Protein AF-0000000086151048 (afdb_homodimer)

Radius of gyration: 27.42 Å; Cα contacts (8 Å, |Δi|>4): 911; chains: 2; bounding box: 51×96×94 Å

Structure (mmCIF, N/CA/C/O backbone):
data_AF-0000000086151048-model_v1
#
loop_
_entity.id
_entity.type
_entity.pdbx_description
1 polymer 'Heme haloperoxidase family profile domain-containing protein'
#
loop_
_atom_site.group_PDB
_atom_site.id
_atom_site.type_symbol
_atom_site.label_atom_id
_atom_site.label_alt_id
_atom_site.label_comp_id
_atom_site.label_asym_id
_atom_site.label_entity_id
_atom_site.label_seq_id
_atom_site.pdbx_PDB_ins_code
_atom_site.Cartn_x
_atom_site.Cartn_y
_atom_site.Cartn_z
_atom_site.occupancy
_atom_site.B_iso_or_equiv
_atom_site.auth_seq_id
_atom_site.auth_comp_id
_atom_site.auth_asym_id
_atom_site.auth_atom_id
_atom_site.pdbx_PDB_model_num
ATOM 1 N N . MET A 1 1 ? -9.539 -10.602 -68.25 1 29.78 1 MET A N 1
ATOM 2 C CA . MET A 1 1 ? -8.609 -11.078 -67.25 1 29.78 1 MET A CA 1
ATOM 3 C C . MET A 1 1 ? -9.32 -11.266 -65.875 1 29.78 1 MET A C 1
ATOM 5 O O . MET A 1 1 ? -9.867 -10.305 -65.312 1 29.78 1 MET A O 1
ATOM 9 N N . VAL A 1 2 ? -9.93 -12.484 -65.562 1 35.31 2 VAL A N 1
ATOM 10 C CA . VAL A 1 2 ? -10.82 -13 -64.562 1 35.31 2 VAL A CA 1
ATOM 11 C C . VAL A 1 2 ? -10.07 -13.125 -63.219 1 35.31 2 VAL A C 1
ATOM 13 O O . VAL A 1 2 ? -9.031 -13.797 -63.156 1 35.31 2 VAL A O 1
ATOM 16 N N . SER A 1 3 ? -10.055 -12.07 -62.438 1 33.41 3 SER A N 1
ATOM 17 C CA . SER A 1 3 ? -9.312 -12.016 -61.188 1 33.41 3 SER A CA 1
ATOM 18 C C . SER A 1 3 ? -9.75 -13.125 -60.219 1 33.41 3 SER A C 1
ATOM 20 O O . SER A 1 3 ? -10.945 -13.273 -59.969 1 33.41 3 SER A O 1
ATOM 22 N N . VAL A 1 4 ? -9.102 -14.297 -60.094 1 33.88 4 VAL A N 1
ATOM 23 C CA . VAL A 1 4 ? -9.258 -15.461 -59.219 1 33.88 4 VAL A CA 1
ATOM 24 C C . VAL A 1 4 ? -9.188 -15.031 -57.75 1 33.88 4 VAL A C 1
ATOM 26 O O . VAL A 1 4 ? -8.188 -14.445 -57.312 1 33.88 4 VAL A O 1
ATOM 29 N N . TYR A 1 5 ? -10.258 -14.711 -57.062 1 31.02 5 TYR A N 1
ATOM 30 C CA . TYR A 1 5 ? -10.406 -14.484 -55.625 1 31.02 5 TYR A CA 1
ATOM 31 C C . TYR A 1 5 ? -9.977 -15.711 -54.844 1 31.02 5 TYR A C 1
ATOM 33 O O . TYR A 1 5 ? -10.562 -16.797 -55 1 31.02 5 TYR A O 1
ATOM 41 N N . ALA A 1 6 ? -8.695 -15.953 -54.625 1 31.34 6 ALA A N 1
ATOM 42 C CA . ALA A 1 6 ? -8.25 -17.047 -53.75 1 31.34 6 ALA A CA 1
ATOM 43 C C . ALA A 1 6 ? -8.891 -16.953 -52.375 1 31.34 6 ALA A C 1
ATOM 45 O O . ALA A 1 6 ? -8.695 -15.969 -51.656 1 31.34 6 ALA A O 1
ATOM 46 N N . PHE A 1 7 ? -9.992 -17.562 -52.062 1 30.03 7 PHE A N 1
ATOM 47 C CA . PHE A 1 7 ? -10.57 -17.797 -50.75 1 30.03 7 PHE A CA 1
ATOM 48 C C . PHE A 1 7 ? -9.586 -18.547 -49.844 1 30.03 7 PHE A C 1
ATOM 50 O O . PHE A 1 7 ? -9.188 -19.672 -50.156 1 30.03 7 PHE A O 1
ATOM 57 N N . ALA A 1 8 ? -8.656 -17.859 -49.219 1 33.38 8 ALA A N 1
ATOM 58 C CA . ALA A 1 8 ? -7.855 -18.516 -48.219 1 33.38 8 ALA A CA 1
ATOM 59 C C . ALA A 1 8 ? -8.742 -19.219 -47.188 1 33.38 8 ALA A C 1
ATOM 61 O O . ALA A 1 8 ? -9.586 -18.594 -46.531 1 33.38 8 ALA A O 1
ATOM 62 N N . ALA A 1 9 ? -9.031 -20.531 -47.281 1 31.16 9 ALA A N 1
ATOM 63 C CA . ALA A 1 9 ? -9.641 -21.422 -46.312 1 31.16 9 ALA A CA 1
ATOM 64 C C . ALA A 1 9 ? -8.969 -21.25 -44.938 1 31.16 9 ALA A C 1
ATOM 66 O O . ALA A 1 9 ? -7.742 -21.344 -44.844 1 31.16 9 ALA A O 1
ATOM 67 N N . ALA A 1 10 ? -9.539 -20.547 -44.062 1 32.94 10 ALA A N 1
ATOM 68 C CA . ALA A 1 10 ? -9.188 -20.531 -42.656 1 32.94 10 ALA A CA 1
ATOM 69 C C . ALA A 1 10 ? -9.109 -21.938 -42.094 1 32.94 10 ALA A C 1
ATOM 71 O O . ALA A 1 10 ? -10.102 -22.672 -42.062 1 32.94 10 ALA A O 1
ATOM 72 N N . ALA A 1 11 ? -8.039 -22.672 -42.156 1 30.47 11 ALA A N 1
ATOM 73 C CA . ALA A 1 11 ? -7.801 -23.938 -41.469 1 30.47 11 ALA A CA 1
ATOM 74 C C . ALA A 1 11 ? -8.164 -23.812 -40 1 30.47 11 ALA A C 1
ATOM 76 O O . ALA A 1 11 ? -7.531 -23.047 -39.25 1 30.47 11 ALA A O 1
ATOM 77 N N . VAL A 1 12 ? -9.367 -23.969 -39.562 1 37.28 12 VAL A N 1
ATOM 78 C CA . VAL A 1 12 ? -9.719 -24.297 -38.188 1 37.28 12 VAL A CA 1
ATOM 79 C C . VAL A 1 12 ? -8.945 -25.531 -37.719 1 37.28 12 VAL A C 1
ATOM 81 O O . VAL A 1 12 ? -9.109 -26.625 -38.281 1 37.28 12 VAL A O 1
ATOM 84 N N . ALA A 1 13 ? -7.738 -25.375 -37.281 1 37.97 13 ALA A N 1
ATOM 85 C CA . ALA A 1 13 ? -7.035 -26.484 -36.656 1 37.97 13 ALA A CA 1
ATOM 86 C C . ALA A 1 13 ? -7.938 -27.219 -35.656 1 37.97 13 ALA A C 1
ATOM 88 O O . ALA A 1 13 ? -8.367 -26.641 -34.656 1 37.97 13 ALA A O 1
ATOM 89 N N . LEU A 1 14 ? -8.758 -28.156 -35.969 1 35 14 LEU A N 1
ATOM 90 C CA . LEU A 1 14 ? -9.352 -29.203 -35.125 1 35 14 LEU A CA 1
ATOM 91 C C . LEU A 1 14 ? -8.312 -29.844 -34.219 1 35 14 LEU A C 1
ATOM 93 O O . LEU A 1 14 ? -7.504 -30.656 -34.656 1 35 14 LEU A O 1
ATOM 97 N N . ILE A 1 15 ? -7.738 -29.125 -33.281 1 44.38 15 ILE A N 1
ATOM 98 C CA . ILE A 1 15 ? -7.047 -29.844 -32.219 1 44.38 15 ILE A CA 1
ATOM 99 C C . ILE A 1 15 ? -7.852 -31.078 -31.828 1 44.38 15 ILE A C 1
ATOM 101 O O . ILE A 1 15 ? -9.031 -30.984 -31.484 1 44.38 15 ILE A O 1
ATOM 105 N N . SER A 1 16 ? -7.531 -32.188 -32.125 1 43.19 16 SER A N 1
ATOM 106 C CA . SER A 1 16 ? -8.281 -33.438 -32 1 43.19 16 SER A CA 1
ATOM 107 C C . SER A 1 16 ? -8.734 -33.688 -30.578 1 43.19 16 SER A C 1
ATOM 109 O O . SER A 1 16 ? -7.996 -33.406 -29.625 1 43.19 16 SER A O 1
ATOM 111 N N . THR A 1 17 ? -10.055 -33.688 -30.141 1 52.22 17 THR A N 1
ATOM 112 C CA . THR A 1 17 ? -10.711 -34.219 -28.938 1 52.22 17 THR A CA 1
ATOM 113 C C . THR A 1 17 ? -9.875 -35.312 -28.312 1 52.22 17 THR A C 1
ATOM 115 O O . THR A 1 17 ? -9.859 -35.469 -27.094 1 52.22 17 THR A O 1
ATOM 118 N N . THR A 1 18 ? -9.117 -35.906 -29.172 1 51.09 18 THR A N 1
ATOM 119 C CA . THR A 1 18 ? -8.367 -37.062 -28.703 1 51.09 18 THR A CA 1
ATOM 120 C C . THR A 1 18 ? -7.141 -36.625 -27.906 1 51.09 18 THR A C 1
ATOM 122 O O . THR A 1 18 ? -6.809 -37.219 -26.875 1 51.09 18 THR A O 1
ATOM 125 N N . ASP A 1 19 ? -6.449 -35.594 -28.406 1 51.69 19 ASP A N 1
ATOM 126 C CA . ASP A 1 19 ? -5.246 -35.156 -27.703 1 51.69 19 ASP A CA 1
ATOM 127 C C . ASP A 1 19 ? -5.59 -34.531 -26.359 1 51.69 19 ASP A C 1
ATOM 129 O O . ASP A 1 19 ? -4.895 -34.781 -25.359 1 51.69 19 ASP A O 1
ATOM 133 N N . ALA A 1 20 ? -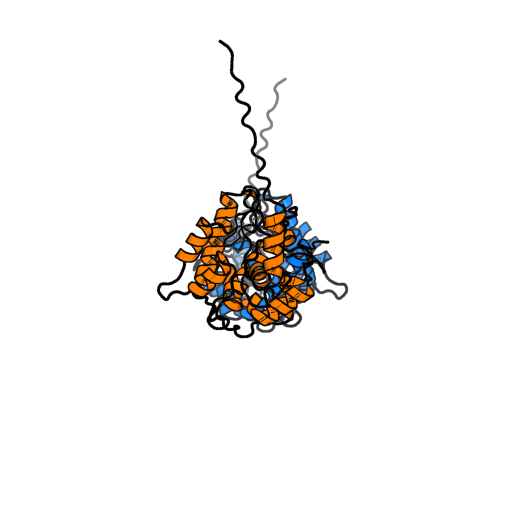6.633 -33.781 -26.391 1 60.44 20 ALA A N 1
ATOM 134 C CA . ALA A 1 20 ? -7.133 -33.219 -25.156 1 60.44 20 ALA A CA 1
ATOM 135 C C . ALA A 1 20 ? -7.512 -34.281 -24.156 1 60.44 20 ALA A C 1
ATOM 137 O O . ALA A 1 20 ? -7.184 -34.188 -22.969 1 60.44 20 ALA A O 1
ATOM 138 N N . LEU A 1 21 ? -8.078 -35.25 -24.656 1 56.75 21 LEU A N 1
ATOM 139 C CA . LEU A 1 21 ? -8.5 -36.344 -23.797 1 56.75 21 LEU A CA 1
ATOM 140 C C . LEU A 1 21 ? -7.297 -37.125 -23.281 1 56.75 21 LEU A C 1
ATOM 142 O O . LEU A 1 21 ? -7.266 -37.5 -22.109 1 56.75 21 LEU A O 1
ATOM 146 N N . GLN A 1 22 ? -6.352 -37.281 -24.109 1 54.34 22 GLN A N 1
ATOM 147 C CA . GLN A 1 22 ? -5.152 -38 -23.672 1 54.34 22 GLN A CA 1
ATOM 148 C C . GLN A 1 22 ? -4.375 -37.188 -22.656 1 54.34 22 GLN A C 1
ATOM 150 O O . GLN A 1 22 ? -3.896 -37.719 -21.656 1 54.34 22 GLN A O 1
ATOM 155 N N . GLY A 1 23 ? -4.191 -35.906 -22.844 1 62.38 23 GLY A N 1
ATOM 156 C CA . GLY A 1 23 ? -3.533 -35.031 -21.875 1 62.38 23 GLY A CA 1
ATOM 157 C C . GLY A 1 23 ? -4.215 -35.031 -20.516 1 62.38 23 GLY A C 1
ATOM 158 O O . GLY A 1 23 ? -3.555 -35.125 -19.484 1 62.38 23 GLY A O 1
ATOM 159 N N . GLU A 1 24 ? -5.504 -35 -20.594 1 68.94 24 GLU A N 1
ATOM 160 C CA . GLU A 1 24 ? -6.293 -35.031 -19.359 1 68.94 24 GLU A CA 1
ATOM 161 C C . GLU 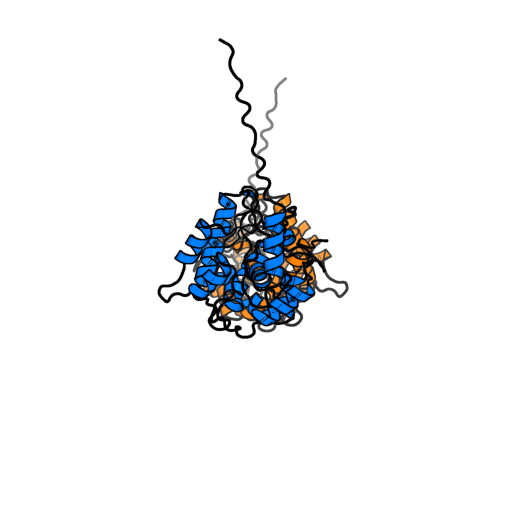A 1 24 ? -6.141 -36.344 -18.625 1 68.94 24 GLU A C 1
ATOM 163 O O . GLU A 1 24 ? -6.02 -36.375 -17.391 1 68.94 24 GLU A O 1
ATOM 168 N N . VAL A 1 25 ? -6.266 -37.344 -19.438 1 60.5 25 VAL A N 1
ATOM 169 C CA . VAL A 1 25 ? -6.152 -38.688 -18.844 1 60.5 25 VAL A CA 1
ATOM 170 C C . VAL A 1 25 ? -4.777 -38.844 -18.203 1 60.5 25 VAL A C 1
ATOM 172 O O . VAL A 1 25 ? -4.668 -39.344 -17.078 1 60.5 25 VAL A O 1
ATOM 175 N N . ILE A 1 26 ? -3.812 -38.438 -18.875 1 66.06 26 ILE A N 1
ATOM 176 C CA . ILE A 1 26 ? -2.469 -38.531 -18.312 1 66.06 26 ILE A CA 1
ATOM 177 C C . ILE A 1 26 ? -2.369 -37.688 -17.031 1 66.06 26 ILE A C 1
ATOM 179 O O . ILE A 1 26 ? -1.919 -38.188 -16 1 66.06 26 ILE A O 1
ATOM 183 N N . ALA A 1 27 ? -2.857 -36.562 -17.094 1 76.12 27 ALA A N 1
ATOM 184 C CA . ALA A 1 27 ? -2.723 -35.656 -15.953 1 76.12 27 ALA A CA 1
ATOM 185 C C . ALA A 1 27 ? -3.49 -36.188 -14.742 1 76.12 27 ALA A C 1
ATOM 187 O O . ALA A 1 27 ? -3.006 -36.094 -13.609 1 76.12 27 ALA A O 1
ATOM 188 N N . SER A 1 28 ? -4.633 -36.719 -14.961 1 74.31 28 SER A N 1
ATOM 189 C CA . SER A 1 28 ? -5.484 -37.156 -13.867 1 74.31 28 SER A CA 1
ATOM 190 C C . SER A 1 28 ? -4.934 -38.438 -13.211 1 74.31 28 SER A C 1
ATOM 192 O O . SER A 1 28 ? -5.234 -38.719 -12.047 1 74.31 28 SER A O 1
ATOM 194 N N . SER A 1 29 ? -4.098 -39.094 -13.93 1 81.88 29 SER A N 1
ATOM 195 C CA . SER A 1 29 ? -3.604 -40.375 -13.406 1 81.88 29 SER A CA 1
ATOM 196 C C . SER A 1 29 ? -2.295 -40.188 -12.648 1 81.88 29 SER A C 1
ATOM 198 O O . SER A 1 29 ? -1.846 -41.094 -11.938 1 81.88 29 SER A O 1
ATOM 200 N N . LEU A 1 30 ? -1.772 -39.062 -12.68 1 90.69 30 LEU A N 1
ATOM 201 C CA . LEU A 1 30 ? -0.491 -38.812 -12.031 1 90.69 30 LEU A CA 1
ATOM 202 C C . LEU A 1 30 ? -0.663 -38.688 -10.516 1 90.69 30 LEU A C 1
ATOM 204 O O . LEU A 1 30 ? -1.625 -38.094 -10.047 1 90.69 30 LEU A O 1
ATOM 208 N N . PRO A 1 31 ? 0.226 -39.406 -9.789 1 92.62 31 PRO A N 1
ATOM 209 C CA . PRO A 1 31 ? 0.186 -39.188 -8.344 1 92.62 31 PRO A CA 1
ATOM 210 C C . PRO A 1 31 ? 0.403 -37.719 -7.945 1 92.62 31 PRO A C 1
ATOM 212 O O . PRO A 1 31 ? 1.075 -37 -8.664 1 92.62 31 PRO A O 1
ATOM 215 N N . LYS A 1 32 ? -0.175 -37.375 -6.844 1 92.69 32 LYS A N 1
ATOM 216 C CA . LYS A 1 32 ? 0.076 -36.031 -6.285 1 92.69 32 LYS A CA 1
ATOM 217 C C . LYS A 1 32 ? 1.571 -35.781 -6.113 1 92.69 32 LYS A C 1
ATOM 219 O O . LYS A 1 32 ? 2.307 -36.656 -5.664 1 92.69 32 LYS A O 1
ATOM 224 N N . GLY A 1 33 ? 1.998 -34.594 -6.496 1 93.62 33 GLY A N 1
ATOM 225 C CA . GLY A 1 33 ? 3.406 -34.25 -6.379 1 93.62 33 GLY A CA 1
ATOM 226 C C . GLY A 1 33 ? 4.156 -34.344 -7.695 1 93.62 33 GLY A C 1
ATOM 227 O O . GLY A 1 33 ? 5.203 -33.719 -7.867 1 93.62 33 GLY A O 1
ATOM 228 N N . GLN A 1 34 ? 3.609 -35.188 -8.625 1 94.94 34 GLN A N 1
ATOM 229 C CA . GLN A 1 34 ? 4.262 -35.281 -9.922 1 94.94 34 GLN A CA 1
ATOM 230 C C . GLN A 1 34 ? 3.92 -34.094 -10.812 1 94.94 34 GLN A C 1
ATOM 232 O O . GLN A 1 34 ? 2.756 -33.719 -10.922 1 94.94 34 GLN A O 1
ATOM 237 N N . TYR A 1 35 ? 4.887 -33.625 -11.469 1 95.56 35 TYR A N 1
ATOM 238 C CA . TYR A 1 35 ? 4.797 -32.406 -12.25 1 95.56 35 TYR A CA 1
ATOM 239 C C . TYR A 1 35 ? 4.23 -32.656 -13.633 1 95.56 35 TYR A C 1
ATOM 241 O O . TYR A 1 35 ? 4.66 -33.594 -14.312 1 95.56 35 TYR A O 1
ATOM 249 N N . TYR A 1 36 ? 3.266 -31.953 -14.031 1 95.94 36 TYR A N 1
ATOM 250 C CA . TYR A 1 36 ? 2.711 -31.875 -15.383 1 95.94 36 TYR A CA 1
ATOM 251 C C . TYR A 1 36 ? 2.221 -30.469 -15.703 1 95.94 36 TYR A C 1
ATOM 253 O O . TYR A 1 36 ? 1.34 -29.953 -15.016 1 95.94 36 TYR A O 1
ATOM 261 N N . ARG A 1 37 ? 2.676 -29.891 -16.703 1 95.69 37 ARG A N 1
ATOM 262 C CA . ARG A 1 37 ? 2.242 -28.578 -17.156 1 95.69 37 ARG A CA 1
ATOM 263 C C . ARG A 1 37 ? 1.616 -28.656 -18.547 1 95.69 37 ARG A C 1
ATOM 265 O O . ARG A 1 37 ? 2.307 -28.938 -19.531 1 95.69 37 ARG A O 1
ATOM 272 N N . PRO A 1 38 ? 0.394 -28.359 -18.609 1 95 38 PRO A N 1
ATOM 273 C CA . PRO A 1 38 ? -0.234 -28.359 -19.938 1 95 38 PRO A CA 1
ATOM 274 C C . PRO A 1 38 ? 0.293 -27.234 -20.828 1 95 38 PRO A C 1
ATOM 276 O O . PRO A 1 38 ? 0.736 -26.203 -20.344 1 95 38 PRO A O 1
ATOM 279 N N . THR A 1 39 ? 0.287 -27.438 -22.094 1 91.38 39 THR A N 1
ATOM 280 C CA . THR A 1 39 ? 0.802 -26.469 -23.047 1 91.38 39 THR A CA 1
ATOM 281 C C . THR A 1 39 ? -0.116 -26.359 -24.266 1 91.38 39 THR A C 1
ATOM 283 O O . THR A 1 39 ? -1.046 -27.156 -24.406 1 91.38 39 THR A O 1
ATOM 286 N N . GLY A 1 40 ? 0.155 -25.328 -25.016 1 90.38 40 GLY A N 1
ATOM 287 C CA . GLY A 1 40 ? -0.526 -25.156 -26.281 1 90.38 40 GLY A CA 1
ATOM 288 C C . GLY A 1 40 ? -2.021 -24.953 -26.141 1 90.38 40 GLY A C 1
ATOM 289 O O . GLY A 1 40 ? -2.467 -24.188 -25.281 1 90.38 40 GLY A O 1
ATOM 290 N N . ASP A 1 41 ? -2.811 -25.641 -26.906 1 91.94 41 ASP A N 1
ATOM 291 C CA . ASP A 1 41 ? -4.25 -25.422 -27 1 91.94 41 ASP A CA 1
ATOM 292 C C . ASP A 1 41 ? -4.984 -26.094 -25.844 1 91.94 41 ASP A C 1
ATOM 294 O O . ASP A 1 41 ? -6.188 -25.891 -25.672 1 91.94 41 ASP A O 1
ATOM 298 N N . LEU A 1 42 ? -4.25 -26.781 -25.047 1 94.31 42 LEU A N 1
ATOM 299 C CA . LEU A 1 42 ? -4.879 -27.5 -23.938 1 94.31 42 LEU A CA 1
ATOM 300 C C . LEU A 1 42 ? -5.129 -26.562 -22.766 1 94.31 42 LEU A C 1
ATOM 302 O O . LEU A 1 42 ? -5.887 -26.906 -21.844 1 94.31 42 LEU A O 1
ATOM 306 N N . VAL A 1 43 ? -4.48 -25.438 -22.75 1 96.75 43 VAL A N 1
ATOM 307 C CA . VAL A 1 43 ? -4.512 -24.609 -21.547 1 96.75 43 VAL A CA 1
ATOM 308 C C . VAL A 1 43 ? -4.707 -23.141 -21.938 1 96.75 43 VAL A C 1
ATOM 310 O O . VAL A 1 43 ? -4.227 -22.703 -22.984 1 96.75 43 VAL A O 1
ATOM 313 N N . SER A 1 44 ? -5.438 -22.391 -21.156 1 97 44 SER A N 1
ATOM 314 C CA . SER A 1 44 ? -5.617 -20.953 -21.281 1 97 44 SER A CA 1
ATOM 315 C C . SER A 1 44 ? -5.926 -20.297 -19.938 1 97 44 SER A C 1
ATOM 317 O O . SER A 1 44 ? -6.477 -20.953 -19.047 1 97 44 SER A O 1
ATOM 319 N N . GLY A 1 45 ? -5.527 -19.109 -19.859 1 96.75 45 GLY A N 1
ATOM 320 C CA . GLY A 1 45 ? -5.855 -18.312 -18.688 1 96.75 45 GLY A CA 1
ATOM 321 C C . GLY A 1 45 ? -6.934 -17.281 -18.938 1 96.75 45 GLY A C 1
ATOM 322 O O . GLY A 1 45 ? -7.238 -16.453 -18.078 1 96.75 45 GLY A O 1
ATOM 323 N N . ARG A 1 46 ? -7.441 -17.219 -20.141 1 95.81 46 ARG A N 1
ATOM 324 C CA . ARG A 1 46 ? -8.508 -16.281 -20.438 1 95.81 46 ARG A CA 1
ATOM 325 C C . ARG A 1 46 ? -9.773 -16.609 -19.656 1 95.81 46 ARG A C 1
ATOM 327 O O . ARG A 1 46 ? -10.188 -17.766 -19.609 1 95.81 46 ARG A O 1
ATOM 334 N N . PRO A 1 47 ? -10.406 -15.625 -19.062 1 93 47 PRO A N 1
ATOM 335 C CA . PRO A 1 47 ? -11.516 -15.883 -18.141 1 93 47 PRO A CA 1
ATOM 336 C C . PRO A 1 47 ? -12.664 -16.656 -18.781 1 93 47 PRO A C 1
ATOM 338 O O . PRO A 1 47 ? -13.391 -17.375 -18.109 1 93 47 PRO A O 1
ATOM 341 N N . THR A 1 48 ? -12.828 -16.625 -20.078 1 92.94 48 THR A N 1
ATOM 342 C CA . THR A 1 48 ? -13.961 -17.25 -20.75 1 92.94 48 THR A CA 1
ATOM 343 C C . THR A 1 48 ? -13.531 -18.531 -21.438 1 92.94 48 THR A C 1
ATOM 345 O O . THR A 1 48 ? -14.344 -19.188 -22.094 1 92.94 48 THR A O 1
ATOM 348 N N . ALA A 1 49 ? -12.266 -18.891 -21.344 1 94.56 49 ALA A N 1
ATOM 349 C CA . ALA A 1 49 ? -11.766 -20.062 -22.047 1 94.56 49 ALA A CA 1
ATOM 350 C C . ALA A 1 49 ? -12.375 -21.344 -21.469 1 94.56 49 ALA A C 1
ATOM 352 O O . ALA A 1 49 ? -12.609 -21.438 -20.266 1 94.56 49 ALA A O 1
ATOM 353 N N . THR A 1 50 ? -12.602 -22.281 -22.328 1 95.5 50 THR A N 1
ATOM 354 C CA . THR A 1 50 ? -13.141 -23.578 -21.922 1 95.5 50 THR A CA 1
ATOM 355 C C . THR A 1 50 ? -12.156 -24.703 -22.25 1 95.5 50 THR A C 1
ATOM 357 O O . THR A 1 50 ? -12.555 -25.812 -22.594 1 95.5 50 THR A O 1
ATOM 360 N N . THR A 1 51 ? -10.875 -24.344 -22.281 1 95.75 51 THR A N 1
ATOM 361 C CA . THR A 1 51 ? -9.82 -25.312 -22.531 1 95.75 51 THR A CA 1
ATOM 362 C C . THR A 1 51 ? -9.82 -26.391 -21.453 1 95.75 51 THR A C 1
ATOM 364 O O . THR A 1 51 ? -10.297 -26.172 -20.328 1 95.75 51 THR A O 1
ATOM 367 N N . PRO A 1 52 ? -9.305 -27.625 -21.781 1 95.38 52 PRO A N 1
ATOM 368 C CA . PRO A 1 52 ? -9.281 -28.703 -20.797 1 95.38 52 PRO A CA 1
ATOM 369 C C . PRO A 1 52 ? -8.578 -28.312 -19.5 1 95.38 52 PRO A C 1
ATOM 371 O O . PRO A 1 52 ? -9.016 -28.688 -18.406 1 95.38 52 PRO A O 1
ATOM 374 N N . PHE A 1 53 ? -7.543 -27.562 -19.641 1 97.12 53 PHE A N 1
ATOM 375 C CA . PHE A 1 53 ? -6.824 -27.062 -18.469 1 97.12 53 PHE A CA 1
ATOM 376 C C . PHE A 1 53 ? -6.992 -25.547 -18.344 1 97.12 53 PHE A C 1
ATOM 378 O O . PHE A 1 53 ? -6.945 -24.828 -19.344 1 97.12 53 PHE A O 1
ATOM 385 N N . ARG A 1 54 ? -7.27 -25.109 -17.109 1 97.38 54 ARG A N 1
ATOM 386 C CA . ARG A 1 54 ? -7.441 -23.703 -16.797 1 97.38 54 ARG A CA 1
ATOM 387 C C . ARG A 1 54 ? -6.324 -23.203 -15.891 1 97.38 54 ARG A C 1
ATOM 389 O O . ARG A 1 54 ? -6.008 -23.828 -14.883 1 97.38 54 ARG A O 1
ATOM 396 N N . ARG A 1 55 ? -5.676 -22.156 -16.297 1 97.44 55 ARG A N 1
ATOM 397 C CA . ARG A 1 55 ? -4.637 -21.516 -15.5 1 97.44 55 ARG A CA 1
ATOM 398 C C . ARG A 1 55 ? -4.891 -20.016 -15.375 1 97.44 55 ARG A C 1
ATOM 400 O O . ARG A 1 55 ? -5.867 -19.5 -15.922 1 97.44 55 ARG A O 1
ATOM 407 N N . GLY A 1 56 ? -4.129 -19.359 -14.523 1 95.12 56 GLY A N 1
ATOM 408 C CA . GLY A 1 56 ? -4.293 -17.922 -14.312 1 95.12 56 GLY A CA 1
ATOM 409 C C . GLY A 1 56 ? -2.977 -17.188 -14.195 1 95.12 56 GLY A C 1
ATOM 410 O O . GLY A 1 56 ? -1.921 -17.719 -14.523 1 95.12 56 GLY A O 1
ATOM 411 N N . PRO A 1 57 ? -3.059 -15.945 -13.836 1 93.62 57 PRO A N 1
ATOM 412 C CA . PRO A 1 57 ? -1.854 -15.117 -13.75 1 93.62 57 PRO A CA 1
ATOM 413 C C . PRO A 1 57 ? -1.144 -15.234 -12.406 1 93.62 57 PRO A C 1
ATOM 415 O O . PRO A 1 57 ? -0.636 -14.242 -11.875 1 93.62 57 PRO A O 1
ATOM 418 N N . CYS A 1 58 ? -1.247 -16.359 -11.742 1 93.75 58 CYS A N 1
ATOM 419 C CA . CYS A 1 58 ? -0.596 -16.594 -10.461 1 93.75 58 CYS A CA 1
ATOM 420 C C . CYS A 1 58 ? 0.284 -17.828 -10.516 1 93.75 58 CYS A C 1
ATOM 422 O O . CYS A 1 58 ? -0.212 -18.953 -10.414 1 93.75 58 CYS A O 1
ATOM 424 N N . PRO A 1 59 ? 1.569 -17.625 -10.594 1 95.5 59 PRO A N 1
ATOM 425 C CA . PRO A 1 59 ? 2.49 -18.766 -10.688 1 95.5 59 PRO A CA 1
ATOM 426 C C . PRO A 1 59 ? 2.346 -19.734 -9.531 1 95.5 59 PRO A C 1
ATOM 428 O O . PRO A 1 59 ? 2.518 -20.953 -9.711 1 95.5 59 PRO A O 1
ATOM 431 N N . ALA A 1 60 ? 2.037 -19.25 -8.359 1 95.81 60 ALA A N 1
ATOM 432 C CA . ALA A 1 60 ? 1.899 -20.125 -7.203 1 95.81 60 ALA A CA 1
ATOM 433 C C . ALA A 1 60 ? 0.724 -21.078 -7.383 1 95.81 60 ALA A C 1
ATOM 435 O O . ALA A 1 60 ? 0.861 -22.297 -7.176 1 95.81 60 ALA A O 1
ATOM 436 N N . VAL A 1 61 ? -0.419 -20.578 -7.797 1 96.31 61 VAL A N 1
ATOM 437 C CA . VAL A 1 61 ? -1.615 -21.391 -7.988 1 96.31 61 VAL A CA 1
ATOM 438 C C . VAL A 1 61 ? -1.4 -22.359 -9.148 1 96.31 61 VAL A C 1
ATOM 440 O O . VAL A 1 61 ? -1.759 -23.531 -9.055 1 96.31 61 VAL A O 1
ATOM 443 N N . ASN A 1 62 ? -0.806 -21.891 -10.203 1 97.56 62 ASN A N 1
ATOM 444 C CA . ASN A 1 62 ? -0.495 -22.75 -11.328 1 97.56 62 ASN A CA 1
ATOM 445 C C . ASN A 1 62 ? 0.44 -23.891 -10.922 1 97.56 62 ASN A C 1
ATOM 447 O O . ASN A 1 62 ? 0.283 -25.031 -11.375 1 97.56 62 ASN A O 1
ATOM 451 N N . THR A 1 63 ? 1.42 -23.562 -10.094 1 97.94 63 THR A N 1
ATOM 452 C CA . THR A 1 63 ? 2.348 -24.562 -9.594 1 97.94 63 THR A CA 1
ATOM 453 C C . THR A 1 63 ? 1.605 -25.641 -8.812 1 97.94 63 THR A C 1
ATOM 455 O O . THR A 1 63 ? 1.831 -26.844 -9.031 1 97.94 63 THR A O 1
ATOM 458 N N . LEU A 1 64 ? 0.733 -25.25 -7.953 1 97.94 64 LEU A N 1
ATOM 459 C CA . LEU A 1 64 ? -0.051 -26.188 -7.164 1 97.94 64 LEU A CA 1
ATOM 460 C C . LEU A 1 64 ? -0.862 -27.109 -8.07 1 97.94 64 LEU A C 1
ATOM 462 O O . LEU A 1 64 ? -0.933 -28.312 -7.832 1 97.94 64 LEU A O 1
ATOM 466 N N . ALA A 1 65 ? -1.461 -26.547 -9.078 1 97.81 65 ALA A N 1
ATOM 467 C CA . ALA A 1 65 ? -2.232 -27.344 -10.031 1 97.81 65 ALA A CA 1
ATOM 468 C C . ALA A 1 65 ? -1.324 -28.281 -10.828 1 97.81 65 ALA A C 1
ATOM 470 O O . ALA A 1 65 ? -1.65 -29.453 -11.023 1 97.81 65 ALA A O 1
ATOM 471 N N . ASN A 1 66 ? -0.184 -27.75 -11.258 1 97.62 66 ASN A N 1
ATOM 472 C CA . ASN A 1 66 ? 0.74 -28.547 -12.062 1 97.62 66 ASN A CA 1
ATOM 473 C C . ASN A 1 66 ? 1.256 -29.75 -11.289 1 97.62 66 ASN A C 1
ATOM 475 O O . ASN A 1 66 ? 1.664 -30.75 -11.891 1 97.62 66 ASN A O 1
ATOM 479 N N . HIS A 1 67 ? 1.216 -29.719 -10.008 1 97.12 67 HIS A N 1
ATOM 480 C CA . HIS A 1 67 ? 1.729 -30.812 -9.195 1 97.12 67 HIS A CA 1
ATOM 481 C C . HIS A 1 67 ? 0.593 -31.625 -8.578 1 97.12 67 HIS A C 1
ATOM 483 O O . HIS A 1 67 ? 0.836 -32.562 -7.82 1 97.12 67 HIS A O 1
ATOM 489 N N . GLY A 1 68 ? -0.635 -31.219 -8.828 1 96.62 68 GLY A N 1
ATOM 490 C CA . GLY A 1 68 ? -1.794 -31.969 -8.375 1 96.62 68 GLY A CA 1
ATOM 491 C C . GLY A 1 68 ? -2.121 -31.734 -6.914 1 96.62 68 GLY A C 1
ATOM 492 O O . GLY A 1 68 ? -2.793 -32.562 -6.285 1 96.62 68 GLY A O 1
ATOM 493 N N . TYR A 1 69 ? -1.607 -30.703 -6.332 1 97.12 69 TYR A N 1
ATOM 494 C CA . TYR A 1 69 ? -1.952 -30.375 -4.953 1 97.12 69 TYR A CA 1
ATOM 495 C C . TYR A 1 69 ? -3.32 -29.703 -4.879 1 97.12 69 TYR A C 1
ATOM 497 O O . TYR A 1 69 ? -3.916 -29.609 -3.803 1 97.12 69 TYR A O 1
ATOM 505 N N . ILE A 1 70 ? -3.762 -29.188 -5.953 1 97 70 ILE A N 1
ATOM 506 C CA . ILE A 1 70 ? -5.137 -28.828 -6.285 1 97 70 ILE A CA 1
ATOM 507 C C . ILE A 1 70 ? -5.523 -29.469 -7.617 1 97 70 ILE A C 1
ATOM 509 O O . ILE A 1 70 ? -4.688 -30.094 -8.281 1 97 70 ILE A O 1
ATOM 513 N N . PRO A 1 71 ? -6.824 -29.438 -8.031 1 96.31 71 PRO A N 1
ATOM 514 C CA . PRO A 1 71 ? -7.18 -30.125 -9.273 1 96.31 71 PRO A CA 1
ATOM 515 C C . PRO A 1 71 ? -6.281 -29.719 -10.445 1 96.31 71 PRO A C 1
ATOM 517 O O . PRO A 1 71 ? -6.18 -28.547 -10.766 1 96.31 71 PRO A O 1
ATOM 520 N N . ARG A 1 72 ? -5.684 -30.656 -11.148 1 96.75 72 ARG A N 1
ATOM 521 C CA . ARG A 1 72 ? -4.707 -30.422 -12.211 1 96.75 72 ARG A CA 1
ATOM 522 C C . ARG A 1 72 ? -5.336 -29.672 -13.383 1 96.75 72 ARG A C 1
ATOM 524 O O . ARG A 1 72 ? -4.664 -28.906 -14.062 1 96.75 72 ARG A O 1
ATOM 531 N N . ASP A 1 73 ? -6.586 -30.016 -13.594 1 96.56 73 ASP A N 1
ATOM 532 C CA . ASP A 1 73 ? -7.223 -29.391 -14.742 1 96.56 73 ASP A CA 1
ATOM 533 C C . ASP A 1 73 ? -7.59 -27.938 -14.445 1 96.56 73 ASP A C 1
ATOM 535 O O . ASP A 1 73 ? -7.934 -27.172 -15.352 1 96.56 73 ASP A O 1
ATOM 539 N N . GLY A 1 74 ? -7.512 -27.484 -13.156 1 97.06 74 GLY A N 1
ATOM 540 C CA . GLY A 1 74 ? -7.781 -26.109 -12.75 1 97.06 74 GLY A CA 1
ATOM 541 C C . GLY A 1 74 ? -9.258 -25.781 -12.711 1 97.06 74 GLY A C 1
ATOM 542 O O . GLY A 1 74 ? -9.641 -24.609 -12.703 1 97.06 74 GLY A O 1
ATOM 543 N N . GLN A 1 75 ? -10.078 -26.844 -12.773 1 97.06 75 GLN A N 1
ATOM 544 C CA . GLN A 1 75 ? -11.531 -26.656 -12.766 1 97.06 75 GLN A CA 1
ATOM 545 C C . GLN A 1 75 ? -12.117 -27 -11.398 1 97.06 75 GLN A C 1
ATOM 547 O O . GLN A 1 75 ? -11.625 -27.875 -10.703 1 97.06 75 GLN A O 1
ATOM 552 N N . ASN A 1 76 ? -13.148 -26.25 -11.016 1 97.12 76 ASN A N 1
ATOM 553 C CA . ASN A 1 76 ? -13.891 -26.484 -9.781 1 97.12 76 ASN A CA 1
ATOM 554 C C . ASN A 1 76 ? -12.961 -26.516 -8.57 1 97.12 76 ASN A C 1
ATOM 556 O O . ASN A 1 76 ? -13.047 -27.438 -7.75 1 97.12 76 ASN A O 1
ATOM 560 N N . VAL A 1 77 ? -12.039 -25.625 -8.547 1 97.12 77 VAL A N 1
ATOM 561 C CA . VAL A 1 77 ? -11.117 -25.516 -7.422 1 97.12 77 VAL A CA 1
ATOM 562 C C . VAL A 1 77 ? -11.805 -24.812 -6.25 1 97.12 77 VAL A C 1
ATOM 564 O O . VAL A 1 77 ? -12.469 -23.781 -6.438 1 97.12 77 VAL A O 1
ATOM 567 N N . SER A 1 78 ? -11.664 -25.328 -5.113 1 97.25 78 SER A N 1
ATOM 568 C CA . SER A 1 78 ? -12.305 -24.672 -3.975 1 97.25 78 SER A CA 1
ATOM 569 C C . SER A 1 78 ? -11.352 -23.703 -3.279 1 97.25 78 SER A C 1
ATOM 571 O O . SER A 1 78 ? -10.148 -23.969 -3.203 1 97.25 78 SER A O 1
ATOM 573 N N . LYS A 1 79 ? -11.953 -22.688 -2.727 1 95.38 79 LYS A N 1
ATOM 574 C CA . LYS A 1 79 ? -11.234 -21.719 -1.906 1 95.38 79 LYS A CA 1
ATOM 575 C C . LYS A 1 79 ? -10.516 -22.406 -0.75 1 95.38 79 LYS A C 1
ATOM 577 O O . LYS A 1 79 ? -9.375 -22.062 -0.42 1 95.38 79 LYS A O 1
ATOM 582 N N . ALA A 1 80 ? -11.18 -23.344 -0.15 1 97.25 80 ALA A N 1
ATOM 583 C CA . ALA A 1 80 ? -10.633 -24.078 0.987 1 97.25 80 ALA A CA 1
ATOM 584 C C . ALA A 1 80 ? -9.383 -24.859 0.583 1 97.25 80 ALA A C 1
ATOM 586 O O . ALA A 1 80 ? -8.414 -24.922 1.338 1 97.25 80 ALA A O 1
ATOM 587 N N . GLU A 1 81 ? -9.383 -25.453 -0.594 1 96.88 81 GLU A N 1
ATOM 588 C CA . GLU A 1 81 ? -8.234 -26.219 -1.079 1 96.88 81 GLU A CA 1
ATOM 589 C C . GLU A 1 81 ? -7.039 -25.297 -1.338 1 96.88 81 GLU A C 1
ATOM 591 O O . GLU A 1 81 ? -5.898 -25.656 -1.044 1 96.88 81 GLU A O 1
ATOM 596 N N . ILE A 1 82 ? -7.316 -24.172 -1.882 1 96.75 82 ILE A N 1
ATOM 597 C CA . ILE A 1 82 ? -6.25 -23.203 -2.123 1 96.75 82 ILE A CA 1
ATOM 598 C C . ILE A 1 82 ? -5.645 -22.75 -0.794 1 96.75 82 ILE A C 1
ATOM 600 O O . ILE A 1 82 ? -4.422 -22.734 -0.638 1 96.75 82 ILE A O 1
ATOM 604 N N . LYS A 1 83 ? -6.531 -22.406 0.152 1 97.19 83 LYS A N 1
ATOM 605 C CA . LYS A 1 83 ? -6.066 -21.953 1.464 1 97.19 83 LYS A CA 1
ATOM 606 C C . LYS A 1 83 ? -5.168 -23 2.111 1 97.19 83 LYS A C 1
ATOM 608 O O . LYS A 1 83 ? -4.066 -22.688 2.564 1 97.19 83 LYS A O 1
ATOM 613 N N . GLN A 1 84 ? -5.633 -24.219 2.088 1 98.12 84 GLN A N 1
ATOM 614 C CA . GLN A 1 84 ? -4.863 -25.297 2.691 1 98.12 84 GLN A CA 1
ATOM 615 C C . GLN A 1 84 ? -3.527 -25.484 1.98 1 98.12 84 GLN A C 1
ATOM 617 O O . GLN A 1 84 ? -2.5 -25.703 2.627 1 98.12 84 GLN A O 1
ATOM 622 N N . ALA A 1 85 ? -3.541 -25.453 0.687 1 97.62 85 ALA A N 1
ATOM 623 C CA . ALA A 1 85 ? -2.33 -25.703 -0.093 1 97.62 85 ALA A CA 1
ATOM 624 C C . ALA A 1 85 ? -1.284 -24.625 0.168 1 97.62 85 ALA A C 1
ATOM 626 O O . ALA A 1 85 ? -0.102 -24.922 0.346 1 97.62 85 ALA A O 1
ATOM 627 N N . VAL A 1 86 ? -1.695 -23.344 0.238 1 97 86 VAL A N 1
ATOM 628 C CA . VAL A 1 86 ? -0.715 -22.281 0.404 1 97 86 VAL A CA 1
ATOM 629 C C . VAL A 1 86 ? -0.14 -22.312 1.817 1 97 86 VAL A C 1
ATOM 631 O O . VAL A 1 86 ? 1.04 -22.016 2.023 1 97 86 VAL A O 1
ATOM 634 N N . MET A 1 87 ? -0.982 -22.672 2.799 1 98.12 87 MET A N 1
ATOM 635 C CA . MET A 1 87 ? -0.485 -22.828 4.16 1 98.12 87 MET A CA 1
ATOM 636 C C . MET A 1 87 ? 0.491 -24 4.25 1 98.12 87 MET A C 1
ATOM 638 O O . MET A 1 87 ? 1.508 -23.922 4.938 1 98.12 87 MET A O 1
ATOM 642 N N . THR A 1 88 ? 0.2 -25.047 3.553 1 97.69 88 THR A N 1
ATOM 643 C CA . THR A 1 88 ? 0.997 -26.281 3.617 1 97.69 88 THR A CA 1
ATOM 644 C C . THR A 1 88 ? 2.328 -26.094 2.896 1 97.69 88 THR A C 1
ATOM 646 O O . THR A 1 88 ? 3.387 -26.391 3.449 1 97.69 88 THR A O 1
ATOM 649 N N . TYR A 1 89 ? 2.314 -25.516 1.741 1 97.06 89 TYR A N 1
ATOM 650 C CA . TYR A 1 89 ? 3.492 -25.594 0.885 1 97.06 89 TYR A CA 1
ATOM 651 C C . TYR A 1 89 ? 4.289 -24.297 0.932 1 97.06 89 TYR A C 1
ATOM 653 O O . TYR A 1 89 ? 5.508 -24.312 0.758 1 97.06 89 TYR A O 1
ATOM 661 N N . PHE A 1 90 ? 3.637 -23.172 1.166 1 97.19 90 PHE A N 1
ATOM 662 C CA . PHE A 1 90 ? 4.34 -21.906 1.218 1 97.19 90 PHE A CA 1
ATOM 663 C C . PHE A 1 90 ? 4.402 -21.375 2.646 1 97.19 90 PHE A C 1
ATOM 665 O O . PHE A 1 90 ? 4.977 -20.312 2.896 1 97.19 90 PHE A O 1
ATOM 672 N N . ASN A 1 91 ? 3.77 -22.016 3.564 1 98.12 91 ASN A N 1
ATOM 673 C CA . ASN A 1 91 ? 3.885 -21.891 5.016 1 98.12 91 ASN A CA 1
ATOM 674 C C . ASN A 1 91 ? 3.494 -20.5 5.488 1 98.12 91 ASN A C 1
ATOM 676 O O . ASN A 1 91 ? 4.172 -19.906 6.34 1 98.12 91 ASN A O 1
ATOM 680 N N . ILE A 1 92 ? 2.5 -19.938 4.926 1 97.69 92 ILE A N 1
ATOM 681 C CA . ILE A 1 92 ? 1.875 -18.719 5.449 1 97.69 92 ILE A CA 1
ATOM 682 C C . ILE A 1 92 ? 0.88 -19.094 6.551 1 97.69 92 ILE A C 1
ATOM 684 O O . ILE A 1 92 ? 0.239 -20.141 6.488 1 97.69 92 ILE A O 1
ATOM 688 N N . ASP A 1 93 ? 0.759 -18.281 7.574 1 98.12 93 ASP A N 1
ATOM 689 C CA . ASP A 1 93 ? -0.176 -18.594 8.648 1 98.12 93 ASP A CA 1
ATOM 690 C C . ASP A 1 93 ? -1.621 -18.422 8.188 1 98.12 93 ASP A C 1
ATOM 692 O O . ASP A 1 93 ? -1.873 -17.906 7.098 1 98.12 93 ASP A O 1
ATOM 696 N N . GLU A 1 94 ? -2.562 -18.859 8.992 1 97.88 94 GLU A N 1
ATOM 697 C CA . GLU A 1 94 ? -3.973 -18.891 8.617 1 97.88 94 GLU A CA 1
ATOM 698 C C . GLU A 1 94 ? -4.48 -17.5 8.273 1 97.88 94 GLU A C 1
ATOM 700 O O . GLU A 1 94 ? -5.18 -17.312 7.273 1 97.88 94 GLU A O 1
ATOM 705 N N . ALA A 1 95 ? -4.121 -16.5 9.039 1 95.62 95 ALA A N 1
ATOM 706 C CA . ALA A 1 95 ? -4.578 -15.125 8.812 1 95.62 95 ALA A CA 1
ATOM 707 C C . ALA A 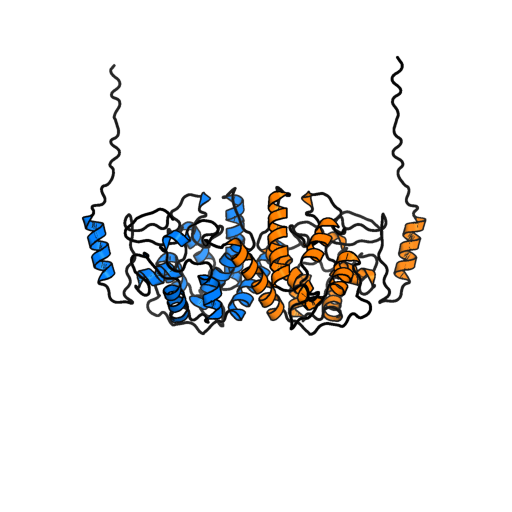1 95 ? -4.031 -14.578 7.492 1 95.62 95 ALA A C 1
ATOM 709 O O . ALA A 1 95 ? -4.73 -13.875 6.766 1 95.62 95 ALA A O 1
ATOM 710 N N . GLY A 1 96 ? -2.76 -14.852 7.25 1 94.56 96 GLY A N 1
ATOM 711 C CA . GLY A 1 96 ? -2.18 -14.469 5.973 1 94.56 96 GLY A CA 1
ATOM 712 C C . GLY A 1 96 ? -2.844 -15.148 4.789 1 94.56 96 GLY A C 1
ATOM 713 O O . GLY A 1 96 ? -3.131 -14.5 3.781 1 94.56 96 GLY A O 1
ATOM 714 N N . ALA A 1 97 ? -3.111 -16.453 4.938 1 96.06 97 ALA A N 1
ATOM 715 C CA . ALA A 1 97 ? -3.791 -17.188 3.875 1 96.06 97 ALA A CA 1
ATOM 716 C C . ALA A 1 97 ? -5.184 -16.625 3.617 1 96.06 97 ALA A C 1
ATOM 718 O O . ALA A 1 97 ? -5.586 -16.453 2.465 1 96.06 97 ALA A O 1
ATOM 719 N N . ASP A 1 98 ? -5.895 -16.281 4.633 1 93.62 98 ASP A N 1
ATOM 720 C CA . ASP A 1 98 ? -7.234 -15.703 4.52 1 93.62 98 ASP A CA 1
ATOM 721 C C . ASP A 1 98 ? -7.203 -14.398 3.732 1 93.62 98 ASP A C 1
ATOM 723 O O . ASP A 1 98 ? -8.109 -14.117 2.947 1 93.62 98 ASP A O 1
ATOM 727 N N . THR A 1 99 ? -6.164 -13.625 3.943 1 86.94 99 THR A N 1
ATOM 728 C CA . THR A 1 99 ? -6.02 -12.352 3.25 1 86.94 99 THR A CA 1
ATOM 729 C C . THR A 1 99 ? -6.012 -12.555 1.738 1 86.94 99 THR A C 1
ATOM 731 O O . THR A 1 99 ? -6.562 -11.742 0.994 1 86.94 99 THR A O 1
ATOM 734 N N . PHE A 1 100 ? -5.496 -13.578 1.251 1 86.5 100 PHE A N 1
ATOM 735 C CA . PHE A 1 100 ? -5.359 -13.82 -0.18 1 86.5 100 PHE A CA 1
ATOM 736 C C . PHE A 1 100 ? -6.582 -14.555 -0.724 1 86.5 100 PHE A C 1
ATOM 738 O O . PHE A 1 100 ? -6.984 -14.328 -1.867 1 86.5 100 PHE A O 1
ATOM 745 N N . VAL A 1 101 ? -7.262 -15.383 0.074 1 89.62 101 VAL A N 1
ATOM 746 C CA . VAL A 1 101 ? -8.273 -16.25 -0.519 1 89.62 101 VAL A CA 1
ATOM 747 C C . VAL A 1 101 ? -9.664 -15.68 -0.267 1 89.62 101 VAL A C 1
ATOM 749 O O . VAL A 1 101 ? -10.633 -16.062 -0.926 1 89.62 101 VAL A O 1
ATOM 752 N N . ASN A 1 102 ? -9.836 -14.797 0.655 1 86.19 102 ASN A N 1
ATOM 753 C CA . ASN A 1 102 ? -11.148 -14.289 1.028 1 86.19 102 ASN A CA 1
ATOM 754 C C . ASN A 1 102 ? -11.883 -13.695 -0.171 1 86.19 102 ASN A C 1
ATOM 756 O O . ASN A 1 102 ? -13.094 -13.875 -0.319 1 86.19 102 ASN A O 1
ATOM 760 N N . PRO A 1 103 ? -11.18 -13.047 -1.054 1 80.94 103 PRO A N 1
ATOM 761 C CA . PRO A 1 103 ? -11.898 -12.469 -2.193 1 80.94 103 PRO A CA 1
ATOM 762 C C . PRO A 1 103 ? -12.336 -13.523 -3.207 1 80.94 103 PRO A C 1
ATOM 764 O O . PRO A 1 103 ? -13.125 -13.227 -4.105 1 80.94 103 PRO A O 1
ATOM 767 N N . LEU A 1 104 ? -11.867 -14.734 -3.084 1 86.5 104 LEU A N 1
ATOM 768 C CA . LEU A 1 104 ? -12.172 -15.789 -4.043 1 86.5 104 LEU A CA 1
ATOM 769 C C . LEU A 1 104 ? -13.562 -16.359 -3.795 1 86.5 104 LEU A C 1
ATOM 771 O O . LEU A 1 104 ? -14.023 -16.422 -2.652 1 86.5 104 LEU A O 1
ATOM 775 N N . PRO A 1 105 ? -14.242 -16.797 -4.883 1 88.56 105 PRO A N 1
ATOM 776 C CA . PRO A 1 105 ? -15.469 -17.562 -4.668 1 88.56 105 PRO A CA 1
ATOM 777 C C . PRO A 1 105 ? -15.211 -18.906 -3.99 1 88.56 105 PRO A C 1
ATOM 779 O O . PRO A 1 105 ? -14.078 -19.391 -3.971 1 88.56 105 PRO A O 1
ATOM 782 N N . ALA A 1 106 ? -16.234 -19.5 -3.432 1 94.56 106 ALA A N 1
ATOM 783 C CA . ALA A 1 106 ? -16.109 -20.781 -2.75 1 94.56 106 ALA A CA 1
ATOM 784 C C . ALA A 1 106 ? -15.523 -21.844 -3.682 1 94.56 106 ALA A C 1
ATOM 786 O O . ALA A 1 106 ? -14.711 -22.672 -3.26 1 94.56 106 ALA A O 1
ATOM 787 N N . VAL A 1 107 ? -16.047 -21.828 -4.953 1 96.44 107 VAL A N 1
ATOM 788 C CA . VAL A 1 107 ? -15.555 -22.703 -6.008 1 96.44 107 VAL A CA 1
ATOM 789 C C . VAL A 1 107 ? -15.398 -21.922 -7.309 1 96.44 107 VAL A C 1
ATOM 791 O O . VAL A 1 107 ? -16.25 -21.094 -7.645 1 96.44 107 VAL A O 1
ATOM 794 N N . PHE A 1 108 ? -14.32 -22.156 -8.008 1 94.5 108 PHE A N 1
ATOM 795 C CA . PHE A 1 108 ? -14.055 -21.422 -9.227 1 94.5 108 PHE A CA 1
ATOM 796 C C . PHE A 1 108 ? -13.07 -22.172 -10.117 1 94.5 108 PHE A C 1
ATOM 798 O O . PHE A 1 108 ? -12.461 -23.156 -9.688 1 94.5 108 PHE A O 1
ATOM 805 N N . ASP A 1 109 ? -13.039 -21.75 -11.375 1 96.69 109 ASP A N 1
ATOM 806 C CA . ASP A 1 109 ? -11.961 -22.172 -12.266 1 96.69 109 ASP A CA 1
ATOM 807 C C . ASP A 1 109 ? -10.781 -21.188 -12.203 1 96.69 109 ASP A C 1
ATOM 809 O O . ASP A 1 109 ? -10.977 -19.984 -12.094 1 96.69 109 ASP A O 1
ATOM 813 N N . ILE A 1 110 ? -9.531 -21.719 -12.273 1 96.5 110 ILE A N 1
ATOM 814 C CA . ILE A 1 110 ? -8.344 -20.906 -12.031 1 96.5 110 ILE A CA 1
ATOM 815 C C . ILE A 1 110 ? -8.32 -19.734 -13 1 96.5 110 ILE A C 1
ATOM 817 O O . ILE A 1 110 ? -7.887 -18.641 -12.641 1 96.5 110 ILE A O 1
ATOM 821 N N . ASN A 1 111 ? -8.82 -19.984 -14.25 1 96.38 111 ASN A N 1
ATOM 822 C CA . ASN A 1 111 ? -8.766 -18.891 -15.227 1 96.38 111 ASN A CA 1
ATOM 823 C C . ASN A 1 111 ? -9.703 -17.75 -14.859 1 96.38 111 ASN A C 1
ATOM 825 O O . ASN A 1 111 ? -9.594 -16.656 -15.398 1 96.38 111 ASN A O 1
ATOM 829 N N . GLN A 1 112 ? -10.586 -17.922 -13.922 1 92.38 112 GLN A N 1
ATOM 830 C CA . GLN A 1 112 ? -11.445 -16.844 -13.445 1 92.38 112 GLN A CA 1
ATOM 831 C C . GLN A 1 112 ? -10.656 -15.852 -12.602 1 92.38 112 GLN A C 1
ATOM 833 O O . GLN A 1 112 ? -11.125 -14.742 -12.344 1 92.38 112 GLN A O 1
ATOM 838 N N . LEU A 1 113 ? -9.453 -16.188 -12.164 1 90.69 113 LEU A N 1
ATOM 839 C CA . LEU A 1 113 ? -8.562 -15.258 -11.469 1 90.69 113 LEU A CA 1
ATOM 840 C C . LEU A 1 113 ? -8.07 -14.156 -12.406 1 90.69 113 LEU A C 1
ATOM 842 O O . LEU A 1 113 ? -7.523 -13.148 -11.953 1 90.69 113 LEU A O 1
ATOM 846 N N . SER A 1 114 ? -8.352 -14.344 -13.664 1 92 114 SER A N 1
ATOM 847 C CA . SER A 1 114 ? -7.852 -13.422 -14.68 1 92 114 SER A CA 1
ATOM 848 C C . SER A 1 114 ? -8.867 -12.32 -14.977 1 92 114 SER A C 1
ATOM 850 O O . SER A 1 114 ? -8.633 -11.461 -15.828 1 92 114 SER A O 1
ATOM 852 N N . VAL A 1 115 ? -10 -12.422 -14.258 1 82.69 115 VAL A N 1
ATOM 853 C CA . VAL A 1 115 ? -10.93 -11.312 -14.414 1 82.69 115 VAL A CA 1
ATOM 854 C C . VAL A 1 115 ? -10.305 -10.031 -13.883 1 82.69 115 VAL A C 1
ATOM 856 O O . VAL A 1 115 ? -9.859 -9.977 -12.734 1 82.69 115 VAL A O 1
ATOM 859 N N . HIS A 1 116 ? -10.266 -9.039 -14.719 1 74.5 116 HIS A N 1
ATOM 860 C CA . HIS A 1 116 ? -9.523 -7.812 -14.461 1 74.5 116 HIS A CA 1
ATOM 861 C C . HIS A 1 116 ? -10.078 -7.07 -13.25 1 74.5 116 HIS A C 1
ATOM 863 O O . HIS A 1 116 ? -11.289 -6.918 -13.117 1 74.5 116 HIS A O 1
ATOM 869 N N . ASN A 1 117 ? -9.195 -6.73 -12.422 1 65.06 117 ASN A N 1
ATOM 870 C CA . ASN A 1 117 ? -9.367 -5.902 -11.227 1 65.06 117 ASN A CA 1
ATOM 871 C C . ASN A 1 117 ? -10.055 -6.672 -10.102 1 65.06 117 ASN A C 1
ATOM 873 O O . ASN A 1 117 ? -10.586 -6.07 -9.164 1 65.06 117 ASN A O 1
ATOM 877 N N . LYS A 1 118 ? -10.195 -7.945 -10.242 1 64.62 118 LYS A N 1
ATOM 878 C CA . LYS A 1 118 ? -10.578 -8.781 -9.109 1 64.62 118 LYS A CA 1
ATOM 879 C C . LYS A 1 118 ? -9.359 -9.461 -8.492 1 64.62 118 LYS A C 1
ATOM 881 O O . LYS A 1 118 ? -9.078 -9.273 -7.305 1 64.62 118 LYS A O 1
ATOM 886 N N . LEU A 1 119 ? -8.562 -10.148 -9.273 1 70.31 119 LEU A N 1
ATOM 887 C CA . LEU A 1 119 ? -7.277 -10.695 -8.859 1 70.31 119 LEU A CA 1
ATOM 888 C C . LEU A 1 119 ? -6.184 -10.312 -9.852 1 70.31 119 LEU A C 1
ATOM 890 O O . LEU A 1 119 ? -5.098 -9.883 -9.453 1 70.31 119 LEU A O 1
ATOM 894 N N . GLU A 1 120 ? -6.59 -10.453 -11.023 1 79.31 120 GLU A N 1
ATOM 895 C CA . GLU A 1 120 ? -5.691 -9.953 -12.055 1 79.31 120 GLU A CA 1
ATOM 896 C C . GLU A 1 120 ? -5.559 -8.43 -11.977 1 79.31 120 GLU A C 1
ATOM 898 O O . GLU A 1 120 ? -6.559 -7.723 -11.828 1 79.31 120 GLU A O 1
ATOM 903 N N . HIS A 1 121 ? -4.383 -7.965 -11.961 1 83.56 121 HIS A N 1
ATOM 904 C CA . HIS A 1 121 ? -4.164 -6.523 -11.875 1 83.56 121 HIS A CA 1
ATOM 905 C C . HIS A 1 121 ? -3.057 -6.078 -12.82 1 83.56 121 HIS A C 1
ATOM 907 O O . HIS A 1 121 ? -2.215 -6.883 -13.227 1 83.56 121 HIS A O 1
ATOM 913 N N . ASP A 1 122 ? -3.113 -4.852 -13.18 1 89.19 122 ASP A N 1
ATOM 914 C CA . ASP A 1 122 ? -2.059 -4.258 -13.992 1 89.19 122 ASP A CA 1
ATOM 915 C C . ASP A 1 122 ? -0.735 -4.215 -13.234 1 89.19 122 ASP A C 1
ATOM 917 O O . ASP A 1 122 ? -0.72 -4.242 -12 1 89.19 122 ASP A O 1
ATOM 921 N N . GLY A 1 123 ? 0.3 -4.215 -14.055 1 91.38 123 GLY A N 1
ATOM 922 C CA . GLY A 1 123 ? 1.626 -4.066 -13.477 1 91.38 123 GLY A CA 1
ATOM 923 C C . GLY A 1 123 ? 2.156 -5.344 -12.859 1 91.38 123 GLY A C 1
ATOM 924 O O . GLY A 1 123 ? 2.822 -5.309 -11.828 1 91.38 123 GLY A O 1
ATOM 925 N N . SER A 1 124 ? 1.845 -6.477 -13.438 1 92.94 124 SER A N 1
ATOM 926 C CA . SER A 1 124 ? 2.33 -7.762 -12.953 1 92.94 124 SER A CA 1
ATOM 927 C C . SER A 1 124 ? 3.838 -7.895 -13.148 1 92.94 124 SER A C 1
ATOM 929 O O . SER A 1 124 ? 4.438 -7.148 -13.93 1 92.94 124 SER A O 1
ATOM 931 N N . LEU A 1 125 ? 4.387 -8.805 -12.391 1 95.19 125 LEU A N 1
ATOM 932 C CA . LEU A 1 125 ? 5.832 -9 -12.445 1 95.19 125 LEU A CA 1
ATOM 933 C C . LEU A 1 125 ? 6.242 -9.648 -13.766 1 95.19 125 LEU A C 1
ATOM 935 O O . LEU A 1 125 ? 7.215 -9.219 -14.398 1 95.19 125 LEU A O 1
ATOM 939 N N . VAL A 1 126 ? 5.383 -10.633 -14.258 1 96.56 126 VAL A N 1
ATOM 940 C CA . VAL A 1 126 ? 5.859 -11.359 -15.43 1 96.56 126 VAL A CA 1
ATOM 941 C C . VAL A 1 126 ? 4.703 -11.594 -16.391 1 96.56 126 VAL A C 1
ATOM 943 O O . VAL A 1 126 ? 4.836 -12.352 -17.359 1 96.56 126 VAL A O 1
ATOM 946 N N . HIS A 1 127 ? 3.541 -11.086 -16.141 1 95.19 127 HIS A N 1
ATOM 947 C CA . HIS A 1 127 ? 2.414 -11.164 -17.062 1 95.19 127 HIS A CA 1
ATOM 948 C C . HIS A 1 127 ? 2.074 -9.789 -17.641 1 95.19 127 HIS A C 1
ATOM 950 O O . HIS A 1 127 ? 2.008 -8.805 -16.906 1 95.19 127 HIS A O 1
ATOM 956 N N . ALA A 1 128 ? 1.863 -9.75 -18.875 1 93.88 128 ALA A N 1
ATOM 957 C CA . ALA A 1 128 ? 1.522 -8.484 -19.516 1 93.88 128 ALA A CA 1
ATOM 958 C C . ALA A 1 128 ? 0.138 -8.008 -19.094 1 93.88 128 ALA A C 1
ATOM 960 O O . ALA A 1 128 ? -0.738 -8.812 -18.781 1 93.88 128 ALA A O 1
ATOM 961 N N . ASP A 1 129 ? 0.028 -6.691 -19.031 1 92.25 129 ASP A N 1
ATOM 962 C CA . ASP A 1 129 ? -1.298 -6.141 -18.781 1 92.25 129 ASP A CA 1
ATOM 963 C C . ASP A 1 129 ? -2.326 -6.695 -19.75 1 92.25 129 ASP A C 1
ATOM 965 O O . ASP A 1 129 ? -2.027 -6.879 -20.938 1 92.25 129 ASP A O 1
ATOM 969 N N . SER A 1 130 ? -3.549 -6.895 -19.266 1 89.31 130 SER A N 1
ATOM 970 C CA . SER A 1 130 ? -4.617 -7.434 -20.094 1 89.31 130 SER A CA 1
ATOM 971 C C . SER A 1 130 ? -4.84 -6.57 -21.328 1 89.31 130 SER A C 1
ATOM 973 O O . SER A 1 130 ? -5.223 -7.078 -22.391 1 89.31 130 SER A O 1
ATOM 975 N N . TYR A 1 131 ? -4.586 -5.324 -21.219 1 91.56 131 TYR A N 1
ATOM 976 C CA . TYR A 1 131 ? -4.742 -4.391 -22.328 1 91.56 131 TYR A CA 1
ATOM 977 C C . TYR A 1 131 ? -3.924 -4.832 -23.531 1 91.56 131 TYR A C 1
ATOM 979 O O . TYR A 1 131 ? -4.316 -4.594 -24.672 1 91.56 131 TYR A O 1
ATOM 987 N N . LEU A 1 132 ? -2.861 -5.457 -23.312 1 93.25 132 LEU A N 1
ATOM 988 C CA . LEU A 1 132 ? -1.947 -5.816 -24.391 1 93.25 132 LEU A CA 1
ATOM 989 C C . LEU A 1 132 ? -2.363 -7.133 -25.031 1 93.25 132 LEU A C 1
ATOM 991 O O . LEU A 1 132 ? -1.771 -7.555 -26.031 1 93.25 132 LEU A O 1
ATOM 995 N N . GLY A 1 133 ? -3.287 -7.895 -24.5 1 91.69 133 GLY A N 1
ATOM 996 C CA . GLY A 1 133 ? -4.016 -8.938 -25.203 1 91.69 133 GLY A CA 1
ATOM 997 C C . GLY A 1 133 ? -3.387 -10.305 -25.047 1 91.69 133 GLY A C 1
ATOM 998 O O . GLY A 1 133 ? -3.898 -11.289 -25.594 1 91.69 133 GLY A O 1
ATOM 999 N N . GLU A 1 134 ? -2.312 -10.43 -24.328 1 93.94 134 GLU A N 1
ATOM 1000 C CA . GLU A 1 134 ? -1.706 -11.734 -24.109 1 93.94 134 GLU A CA 1
ATOM 1001 C C . GLU A 1 134 ? -2.57 -12.594 -23.188 1 93.94 134 GLU A C 1
ATOM 1003 O O . GLU A 1 134 ? -3.377 -12.07 -22.422 1 93.94 134 GLU A O 1
ATOM 1008 N N . ASP A 1 135 ? -2.5 -13.938 -23.422 1 95.81 135 ASP A N 1
ATOM 1009 C CA . ASP A 1 135 ? -3.135 -14.828 -22.453 1 95.81 135 ASP A CA 1
ATOM 1010 C C . ASP A 1 135 ? -2.619 -14.555 -21.047 1 95.81 135 ASP A C 1
ATOM 1012 O O . ASP A 1 135 ? -1.41 -14.57 -20.797 1 95.81 135 ASP A O 1
ATOM 1016 N N . PRO A 1 136 ? -3.506 -14.375 -20.078 1 94.12 136 PRO A N 1
ATOM 1017 C CA . PRO A 1 136 ? -3.074 -14 -18.719 1 94.12 136 PRO A CA 1
ATOM 1018 C C . PRO A 1 136 ? -2.219 -15.078 -18.062 1 94.12 136 PRO A C 1
ATOM 1020 O O . PRO A 1 136 ? -1.496 -14.789 -17.094 1 94.12 136 PRO A O 1
ATOM 1023 N N . ALA A 1 137 ? -2.301 -16.266 -18.516 1 95.25 137 ALA A N 1
ATOM 1024 C CA . ALA A 1 137 ? -1.512 -17.344 -17.938 1 95.25 137 ALA A CA 1
ATOM 1025 C C . ALA A 1 137 ? -0.128 -17.422 -18.578 1 95.25 137 ALA A C 1
ATOM 1027 O O . ALA A 1 137 ? 0.753 -18.125 -18.078 1 95.25 137 ALA A O 1
ATOM 1028 N N . SER A 1 138 ? 0.026 -16.688 -19.641 1 94.69 138 SER A N 1
ATOM 1029 C CA . SER A 1 138 ? 1.31 -16.734 -20.328 1 94.69 138 SER A CA 1
ATOM 1030 C C . SER A 1 138 ? 2.35 -15.875 -19.625 1 94.69 138 SER A C 1
ATOM 1032 O O . SER A 1 138 ? 2.066 -14.734 -19.25 1 94.69 138 SER A O 1
ATOM 1034 N N . VAL A 1 139 ? 3.518 -16.422 -19.453 1 95.75 139 VAL A N 1
ATOM 1035 C CA . VAL A 1 139 ? 4.645 -15.664 -18.906 1 95.75 139 VAL A CA 1
ATOM 1036 C C . VAL A 1 139 ? 5.305 -14.844 -20.016 1 95.75 139 VAL A C 1
ATOM 1038 O O . VAL A 1 139 ? 5.695 -15.391 -21.047 1 95.75 139 VAL A O 1
ATOM 1041 N N . ASN A 1 140 ? 5.363 -13.57 -19.781 1 96.31 140 ASN A N 1
ATOM 1042 C CA . ASN A 1 140 ? 6.016 -12.695 -20.75 1 96.31 140 ASN A CA 1
ATOM 1043 C C . ASN A 1 140 ? 7.535 -12.812 -20.672 1 96.31 140 ASN A C 1
ATOM 1045 O O . ASN A 1 140 ? 8.133 -12.461 -19.656 1 96.31 140 ASN A O 1
ATOM 1049 N N . ARG A 1 141 ? 8.141 -13.219 -21.766 1 96.31 141 ARG A N 1
ATOM 1050 C CA . ARG A 1 141 ? 9.555 -13.562 -21.781 1 96.31 141 ARG A CA 1
ATOM 1051 C C . ARG A 1 141 ? 10.414 -12.328 -21.531 1 96.31 141 ARG A C 1
ATOM 1053 O O . ARG A 1 141 ? 11.438 -12.406 -20.844 1 96.31 141 ARG A O 1
ATOM 1060 N N . ALA A 1 142 ? 10.055 -11.227 -22.078 1 97 142 ALA A N 1
ATOM 1061 C CA . ALA A 1 142 ? 10.82 -10 -21.859 1 97 142 ALA A CA 1
ATOM 1062 C C . ALA A 1 142 ? 10.766 -9.57 -20.406 1 97 142 ALA A C 1
ATOM 1064 O O . ALA A 1 142 ? 11.781 -9.148 -19.828 1 97 142 ALA A O 1
ATOM 1065 N N . MET A 1 143 ? 9.617 -9.664 -19.844 1 97.25 143 MET A N 1
ATOM 1066 C CA . MET A 1 143 ? 9.445 -9.312 -18.438 1 97.25 143 MET A CA 1
ATOM 1067 C C . MET A 1 143 ? 10.227 -10.266 -17.531 1 97.25 143 MET A C 1
ATOM 1069 O O . MET A 1 143 ? 10.844 -9.844 -16.547 1 97.25 143 MET A O 1
ATOM 1073 N N . LEU A 1 144 ? 10.188 -11.508 -17.906 1 97.75 144 LEU A N 1
ATOM 1074 C CA . LEU A 1 144 ? 10.945 -12.508 -17.156 1 97.75 144 LEU A CA 1
ATOM 1075 C C . LEU A 1 144 ? 12.445 -12.227 -17.234 1 97.75 144 LEU A C 1
ATOM 1077 O O . LEU A 1 144 ? 13.148 -12.305 -16.234 1 97.75 144 LEU A O 1
ATOM 1081 N N . LYS A 1 145 ? 12.914 -11.898 -18.391 1 97.69 145 LYS A N 1
ATOM 1082 C CA . LYS A 1 145 ? 14.32 -11.562 -18.578 1 97.69 145 LYS A CA 1
ATOM 1083 C C . LYS A 1 145 ? 14.711 -10.359 -17.703 1 97.69 145 LYS A C 1
ATOM 1085 O O . LYS A 1 145 ? 15.805 -10.328 -17.141 1 97.69 145 LYS A O 1
ATOM 1090 N N . ASP A 1 146 ? 13.852 -9.414 -17.672 1 98.19 146 ASP A N 1
ATOM 1091 C CA . ASP A 1 146 ? 14.094 -8.25 -16.812 1 98.19 146 ASP A CA 1
ATOM 1092 C C . ASP A 1 146 ? 14.211 -8.656 -15.352 1 98.19 146 ASP A C 1
ATOM 1094 O O . ASP A 1 146 ? 15.102 -8.188 -14.641 1 98.19 146 ASP A O 1
ATOM 1098 N N . VAL A 1 147 ? 13.336 -9.531 -14.844 1 98.19 147 VAL A N 1
ATOM 1099 C CA . VAL A 1 147 ? 13.43 -10.023 -13.469 1 98.19 147 VAL A CA 1
ATOM 1100 C C . VAL A 1 147 ? 14.797 -10.664 -13.242 1 98.19 147 VAL A C 1
ATOM 1102 O O . VAL A 1 147 ? 15.469 -10.367 -12.258 1 98.19 147 VAL A O 1
ATOM 1105 N N . TYR A 1 148 ? 15.242 -11.445 -14.195 1 97.31 148 TYR A N 1
ATOM 1106 C CA . TYR A 1 148 ? 16.5 -12.18 -14.047 1 97.31 148 TYR A CA 1
ATOM 1107 C C . TYR A 1 148 ? 17.688 -11.234 -14.055 1 97.31 148 TYR A C 1
ATOM 1109 O O . TYR A 1 148 ? 18.719 -11.523 -13.453 1 97.31 148 TYR A O 1
ATOM 1117 N N . SER A 1 149 ? 17.547 -10.141 -14.648 1 97.94 149 SER A N 1
ATOM 1118 C CA . SER A 1 149 ? 18.656 -9.188 -14.75 1 97.94 149 SER A CA 1
ATOM 1119 C C . SER A 1 149 ? 18.828 -8.414 -13.445 1 97.94 149 SER A C 1
ATOM 1121 O O . SER A 1 149 ? 19.812 -7.688 -13.281 1 97.94 149 SER A O 1
ATOM 1123 N N . ARG A 1 150 ? 17.906 -8.586 -12.508 1 97.81 150 ARG A N 1
ATOM 1124 C CA . ARG A 1 150 ? 17.906 -7.746 -11.312 1 97.81 150 ARG A CA 1
ATOM 1125 C C . ARG A 1 150 ? 18.562 -8.469 -10.141 1 97.81 150 ARG A C 1
ATOM 1127 O O . ARG A 1 150 ? 18.703 -7.898 -9.055 1 97.81 150 ARG A O 1
ATOM 1134 N N . PHE A 1 151 ? 19 -9.719 -10.328 1 98.12 151 PHE A N 1
ATOM 1135 C CA . PHE A 1 151 ? 19.625 -10.469 -9.242 1 98.12 151 PHE A CA 1
ATOM 1136 C C . PHE A 1 151 ? 20.969 -9.852 -8.867 1 98.12 151 PHE A C 1
ATOM 1138 O O . PHE A 1 151 ? 21.703 -9.352 -9.727 1 98.12 151 PHE A O 1
ATOM 1145 N N . THR A 1 152 ? 21.25 -9.906 -7.613 1 97.38 152 THR A N 1
ATOM 1146 C CA . THR A 1 152 ? 22.547 -9.422 -7.121 1 97.38 152 THR A CA 1
ATOM 1147 C C . THR A 1 152 ? 23.672 -10.336 -7.582 1 97.38 152 THR A C 1
ATOM 1149 O O . THR A 1 152 ? 23.438 -11.461 -8.039 1 97.38 152 THR A O 1
ATOM 1152 N N . PRO A 1 153 ? 24.922 -9.852 -7.441 1 96.56 153 PRO A N 1
ATOM 1153 C CA . PRO A 1 153 ? 26.062 -10.711 -7.785 1 96.56 153 PRO A CA 1
ATOM 1154 C C . PRO A 1 153 ? 26.109 -11.992 -6.957 1 96.56 153 PRO A C 1
ATOM 1156 O O . PRO A 1 153 ? 26.656 -13 -7.402 1 96.56 153 PRO A O 1
ATOM 1159 N N . GLU A 1 154 ? 25.562 -11.992 -5.789 1 96.19 154 GLU A N 1
ATOM 1160 C CA . GLU A 1 154 ? 25.516 -13.164 -4.918 1 96.19 154 GLU A CA 1
ATOM 1161 C C . GLU A 1 154 ? 24.406 -14.125 -5.332 1 96.19 154 GLU A C 1
ATOM 1163 O O . GLU A 1 154 ? 24.25 -15.195 -4.742 1 96.19 154 GLU A O 1
ATOM 1168 N N . GLY A 1 155 ? 23.609 -13.789 -6.344 1 97 155 GLY A N 1
ATOM 1169 C CA . GLY A 1 155 ? 22.625 -14.695 -6.91 1 97 155 GLY A CA 1
ATOM 1170 C C . GLY A 1 155 ? 21.297 -14.664 -6.184 1 97 155 GLY A C 1
ATOM 1171 O O . GLY A 1 155 ? 20.578 -15.656 -6.16 1 97 155 GLY A O 1
ATOM 1172 N N . VAL A 1 156 ? 20.953 -13.523 -5.527 1 97.88 156 VAL A N 1
ATOM 1173 C CA . VAL A 1 156 ? 19.672 -13.445 -4.828 1 97.88 156 VAL A CA 1
ATOM 1174 C C . VAL A 1 156 ? 18.922 -12.188 -5.266 1 97.88 156 VAL A C 1
ATOM 1176 O O . VAL A 1 156 ? 19.531 -11.258 -5.816 1 97.88 156 VAL A O 1
ATOM 1179 N N . LEU A 1 157 ? 17.672 -12.18 -5.148 1 98.38 157 LEU A N 1
ATOM 1180 C CA . LEU A 1 157 ? 16.734 -11.062 -5.301 1 98.38 157 LEU A CA 1
ATOM 1181 C C . LEU A 1 157 ? 16.016 -10.773 -3.986 1 98.38 157 LEU A C 1
ATOM 1183 O O . LEU A 1 157 ? 15.453 -11.68 -3.367 1 98.38 157 LEU A O 1
ATOM 1187 N N . GLY A 1 158 ? 16.125 -9.555 -3.512 1 98.5 158 GLY A N 1
ATOM 1188 C CA . GLY A 1 158 ? 15.523 -9.195 -2.234 1 98.5 158 GLY A CA 1
ATOM 1189 C C . GLY A 1 158 ? 14.602 -7.992 -2.322 1 98.5 158 GLY A C 1
ATOM 1190 O O . GLY A 1 158 ? 14.047 -7.707 -3.385 1 98.5 158 GLY A O 1
ATOM 1191 N N . VAL A 1 159 ? 14.414 -7.359 -1.232 1 97.69 159 VAL A N 1
ATOM 1192 C CA . VAL A 1 159 ? 13.469 -6.262 -1.057 1 97.69 159 VAL A CA 1
ATOM 1193 C C . VAL A 1 159 ? 13.82 -5.117 -2.006 1 97.69 159 VAL A C 1
ATOM 1195 O O . VAL A 1 159 ? 12.945 -4.566 -2.678 1 97.69 159 VAL A O 1
ATOM 1198 N N . ASP A 1 160 ? 15.102 -4.82 -2.172 1 96.75 160 ASP A N 1
ATOM 1199 C CA . ASP A 1 160 ? 15.523 -3.705 -3.012 1 96.75 160 ASP A CA 1
ATOM 1200 C C . ASP A 1 160 ? 15.219 -3.977 -4.484 1 96.75 160 ASP A C 1
ATOM 1202 O O . ASP A 1 160 ? 14.711 -3.102 -5.188 1 96.75 160 ASP A O 1
ATOM 1206 N N . GLN A 1 161 ? 15.539 -5.164 -4.898 1 98.25 161 GLN A N 1
ATOM 1207 C CA . GLN A 1 161 ? 15.328 -5.523 -6.297 1 98.25 161 GLN A CA 1
ATOM 1208 C C . GLN A 1 161 ? 13.844 -5.582 -6.633 1 98.25 161 GLN A C 1
ATOM 1210 O O . GLN A 1 161 ? 13.43 -5.156 -7.711 1 98.25 161 GLN A O 1
ATOM 1215 N N . LEU A 1 162 ? 13.039 -6.105 -5.711 1 98.06 162 LEU A N 1
ATOM 1216 C CA . LEU A 1 162 ? 11.594 -6.16 -5.945 1 98.06 162 LEU A CA 1
ATOM 1217 C C . LEU A 1 162 ? 10.992 -4.758 -5.949 1 98.06 162 LEU A C 1
ATOM 1219 O O . LEU A 1 162 ? 10.047 -4.488 -6.695 1 98.06 162 LEU A O 1
ATOM 1223 N N . ALA A 1 163 ? 11.547 -3.863 -5.094 1 95.06 163 ALA A N 1
ATOM 1224 C CA . ALA A 1 163 ? 11.094 -2.475 -5.145 1 95.06 163 ALA A CA 1
ATOM 1225 C C . ALA A 1 163 ? 11.352 -1.859 -6.516 1 95.06 163 ALA A C 1
ATOM 1227 O O . ALA A 1 163 ? 10.484 -1.199 -7.082 1 95.06 163 ALA A O 1
ATOM 1228 N N . ASP A 1 164 ? 12.531 -2.137 -7.074 1 96.31 164 ASP A N 1
ATOM 1229 C CA . ASP A 1 164 ? 12.867 -1.632 -8.398 1 96.31 164 ASP A CA 1
ATOM 1230 C C . ASP A 1 164 ? 11.938 -2.211 -9.461 1 96.31 164 ASP A C 1
ATOM 1232 O O . ASP A 1 164 ? 11.477 -1.491 -10.352 1 96.31 164 ASP A O 1
ATOM 1236 N N . LEU A 1 165 ? 11.711 -3.451 -9.344 1 97.56 165 LEU A N 1
ATOM 1237 C CA . LEU A 1 165 ? 10.859 -4.121 -10.32 1 97.56 165 LEU A CA 1
ATOM 1238 C C . LEU A 1 165 ? 9.438 -3.574 -10.266 1 97.56 165 LEU A C 1
ATOM 1240 O O . LEU A 1 165 ? 8.836 -3.295 -11.305 1 97.56 165 LEU A O 1
ATOM 1244 N N . ARG A 1 166 ? 8.898 -3.432 -9.047 1 95.81 166 ARG A N 1
ATOM 1245 C CA . ARG A 1 166 ? 7.539 -2.928 -8.898 1 95.81 166 ARG A CA 1
ATOM 1246 C C . ARG A 1 166 ? 7.43 -1.493 -9.398 1 95.81 166 ARG A C 1
ATOM 1248 O O . ARG A 1 166 ? 6.453 -1.138 -10.062 1 95.81 166 ARG A O 1
ATOM 1255 N N . LYS A 1 167 ? 8.469 -0.712 -9.078 1 91.94 167 LYS A N 1
ATOM 1256 C CA . LYS A 1 167 ? 8.523 0.646 -9.609 1 91.94 167 LYS A CA 1
ATOM 1257 C C . LYS A 1 167 ? 8.5 0.641 -11.133 1 91.94 167 LYS A C 1
ATOM 1259 O O . LYS A 1 167 ? 7.711 1.358 -11.75 1 91.94 167 LYS A O 1
ATOM 1264 N N . ASP A 1 168 ? 9.273 -0.192 -11.758 1 95.12 168 ASP A N 1
ATOM 1265 C CA . ASP A 1 168 ? 9.406 -0.227 -13.211 1 95.12 168 ASP A CA 1
ATOM 1266 C C . ASP A 1 168 ? 8.141 -0.784 -13.867 1 95.12 168 ASP A C 1
ATOM 1268 O O . ASP A 1 168 ? 7.777 -0.369 -14.969 1 95.12 168 ASP A O 1
ATOM 1272 N N . ARG A 1 169 ? 7.477 -1.74 -13.242 1 95.69 169 ARG A N 1
ATOM 1273 C CA . ARG A 1 169 ? 6.242 -2.289 -13.789 1 95.69 169 ARG A CA 1
ATOM 1274 C C . ARG A 1 169 ? 5.141 -1.237 -13.82 1 95.69 169 ARG A C 1
ATOM 1276 O O . ARG A 1 169 ? 4.371 -1.162 -14.781 1 95.69 169 ARG A O 1
ATOM 1283 N N . LEU A 1 170 ? 5.066 -0.497 -12.758 1 90.38 170 LEU A N 1
ATOM 1284 C CA . LEU A 1 170 ? 4.074 0.574 -12.766 1 90.38 170 LEU A CA 1
ATOM 1285 C C . LEU A 1 170 ? 4.391 1.594 -13.859 1 90.38 170 LEU A C 1
ATOM 1287 O O . LEU A 1 170 ? 3.492 2.033 -14.578 1 90.38 170 LEU A O 1
ATOM 1291 N N . ALA A 1 171 ? 5.684 1.929 -13.984 1 88.69 171 ALA A N 1
ATOM 1292 C CA . ALA A 1 171 ? 6.082 2.871 -15.023 1 88.69 171 ALA A CA 1
ATOM 1293 C C . ALA A 1 171 ? 5.723 2.342 -16.406 1 88.69 171 ALA A C 1
ATOM 1295 O O . ALA A 1 171 ? 5.23 3.09 -17.266 1 88.69 171 ALA A O 1
ATOM 1296 N N . THR A 1 172 ? 5.938 1.082 -16.609 1 92.81 172 THR A N 1
ATOM 1297 C CA . THR A 1 172 ? 5.609 0.45 -17.875 1 92.81 172 THR A CA 1
ATOM 1298 C C . THR A 1 172 ? 4.102 0.45 -18.109 1 92.81 172 THR A C 1
ATOM 1300 O O . THR A 1 172 ? 3.639 0.739 -19.219 1 92.81 172 THR A O 1
ATOM 1303 N N . CYS A 1 173 ? 3.34 0.055 -17.078 1 90.88 173 CYS A N 1
ATOM 1304 C CA . CYS A 1 173 ? 1.885 0.084 -17.156 1 90.88 173 CYS A CA 1
ATOM 1305 C C . CYS A 1 173 ? 1.39 1.457 -17.594 1 90.88 173 CYS A C 1
ATOM 1307 O O . CYS A 1 173 ? 0.609 1.568 -18.547 1 90.88 173 CYS A O 1
ATOM 1309 N N . MET A 1 174 ? 1.928 2.494 -16.984 1 84 174 MET A N 1
ATOM 1310 C CA . MET A 1 174 ? 1.503 3.863 -17.266 1 84 174 MET A CA 1
ATOM 1311 C C . MET A 1 174 ? 1.909 4.281 -18.672 1 84 174 MET A C 1
ATOM 1313 O O . MET A 1 174 ? 1.19 5.035 -19.328 1 84 174 MET A O 1
ATOM 1317 N N . ALA A 1 175 ? 2.996 3.795 -19.156 1 87.88 175 ALA A N 1
ATOM 1318 C CA . ALA A 1 175 ? 3.533 4.191 -20.453 1 87.88 175 ALA A CA 1
ATOM 1319 C C . ALA A 1 175 ? 2.844 3.438 -21.594 1 87.88 175 ALA A C 1
ATOM 1321 O O . ALA A 1 175 ? 2.619 3.992 -22.672 1 87.88 175 ALA A O 1
ATOM 1322 N N . LYS A 1 176 ? 2.451 2.199 -21.328 1 92.38 176 LYS A N 1
ATOM 1323 C CA . LYS A 1 176 ? 2.066 1.34 -22.438 1 92.38 176 LYS A CA 1
ATOM 1324 C C . LYS A 1 176 ? 0.581 0.994 -22.375 1 92.38 176 LYS A C 1
ATOM 1326 O O . LYS A 1 176 ? 0.017 0.483 -23.359 1 92.38 176 LYS A O 1
ATOM 1331 N N . ASN A 1 177 ? -0.056 1.167 -21.266 1 91.38 177 ASN A N 1
ATOM 1332 C CA . ASN A 1 177 ? -1.47 0.873 -21.047 1 91.38 177 ASN A CA 1
ATOM 1333 C C . ASN A 1 177 ? -2.264 2.137 -20.734 1 91.38 177 ASN A C 1
ATOM 1335 O O . ASN A 1 177 ? -2.275 2.6 -19.594 1 91.38 177 ASN A O 1
ATOM 1339 N N . PRO A 1 178 ? -2.943 2.693 -21.703 1 87.12 178 PRO A N 1
ATOM 1340 C CA . PRO A 1 178 ? -3.699 3.924 -21.453 1 87.12 178 PRO A CA 1
ATOM 1341 C C . PRO A 1 178 ? -4.785 3.748 -20.406 1 87.12 178 PRO A C 1
ATOM 1343 O O . PRO A 1 178 ? -5.289 4.734 -19.859 1 87.12 178 PRO A O 1
ATOM 1346 N N . ASN A 1 179 ? -5.078 2.473 -20.125 1 83.69 179 ASN A N 1
ATOM 1347 C CA . ASN A 1 179 ? -6.086 2.178 -19.109 1 83.69 179 ASN A CA 1
ATOM 1348 C C . ASN A 1 179 ? -5.457 1.646 -17.828 1 83.69 179 ASN A C 1
ATOM 1350 O O . ASN A 1 179 ? -6.094 0.901 -17.078 1 83.69 179 ASN A O 1
ATOM 1354 N N . CYS A 1 180 ? -4.199 2.002 -17.625 1 86 180 CYS A N 1
ATOM 1355 C CA . CYS A 1 180 ? -3.504 1.504 -16.438 1 86 180 CYS A CA 1
ATOM 1356 C C . CYS A 1 180 ? -4.242 1.894 -15.164 1 86 180 CYS A C 1
ATOM 1358 O O . CYS A 1 180 ? -4.457 3.078 -14.906 1 86 180 CYS A O 1
ATOM 1360 N N . THR A 1 181 ? -4.664 0.913 -14.453 1 80.81 181 THR A N 1
ATOM 1361 C CA . THR A 1 181 ? -5.301 1.093 -13.148 1 80.81 181 THR A CA 1
ATOM 1362 C C . THR A 1 181 ? -4.422 0.536 -12.039 1 80.81 181 THR A C 1
ATOM 1364 O O . THR A 1 181 ? -4.066 -0.645 -12.047 1 80.81 181 THR A O 1
ATOM 1367 N N . PHE A 1 182 ? -4.066 1.432 -11.078 1 81.5 182 PHE A N 1
ATOM 1368 C CA . PHE A 1 182 ? -3.166 1.002 -10.016 1 81.5 182 PHE A CA 1
ATOM 1369 C C . PHE A 1 182 ? -3.514 1.689 -8.703 1 81.5 182 PHE A C 1
ATOM 1371 O O . PHE A 1 182 ? -2.689 2.41 -8.133 1 81.5 182 PHE A O 1
ATOM 1378 N N . GLY A 1 183 ? -4.664 1.362 -8.273 1 76.75 183 GLY A N 1
ATOM 1379 C CA . GLY A 1 183 ? -5.16 1.881 -7.004 1 76.75 183 GLY A CA 1
ATOM 1380 C C . GLY A 1 183 ? -4.801 1.006 -5.82 1 76.75 183 GLY A C 1
ATOM 1381 O O . GLY A 1 183 ? -3.859 0.213 -5.891 1 76.75 183 GLY A O 1
ATOM 1382 N N . ALA A 1 184 ? -5.445 1.184 -4.727 1 76.12 184 ALA A N 1
ATOM 1383 C CA . ALA A 1 184 ? -5.129 0.522 -3.465 1 76.12 184 ALA A CA 1
ATOM 1384 C C . ALA A 1 184 ? -5.18 -0.996 -3.613 1 76.12 184 ALA A C 1
ATOM 1386 O O . ALA A 1 184 ? -4.34 -1.709 -3.057 1 76.12 184 ALA A O 1
ATOM 1387 N N . THR A 1 185 ? -6.152 -1.499 -4.348 1 80 185 THR A N 1
ATOM 1388 C CA . THR A 1 185 ? -6.297 -2.936 -4.547 1 80 185 THR A CA 1
ATOM 1389 C C . THR A 1 185 ? -5.102 -3.5 -5.309 1 80 185 THR A C 1
ATOM 1391 O O . THR A 1 185 ? -4.52 -4.508 -4.898 1 80 185 THR A O 1
ATOM 1394 N N . GLN A 1 186 ? -4.746 -2.758 -6.371 1 86 186 GLN A N 1
ATOM 1395 C CA . GLN A 1 186 ? -3.619 -3.207 -7.184 1 86 186 GLN A CA 1
ATOM 1396 C C . GLN A 1 186 ? -2.314 -3.156 -6.395 1 86 186 GLN A C 1
ATOM 1398 O O . GLN A 1 186 ? -1.478 -4.055 -6.512 1 86 186 GLN A O 1
ATOM 1403 N N . VAL A 1 187 ? -2.209 -2.137 -5.629 1 86.5 187 VAL A N 1
ATOM 1404 C CA . VAL A 1 187 ? -1.019 -2.008 -4.797 1 86.5 187 VAL A CA 1
ATOM 1405 C C . VAL A 1 187 ? -0.965 -3.154 -3.789 1 86.5 187 VAL A C 1
ATOM 1407 O O . VAL A 1 187 ? 0.074 -3.801 -3.627 1 86.5 187 VAL A O 1
ATOM 1410 N N . PHE A 1 188 ? -2.057 -3.434 -3.16 1 83.88 188 PHE A N 1
ATOM 1411 C CA . PHE A 1 188 ? -2.094 -4.512 -2.18 1 83.88 188 PHE A CA 1
ATOM 1412 C C . PHE A 1 188 ? -1.711 -5.84 -2.82 1 83.88 188 PHE A C 1
ATOM 1414 O O . PHE A 1 188 ? -0.885 -6.582 -2.281 1 83.88 188 PHE A O 1
ATOM 1421 N N . LEU A 1 189 ? -2.273 -6.129 -3.916 1 87.25 189 LEU A N 1
ATOM 1422 C CA . LEU A 1 189 ? -2.012 -7.391 -4.598 1 87.25 189 LEU A CA 1
ATOM 1423 C C . LEU A 1 189 ? -0.57 -7.453 -5.094 1 87.25 189 LEU A C 1
ATOM 1425 O O . LEU A 1 189 ? 0.126 -8.445 -4.867 1 87.25 189 LEU A O 1
ATOM 1429 N N . ALA A 1 190 ? -0.132 -6.34 -5.723 1 91.62 190 ALA A N 1
ATOM 1430 C CA . ALA A 1 190 ? 1.208 -6.309 -6.305 1 91.62 190 ALA A CA 1
ATOM 1431 C C . ALA A 1 190 ? 2.277 -6.48 -5.23 1 91.62 190 ALA A C 1
ATOM 1433 O O . ALA A 1 190 ? 3.23 -7.242 -5.41 1 91.62 190 ALA A O 1
ATOM 1434 N N . TYR A 1 191 ? 2.102 -5.887 -4.164 1 93.12 191 TYR A N 1
ATOM 1435 C CA . TYR A 1 191 ? 3.143 -5.914 -3.143 1 93.12 191 TYR A CA 1
ATOM 1436 C C . TYR A 1 191 ? 3.002 -7.145 -2.256 1 93.12 191 TYR A C 1
ATOM 1438 O O . TYR A 1 191 ? 3.998 -7.68 -1.763 1 93.12 191 TYR A O 1
ATOM 1446 N N . GLY A 1 192 ? 1.749 -7.59 -2.023 1 91.94 192 GLY A N 1
ATOM 1447 C CA . GLY A 1 192 ? 1.577 -8.898 -1.411 1 91.94 192 GLY A CA 1
ATOM 1448 C C . GLY A 1 192 ? 2.236 -10.016 -2.197 1 91.94 192 GLY A C 1
ATOM 1449 O O . GLY A 1 192 ? 2.865 -10.898 -1.617 1 91.94 192 GLY A O 1
ATOM 1450 N N . GLU A 1 193 ? 2.098 -9.938 -3.494 1 92.94 193 GLU A N 1
ATOM 1451 C CA . GLU A 1 193 ? 2.74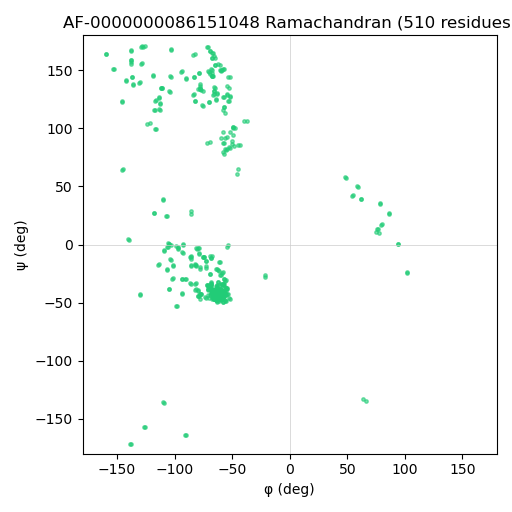8 -10.906 -4.371 1 92.94 193 GLU A CA 1
ATOM 1452 C C . GLU A 1 193 ? 4.266 -10.844 -4.242 1 92.94 193 GLU A C 1
ATOM 1454 O O . GLU A 1 193 ? 4.945 -11.867 -4.273 1 92.94 193 GLU A O 1
ATOM 1459 N N . ALA A 1 194 ? 4.746 -9.656 -4.137 1 95.62 194 ALA A N 1
ATOM 1460 C CA . ALA A 1 194 ? 6.188 -9.492 -3.951 1 95.62 194 ALA A CA 1
ATOM 1461 C C . ALA A 1 194 ? 6.656 -10.18 -2.672 1 95.62 194 ALA A C 1
ATOM 1463 O O . ALA A 1 194 ? 7.727 -10.789 -2.648 1 95.62 194 ALA A O 1
ATOM 1464 N N . VAL A 1 195 ? 5.875 -10.094 -1.677 1 96.38 195 VAL A N 1
ATOM 1465 C CA . VAL A 1 195 ? 6.242 -10.742 -0.423 1 96.38 195 VAL A CA 1
ATOM 1466 C C . VAL A 1 195 ? 6.191 -12.266 -0.591 1 96.38 195 VAL A C 1
ATOM 1468 O O . VAL A 1 195 ? 7.031 -12.984 -0.051 1 96.38 195 VAL A O 1
ATOM 1471 N N . LEU A 1 196 ? 5.211 -12.781 -1.332 1 95.31 196 LEU A N 1
ATOM 1472 C CA . LEU A 1 196 ? 5.137 -14.219 -1.577 1 95.31 196 LEU A CA 1
ATOM 1473 C C . LEU A 1 196 ? 6.395 -14.711 -2.287 1 95.31 196 LEU A C 1
ATOM 1475 O O . LEU A 1 196 ? 6.875 -15.812 -2.016 1 95.31 196 LEU A O 1
ATOM 1479 N N . VAL A 1 197 ? 6.961 -13.914 -3.148 1 97.38 197 VAL A N 1
ATOM 1480 C CA . VAL A 1 197 ? 8.211 -14.242 -3.822 1 97.38 197 VAL A CA 1
ATOM 1481 C C . VAL A 1 197 ? 9.328 -14.398 -2.793 1 97.38 197 VAL A C 1
ATOM 1483 O O . VAL A 1 197 ? 10.086 -15.367 -2.828 1 97.38 197 VAL A O 1
ATOM 1486 N N . LEU A 1 198 ? 9.391 -13.5 -1.861 1 98 198 LEU A N 1
ATOM 1487 C CA . LEU A 1 198 ? 10.492 -13.469 -0.9 1 98 198 LEU A CA 1
ATOM 1488 C C . LEU A 1 198 ? 10.281 -14.5 0.2 1 98 198 LEU A C 1
ATOM 1490 O O . LEU A 1 198 ? 11.234 -15.164 0.619 1 98 198 LEU A O 1
ATOM 1494 N N . SER A 1 199 ? 9.055 -14.648 0.632 1 97.12 199 SER A N 1
ATOM 1495 C CA . SER A 1 199 ? 8.789 -15.422 1.84 1 97.12 199 SER A CA 1
ATOM 1496 C C . SER A 1 199 ? 8.203 -16.781 1.504 1 97.12 199 SER A C 1
ATOM 1498 O O . SER A 1 199 ? 8.539 -17.781 2.146 1 97.12 199 SER A O 1
ATOM 1500 N N . GLY A 1 200 ? 7.375 -16.828 0.551 1 96.5 200 GLY A N 1
ATOM 1501 C CA . GLY A 1 200 ? 6.766 -18.094 0.152 1 96.5 200 GLY A CA 1
ATOM 1502 C C . GLY A 1 200 ? 7.695 -18.969 -0.659 1 96.5 200 GLY A C 1
ATOM 1503 O O . GLY A 1 200 ? 7.754 -20.188 -0.441 1 96.5 200 GLY A O 1
ATOM 1504 N N . PHE A 1 201 ? 8.398 -18.312 -1.586 1 97.12 201 PHE A N 1
ATOM 1505 C CA . PHE A 1 201 ? 9.336 -19.047 -2.43 1 97.12 201 PHE A CA 1
ATOM 1506 C C . PHE A 1 201 ? 10.734 -19.016 -1.827 1 97.12 201 PHE A C 1
ATOM 1508 O O . PHE A 1 201 ? 11.508 -19.969 -2.012 1 97.12 201 PHE A O 1
ATOM 1515 N N . GLY A 1 202 ? 11.039 -17.984 -1.128 1 96.69 202 GLY A N 1
ATOM 1516 C CA . GLY A 1 202 ? 12.406 -17.734 -0.702 1 96.69 202 GLY A CA 1
ATOM 1517 C C . GLY A 1 202 ? 12.617 -17.922 0.789 1 96.69 202 GLY A C 1
ATOM 1518 O O . GLY A 1 202 ? 12.156 -18.922 1.363 1 96.69 202 GLY A O 1
ATOM 1519 N N . ASP A 1 203 ? 13.336 -17 1.347 1 96.5 203 ASP A N 1
ATOM 1520 C CA . ASP A 1 203 ? 13.711 -17.047 2.758 1 96.5 203 ASP A CA 1
ATOM 1521 C C . ASP A 1 203 ? 13.039 -15.93 3.543 1 96.5 203 ASP A C 1
ATOM 1523 O O . ASP A 1 203 ? 13.375 -14.758 3.373 1 96.5 203 ASP A O 1
ATOM 1527 N N . VAL A 1 204 ? 12.164 -16.312 4.496 1 94.62 204 VAL A N 1
ATOM 1528 C CA . VAL A 1 204 ? 11.352 -15.367 5.254 1 94.62 204 VAL A CA 1
ATOM 1529 C C . VAL A 1 204 ? 12.25 -14.461 6.086 1 94.62 204 VAL A C 1
ATOM 1531 O O . VAL A 1 204 ? 11.992 -13.266 6.215 1 94.62 204 VAL A O 1
ATOM 1534 N N . ASN A 1 205 ? 13.289 -14.961 6.605 1 94.69 205 ASN A N 1
ATOM 1535 C CA . ASN A 1 205 ? 14.141 -14.242 7.543 1 94.69 205 ASN A CA 1
ATOM 1536 C C . ASN A 1 205 ? 15.078 -13.281 6.82 1 94.69 205 ASN A C 1
ATOM 1538 O O . ASN A 1 205 ? 15.219 -12.125 7.219 1 94.69 205 ASN A O 1
ATOM 1542 N N . GLU A 1 206 ? 15.68 -13.742 5.746 1 96.38 206 GLU A N 1
ATOM 1543 C CA . GLU A 1 206 ? 16.609 -12.914 4.98 1 96.38 206 GLU A CA 1
ATOM 1544 C C . GLU A 1 206 ? 15.859 -12.062 3.953 1 96.38 206 GLU A C 1
ATOM 1546 O O . GLU A 1 206 ? 16.422 -11.109 3.414 1 96.38 206 GLU A O 1
ATOM 1551 N N . LYS A 1 207 ? 14.641 -12.445 3.637 1 97.19 207 LYS A N 1
ATOM 1552 C CA . LYS A 1 207 ? 13.797 -11.766 2.654 1 97.19 207 LYS A CA 1
ATOM 1553 C C . LYS A 1 207 ? 14.461 -11.734 1.284 1 97.19 207 LYS A C 1
ATOM 1555 O O . LYS A 1 207 ? 14.57 -10.68 0.661 1 97.19 207 LYS A O 1
ATOM 1560 N N . VAL A 1 208 ? 14.945 -12.945 0.845 1 98.12 208 VAL A N 1
ATOM 1561 C CA . VAL A 1 208 ? 15.555 -13.109 -0.469 1 98.12 208 VAL A CA 1
ATOM 1562 C C . VAL A 1 208 ? 15.078 -14.406 -1.108 1 98.12 208 VAL A C 1
ATOM 1564 O O . VAL A 1 208 ? 14.562 -15.289 -0.419 1 98.12 208 VAL A O 1
ATOM 1567 N N . VAL A 1 209 ? 15.172 -14.508 -2.406 1 98 209 VAL A N 1
ATOM 1568 C CA . VAL A 1 209 ? 14.953 -15.734 -3.168 1 98 209 VAL A CA 1
ATOM 1569 C C . VAL A 1 209 ? 16.109 -15.953 -4.137 1 98 209 VAL A C 1
ATOM 1571 O O . VAL A 1 209 ? 16.641 -15 -4.715 1 98 209 VAL A O 1
ATOM 1574 N N . ASP A 1 210 ? 16.562 -17.156 -4.273 1 96.88 210 ASP A N 1
ATOM 1575 C CA . ASP A 1 210 ? 17.641 -17.438 -5.219 1 96.88 210 ASP A CA 1
ATOM 1576 C C . ASP A 1 210 ? 17.078 -17.609 -6.633 1 96.88 210 ASP A C 1
ATOM 1578 O O . ASP A 1 210 ? 15.898 -17.891 -6.812 1 96.88 210 ASP A O 1
ATOM 1582 N N . LYS A 1 211 ? 17.953 -17.531 -7.559 1 95.94 211 LYS A N 1
ATOM 1583 C CA . LYS A 1 211 ? 17.578 -17.469 -8.969 1 95.94 211 LYS A CA 1
ATOM 1584 C C . LYS A 1 211 ? 16.922 -18.766 -9.422 1 95.94 211 LYS A C 1
ATOM 1586 O O . LYS A 1 211 ? 15.898 -18.75 -10.109 1 95.94 211 LYS A O 1
ATOM 1591 N N . ASP A 1 212 ? 17.469 -19.891 -9.086 1 95.44 212 ASP A N 1
ATOM 1592 C CA . ASP A 1 212 ? 16.938 -21.172 -9.523 1 95.44 212 ASP A CA 1
ATOM 1593 C C . ASP A 1 212 ? 15.531 -21.406 -8.992 1 95.44 212 ASP A C 1
ATOM 1595 O O . ASP A 1 212 ? 14.648 -21.875 -9.727 1 95.44 212 ASP A O 1
ATOM 1599 N N . THR A 1 213 ? 15.383 -21.062 -7.766 1 97.06 213 THR A N 1
ATOM 1600 C CA . THR A 1 213 ? 14.07 -21.203 -7.145 1 97.06 213 THR A CA 1
ATOM 1601 C C . THR A 1 213 ? 13.047 -20.312 -7.844 1 97.06 213 THR A C 1
ATOM 1603 O O . THR A 1 213 ? 11.961 -20.766 -8.203 1 97.06 213 THR A O 1
ATOM 1606 N N . LEU A 1 214 ? 13.383 -19.062 -8.031 1 97.38 214 LEU A N 1
ATOM 1607 C CA . LEU A 1 214 ? 12.438 -18.125 -8.641 1 97.38 214 LEU A CA 1
ATOM 1608 C C . LEU A 1 214 ? 12.125 -18.531 -10.078 1 97.38 214 LEU A C 1
ATOM 1610 O O . LEU A 1 214 ? 10.977 -18.453 -10.508 1 97.38 214 LEU A O 1
ATOM 1614 N N . GLN A 1 215 ? 13.125 -19 -10.805 1 96.12 215 GLN A N 1
ATOM 1615 C CA . GLN A 1 215 ? 12.906 -19.469 -12.172 1 96.12 215 GLN A CA 1
ATOM 1616 C C . GLN A 1 215 ? 11.945 -20.656 -12.195 1 96.12 215 GLN A C 1
ATOM 1618 O O . GLN A 1 215 ? 11.055 -20.719 -13.047 1 96.12 215 GLN A O 1
ATOM 1623 N N . SER A 1 216 ? 12.148 -21.531 -11.344 1 97.5 216 SER A N 1
ATOM 1624 C CA . SER A 1 216 ? 11.281 -22.703 -11.289 1 97.5 216 SER A CA 1
ATOM 1625 C C . SER A 1 216 ? 9.82 -22.312 -11.109 1 97.5 216 SER A C 1
ATOM 1627 O O . SER A 1 216 ? 8.938 -22.844 -11.789 1 97.5 216 SER A O 1
ATOM 1629 N N . PHE A 1 217 ? 9.562 -21.344 -10.211 1 97.56 217 PHE A N 1
ATOM 1630 C CA . PHE A 1 217 ? 8.188 -20.953 -9.922 1 97.56 217 PHE A CA 1
ATOM 1631 C C . PHE A 1 217 ? 7.641 -20.031 -11.008 1 97.56 217 PHE A C 1
ATOM 1633 O O . PHE A 1 217 ? 6.512 -20.219 -11.477 1 97.56 217 PHE A O 1
ATOM 1640 N N . LEU A 1 218 ? 8.391 -19.047 -11.461 1 97.44 218 LEU A N 1
ATOM 1641 C CA . LEU A 1 218 ? 7.852 -18.016 -12.352 1 97.44 218 LEU A CA 1
ATOM 1642 C C . LEU A 1 218 ? 7.824 -18.5 -13.789 1 97.44 218 LEU A C 1
ATOM 1644 O O . LEU A 1 218 ? 6.875 -18.234 -14.531 1 97.44 218 LEU A O 1
ATOM 1648 N N . GLU A 1 219 ? 8.828 -19.219 -14.195 1 96.56 219 GLU A N 1
ATOM 1649 C CA . GLU A 1 219 ? 8.945 -19.625 -15.594 1 96.56 219 GLU A CA 1
ATOM 1650 C C . GLU A 1 219 ? 8.336 -21 -15.828 1 96.56 219 GLU A C 1
ATOM 1652 O O . GLU A 1 219 ? 7.594 -21.203 -16.781 1 96.56 219 GLU A O 1
ATOM 1657 N N . PHE A 1 220 ? 8.578 -21.906 -14.93 1 97.12 220 PHE A N 1
ATOM 1658 C CA . PHE A 1 220 ? 8.172 -23.281 -15.172 1 97.12 220 PHE A CA 1
ATOM 1659 C C . PHE A 1 220 ? 6.922 -23.625 -14.375 1 97.12 220 PHE A C 1
ATOM 1661 O O . PHE A 1 220 ? 6.293 -24.656 -14.609 1 97.12 220 PHE A O 1
ATOM 1668 N N . GLU A 1 221 ? 6.566 -22.703 -13.383 1 97.69 221 GLU A N 1
ATOM 1669 C CA . GLU A 1 221 ? 5.438 -22.969 -12.5 1 97.69 221 GLU A CA 1
ATOM 1670 C C . GLU A 1 221 ? 5.512 -24.391 -11.938 1 97.69 221 GLU A C 1
ATOM 1672 O O . GLU A 1 221 ? 4.551 -25.156 -12.039 1 97.69 221 GLU A O 1
ATOM 1677 N N . ARG A 1 222 ? 6.641 -24.578 -11.273 1 98 222 ARG A N 1
ATOM 1678 C CA . ARG A 1 222 ? 7.059 -25.875 -10.734 1 98 222 ARG A CA 1
ATOM 1679 C C . ARG A 1 222 ? 7.742 -25.719 -9.383 1 98 222 ARG A C 1
ATOM 1681 O O . ARG A 1 222 ? 8.508 -24.766 -9.18 1 98 222 AR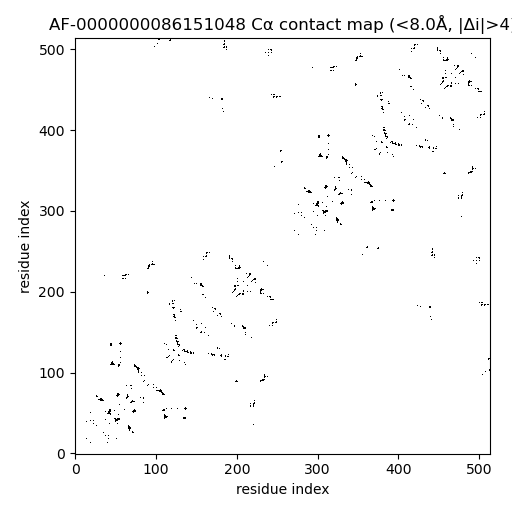G A O 1
ATOM 1688 N N . PHE A 1 223 ? 7.438 -26.672 -8.5 1 97.81 223 PHE A N 1
ATOM 1689 C CA . PHE A 1 223 ? 8.258 -26.719 -7.301 1 97.81 223 PHE A CA 1
ATOM 1690 C C . PHE A 1 223 ? 9.695 -27.094 -7.641 1 97.81 223 PHE A C 1
ATOM 1692 O O . PHE A 1 223 ? 9.93 -28.062 -8.367 1 97.81 223 PHE A O 1
ATOM 1699 N N . PRO A 1 224 ? 10.633 -26.312 -7.094 1 96.06 224 PRO A N 1
ATOM 1700 C CA . PRO A 1 224 ? 12.023 -26.734 -7.305 1 96.06 224 PRO A CA 1
ATOM 1701 C C . PRO A 1 224 ? 12.305 -28.125 -6.75 1 96.06 224 PRO A C 1
ATOM 1703 O O . PRO A 1 224 ? 11.664 -28.562 -5.793 1 96.06 224 PRO A O 1
ATOM 1706 N N . GLU A 1 225 ? 13.25 -28.922 -7.363 1 89.31 225 GLU A N 1
ATOM 1707 C CA . GLU A 1 225 ? 13.594 -30.281 -6.957 1 89.31 225 GLU A CA 1
ATOM 1708 C C . GLU A 1 225 ? 13.992 -30.328 -5.48 1 89.31 225 GLU A C 1
ATOM 1710 O O . GLU A 1 225 ? 13.625 -31.266 -4.77 1 89.31 225 GLU A O 1
ATOM 1715 N N . ASN A 1 226 ? 14.656 -29.422 -4.965 1 86.5 226 ASN A N 1
ATOM 1716 C CA . ASN A 1 226 ? 15.086 -29.391 -3.57 1 86.5 226 ASN A CA 1
ATOM 1717 C C . ASN A 1 226 ? 14.352 -28.312 -2.785 1 86.5 226 ASN A C 1
ATOM 1719 O O . ASN A 1 226 ? 14.938 -27.688 -1.896 1 86.5 226 ASN A O 1
ATOM 1723 N N . PHE A 1 227 ? 13.047 -28.25 -3.201 1 90.94 227 PHE A N 1
ATOM 1724 C CA . PHE A 1 227 ? 12.289 -27.203 -2.525 1 90.94 227 PHE A CA 1
ATOM 1725 C C . PHE A 1 227 ? 12.062 -27.562 -1.061 1 90.94 227 PHE A C 1
ATOM 1727 O O . PHE A 1 227 ? 11.609 -28.656 -0.747 1 90.94 227 PHE A O 1
ATOM 1734 N N . GLU A 1 228 ? 12.539 -26.641 -0.207 1 90.38 228 GLU A N 1
ATOM 1735 C CA . GLU A 1 228 ? 12.266 -26.75 1.222 1 90.38 228 GLU A CA 1
ATOM 1736 C C . GLU A 1 228 ? 11.188 -25.766 1.654 1 90.38 228 GLU A C 1
ATOM 1738 O O . GLU A 1 228 ? 11.258 -24.578 1.312 1 90.38 228 GLU A O 1
ATOM 1743 N N . ARG A 1 229 ? 10.211 -26.312 2.404 1 93.25 229 ARG A N 1
ATOM 1744 C CA . ARG A 1 229 ? 9.172 -25.469 2.969 1 93.25 229 ARG A CA 1
ATOM 1745 C C . ARG A 1 229 ? 9.773 -24.297 3.75 1 93.25 229 ARG A C 1
ATOM 1747 O O . ARG A 1 229 ? 10.633 -24.516 4.617 1 93.25 229 ARG A O 1
ATOM 1754 N N . PRO A 1 230 ? 9.453 -23.078 3.422 1 96.25 230 PRO A N 1
ATOM 1755 C CA . PRO A 1 230 ? 10.047 -21.938 4.121 1 96.25 230 PRO A CA 1
ATOM 1756 C C . PRO A 1 230 ? 9.609 -21.859 5.582 1 96.25 230 PRO A C 1
ATOM 1758 O O . PRO A 1 230 ? 8.68 -22.562 5.996 1 96.25 230 PRO A O 1
ATOM 1761 N N . ASP A 1 231 ? 10.336 -21.047 6.367 1 97.06 231 ASP A N 1
ATOM 1762 C CA . ASP A 1 231 ? 9.875 -20.734 7.715 1 97.06 231 ASP A CA 1
ATOM 1763 C C . ASP A 1 231 ? 8.516 -20.047 7.684 1 97.06 231 ASP A C 1
ATOM 1765 O O . ASP A 1 231 ? 8.156 -19.406 6.695 1 97.06 231 ASP A O 1
ATOM 1769 N N . LEU A 1 232 ? 7.789 -20.297 8.781 1 97.5 232 LEU A N 1
ATOM 1770 C CA . LEU A 1 232 ? 6.457 -19.719 8.891 1 97.5 232 LEU A CA 1
ATOM 1771 C C . LEU A 1 232 ? 6.516 -18.203 8.789 1 97.5 232 LEU A C 1
ATOM 1773 O O . LEU A 1 232 ? 7.34 -17.562 9.445 1 97.5 232 LEU A O 1
ATOM 1777 N N . PHE A 1 233 ? 5.719 -17.656 7.867 1 94.5 233 PHE A N 1
ATOM 1778 C CA . PHE A 1 233 ? 5.52 -16.203 7.922 1 94.5 233 PHE A CA 1
ATOM 1779 C C . PHE A 1 233 ? 4.051 -15.867 8.148 1 94.5 233 PHE A C 1
ATOM 1781 O O . PHE A 1 233 ? 3.166 -16.594 7.691 1 94.5 233 PHE A O 1
ATOM 1788 N N . THR A 1 234 ? 3.887 -14.805 8.891 1 96.25 234 THR A N 1
ATOM 1789 C CA . THR A 1 234 ? 2.568 -14.43 9.391 1 96.25 234 THR A CA 1
ATOM 1790 C C . THR A 1 234 ? 1.991 -13.273 8.578 1 96.25 234 THR A C 1
ATOM 1792 O O . THR A 1 234 ? 2.705 -12.641 7.793 1 96.25 234 THR A O 1
ATOM 1795 N N . LYS A 1 235 ? 0.671 -13.031 8.797 1 93.69 235 LYS A N 1
ATOM 1796 C CA . LYS A 1 235 ? 0.043 -11.852 8.211 1 93.69 235 LYS A CA 1
ATOM 1797 C C . LYS A 1 235 ? 0.808 -10.586 8.57 1 93.69 235 LYS A C 1
ATOM 1799 O O . LYS A 1 235 ? 1.02 -9.719 7.723 1 93.69 235 LYS A O 1
ATOM 1804 N N . ALA A 1 236 ? 1.239 -10.445 9.82 1 92.06 236 ALA A N 1
ATOM 1805 C CA . ALA A 1 236 ? 1.967 -9.258 10.273 1 92.06 236 ALA A CA 1
ATOM 1806 C C . ALA A 1 236 ? 3.266 -9.086 9.492 1 92.06 236 ALA A C 1
ATOM 1808 O O . ALA A 1 236 ? 3.568 -7.984 9.016 1 92.06 236 ALA A O 1
ATOM 1809 N N . SER A 1 237 ? 4.016 -10.172 9.336 1 94.25 237 SER A N 1
ATOM 1810 C CA . SER A 1 237 ? 5.277 -10.062 8.609 1 94.25 237 SER A CA 1
ATOM 1811 C C . SER A 1 237 ? 5.039 -9.789 7.133 1 94.25 237 SER A C 1
ATOM 1813 O O . SER A 1 237 ? 5.836 -9.102 6.488 1 94.25 237 SER A O 1
ATOM 1815 N N . LEU A 1 238 ? 3.943 -10.359 6.609 1 95.19 238 LEU A N 1
ATOM 1816 C CA . LEU A 1 238 ? 3.533 -10.07 5.242 1 95.19 238 LEU A CA 1
ATOM 1817 C C . LEU A 1 238 ? 3.311 -8.57 5.047 1 95.19 238 LEU A C 1
ATOM 1819 O O . LEU A 1 238 ? 3.861 -7.969 4.125 1 95.19 238 LEU A O 1
ATOM 1823 N N . LEU A 1 239 ? 2.586 -7.961 5.906 1 92.81 239 LEU A N 1
ATOM 1824 C CA . LEU A 1 239 ? 2.238 -6.551 5.793 1 92.81 239 LEU A CA 1
ATOM 1825 C C . LEU A 1 239 ? 3.463 -5.668 6.02 1 92.81 239 LEU A C 1
ATOM 1827 O O . LEU A 1 239 ? 3.645 -4.66 5.336 1 92.81 239 LEU A O 1
ATOM 1831 N N . ILE A 1 240 ? 4.32 -6.055 6.934 1 92.62 240 ILE A N 1
ATOM 1832 C CA . ILE A 1 240 ? 5.531 -5.293 7.211 1 92.62 240 ILE A CA 1
ATOM 1833 C C . ILE A 1 240 ? 6.441 -5.301 5.984 1 92.62 240 ILE A C 1
ATOM 1835 O O . ILE A 1 240 ? 6.906 -4.25 5.539 1 92.62 240 ILE A O 1
ATOM 1839 N N . THR A 1 241 ? 6.629 -6.469 5.438 1 94.94 241 THR A N 1
ATOM 1840 C CA . THR A 1 241 ? 7.531 -6.578 4.293 1 94.94 241 THR A CA 1
ATOM 1841 C C . THR A 1 241 ? 6.949 -5.867 3.076 1 94.94 241 THR A C 1
ATOM 1843 O O . THR A 1 241 ? 7.672 -5.195 2.336 1 94.94 241 THR A O 1
ATOM 1846 N N . ALA A 1 242 ? 5.633 -6.02 2.842 1 94.5 242 ALA A N 1
ATOM 1847 C CA . ALA A 1 242 ? 4.98 -5.293 1.758 1 94.5 242 ALA A CA 1
ATOM 1848 C C . ALA A 1 242 ? 5.152 -3.785 1.927 1 94.5 242 ALA A C 1
ATOM 1850 O O . ALA A 1 242 ? 5.453 -3.076 0.962 1 94.5 242 ALA A O 1
ATOM 1851 N N . GLY A 1 243 ? 4.945 -3.332 3.117 1 91.25 243 GLY A N 1
ATOM 1852 C CA . GLY A 1 243 ? 5.121 -1.921 3.424 1 91.25 243 GLY A CA 1
ATOM 1853 C C . GLY A 1 243 ? 6.543 -1.438 3.205 1 91.25 243 GLY A C 1
ATOM 1854 O O . GLY A 1 243 ? 6.762 -0.311 2.758 1 91.25 243 GLY A O 1
ATOM 1855 N N . GLU A 1 244 ? 7.52 -2.26 3.568 1 91.31 244 GLU A N 1
ATOM 1856 C CA . GLU A 1 244 ? 8.922 -1.922 3.346 1 91.31 244 GLU A CA 1
ATOM 1857 C C . GLU A 1 244 ? 9.219 -1.744 1.86 1 91.31 244 GLU A C 1
ATOM 1859 O O . GLU A 1 244 ? 9.922 -0.809 1.47 1 91.31 244 GLU A O 1
ATOM 1864 N N . ILE A 1 245 ? 8.703 -2.617 1.058 1 94.31 245 ILE A N 1
ATOM 1865 C CA . ILE A 1 245 ? 8.914 -2.521 -0.383 1 94.31 245 ILE A CA 1
ATOM 1866 C C . ILE A 1 245 ? 8.258 -1.252 -0.919 1 94.31 245 ILE A C 1
ATOM 1868 O O . ILE A 1 245 ? 8.859 -0.513 -1.697 1 94.31 245 ILE A O 1
ATOM 1872 N N . GLN A 1 246 ? 7.039 -1.034 -0.463 1 90.56 246 GLN A N 1
ATOM 1873 C CA . GLN A 1 246 ? 6.328 0.164 -0.891 1 90.56 246 GLN A CA 1
ATOM 1874 C C . GLN A 1 246 ? 7.086 1.428 -0.493 1 90.56 246 GLN A C 1
ATOM 1876 O O . GLN A 1 246 ? 7.184 2.373 -1.279 1 90.56 246 GLN A O 1
ATOM 1881 N N . ALA A 1 247 ? 7.582 1.46 0.726 1 86.88 247 ALA A N 1
ATOM 1882 C CA . ALA A 1 247 ? 8.336 2.611 1.218 1 86.88 247 ALA A CA 1
ATOM 1883 C C . ALA A 1 247 ? 9.57 2.863 0.361 1 86.88 247 ALA A C 1
ATOM 1885 O O . ALA A 1 247 ? 9.906 4.016 0.071 1 86.88 247 ALA A O 1
ATOM 1886 N N . LEU A 1 248 ? 10.25 1.837 -0.048 1 88.31 248 LEU A N 1
ATOM 1887 C CA . LEU A 1 248 ? 11.422 1.964 -0.902 1 88.31 248 LEU A CA 1
ATOM 1888 C C . LEU A 1 248 ? 11.047 2.5 -2.277 1 88.31 248 LEU A C 1
ATOM 1890 O O . LEU A 1 248 ? 11.75 3.334 -2.844 1 88.31 248 LEU A O 1
ATOM 1894 N N . VAL A 1 249 ? 9.93 1.989 -2.783 1 89.19 249 VAL A N 1
ATOM 1895 C CA . VAL A 1 249 ? 9.453 2.496 -4.062 1 89.19 249 VAL A CA 1
ATOM 1896 C C . VAL A 1 249 ? 9.164 3.992 -3.951 1 89.19 249 VAL A C 1
ATOM 1898 O O . VAL A 1 249 ? 9.547 4.77 -4.828 1 89.19 249 VAL A O 1
ATOM 1901 N N . ALA A 1 250 ? 8.469 4.363 -2.889 1 83.38 250 ALA A N 1
ATOM 1902 C CA . ALA A 1 250 ? 8.148 5.77 -2.668 1 83.38 250 ALA A CA 1
ATOM 1903 C C . ALA A 1 250 ? 9.422 6.613 -2.576 1 83.38 250 ALA A C 1
ATOM 1905 O O . ALA A 1 250 ? 9.492 7.703 -3.148 1 83.38 250 ALA A O 1
ATOM 1906 N N . ALA A 1 251 ? 10.414 6.148 -1.856 1 80.44 251 ALA A N 1
ATOM 1907 C CA . ALA A 1 251 ? 11.672 6.863 -1.691 1 80.44 251 ALA A CA 1
ATOM 1908 C C . ALA A 1 251 ? 12.391 7.031 -3.029 1 80.44 251 ALA A C 1
ATOM 1910 O O . ALA A 1 251 ? 13.055 8.047 -3.264 1 80.44 251 ALA A O 1
ATOM 1911 N N . LYS A 1 252 ? 12.203 6.074 -3.877 1 81.38 252 LYS A N 1
ATOM 1912 C CA . LYS A 1 252 ? 12.891 6.074 -5.168 1 81.38 252 LYS A CA 1
ATOM 1913 C C . LYS A 1 252 ? 12.156 6.949 -6.18 1 81.38 252 LYS A C 1
ATOM 1915 O O . LYS A 1 252 ? 12.719 7.312 -7.215 1 81.38 252 LYS A O 1
ATOM 1920 N N . THR A 1 253 ? 10.945 7.23 -5.887 1 77 253 THR A N 1
ATOM 1921 C CA . THR A 1 253 ? 10.164 7.984 -6.859 1 77 253 THR A CA 1
ATOM 1922 C C . THR A 1 253 ? 9.961 9.422 -6.395 1 77 253 THR A C 1
ATOM 1924 O O . THR A 1 253 ? 9.414 10.25 -7.129 1 77 253 THR A O 1
ATOM 1927 N N . THR A 1 254 ? 10.07 9.812 -5.074 1 65.56 254 THR A N 1
ATOM 1928 C CA . THR A 1 254 ? 9.797 11.148 -4.547 1 65.56 254 THR A CA 1
ATOM 1929 C C . THR A 1 254 ? 11.078 11.961 -4.414 1 65.56 254 THR A C 1
ATOM 1931 O O . THR A 1 254 ? 11.039 13.148 -4.09 1 65.56 254 THR A O 1
ATOM 1934 N N . SER A 1 255 ? 12.289 11.539 -4.656 1 53.16 255 SER A N 1
ATOM 1935 C CA . SER A 1 255 ? 13.445 12.367 -4.336 1 53.16 255 SER A CA 1
ATOM 1936 C C . SER A 1 255 ? 13.281 13.789 -4.883 1 53.16 255 SER A C 1
ATOM 1938 O O . SER A 1 255 ? 12.922 13.969 -6.047 1 53.16 255 SER A O 1
ATOM 1940 N N . LEU A 1 256 ? 12.875 14.727 -3.814 1 45.44 256 LEU A N 1
ATOM 1941 C CA . LEU A 1 256 ? 12.812 16.156 -4.086 1 45.44 256 LEU A CA 1
ATOM 1942 C C . LEU A 1 256 ? 14.141 16.672 -4.637 1 45.44 256 LEU A C 1
ATOM 1944 O O . LEU A 1 256 ? 14.289 17.859 -4.91 1 45.44 256 LEU A O 1
ATOM 1948 N N . GLU A 1 257 ? 15.148 15.828 -4.754 1 41.44 257 GLU A N 1
ATOM 1949 C CA . GLU A 1 257 ? 16.375 16.391 -5.32 1 41.44 257 GLU A CA 1
ATOM 1950 C C . GLU A 1 257 ? 16.25 16.578 -6.828 1 41.44 257 GLU A C 1
ATOM 1952 O O . GLU A 1 257 ? 15.57 15.797 -7.504 1 41.44 257 GLU A O 1
ATOM 1957 N N . MET B 1 1 ? -25.172 56.312 -29.75 1 30.92 1 MET B N 1
ATOM 1958 C CA . MET B 1 1 ? -25.297 55.5 -28.562 1 30.92 1 MET B CA 1
ATOM 1959 C C . MET B 1 1 ? -23.922 55.125 -28.016 1 30.92 1 MET B C 1
ATOM 1961 O O . MET B 1 1 ? -23.125 54.531 -28.703 1 30.92 1 MET B O 1
ATOM 1965 N N . VAL B 1 2 ? -23.312 56 -27.094 1 36.47 2 VAL B N 1
ATOM 1966 C CA . VAL B 1 2 ? -22 56.156 -26.5 1 36.47 2 VAL B CA 1
ATOM 1967 C C . VAL B 1 2 ? -21.719 55 -25.531 1 36.47 2 VAL B C 1
ATOM 1969 O O . VAL B 1 2 ? -22.5 54.781 -24.594 1 36.47 2 VAL B O 1
ATOM 1972 N N . SER B 1 3 ? -21.156 53.875 -26.031 1 34.44 3 SER B N 1
ATOM 1973 C CA . SER B 1 3 ? -20.844 52.656 -25.312 1 34.44 3 SER B CA 1
ATOM 1974 C C . SER B 1 3 ? -19.906 52.906 -24.141 1 34.44 3 SER B C 1
ATOM 1976 O O . SER B 1 3 ? -18.797 53.438 -24.328 1 34.44 3 SER B O 1
ATOM 1978 N N . VAL B 1 4 ? -20.359 53.25 -22.906 1 32.91 4 VAL B N 1
ATOM 1979 C CA . VAL B 1 4 ? -19.641 53.5 -21.656 1 32.91 4 VAL B CA 1
ATOM 1980 C C . VAL B 1 4 ? -18.859 52.25 -21.234 1 32.91 4 VAL B C 1
ATOM 1982 O O . VAL B 1 4 ? -19.438 51.188 -21.047 1 32.91 4 VAL B O 1
ATOM 1985 N N . TYR B 1 5 ? -17.578 52.062 -21.609 1 31.23 5 TYR B N 1
ATOM 1986 C CA . TYR B 1 5 ? -16.594 51.094 -21.156 1 31.23 5 TYR B CA 1
ATOM 1987 C C . TYR B 1 5 ? -16.391 51.188 -19.656 1 31.23 5 TYR B C 1
ATOM 1989 O O . TYR B 1 5 ? -15.953 52.219 -19.141 1 31.23 5 TYR B O 1
ATOM 1997 N N . ALA B 1 6 ? -17.281 50.656 -18.812 1 30.17 6 ALA B N 1
ATOM 1998 C CA . ALA B 1 6 ? -17.047 50.625 -17.375 1 30.17 6 ALA B CA 1
ATOM 1999 C C . ALA B 1 6 ? -15.75 49.906 -17.031 1 30.17 6 ALA B C 1
ATOM 2001 O O . ALA B 1 6 ? -15.602 48.719 -17.328 1 30.17 6 ALA B O 1
ATOM 2002 N N . PHE B 1 7 ? -14.602 50.562 -17 1 30.08 7 PHE B N 1
ATOM 2003 C CA . PHE B 1 7 ? -13.336 50.062 -16.469 1 30.08 7 PHE B CA 1
ATOM 2004 C C . PHE B 1 7 ? -13.484 49.594 -15.031 1 30.08 7 PHE B C 1
ATOM 2006 O O . PHE B 1 7 ? -13.82 50.406 -14.148 1 30.08 7 PHE B O 1
ATOM 2013 N N . ALA B 1 8 ? -13.977 48.406 -14.836 1 33.16 8 ALA B N 1
ATOM 2014 C CA . ALA B 1 8 ? -13.93 47.844 -13.484 1 33.16 8 ALA B CA 1
ATOM 2015 C C . ALA B 1 8 ? -12.531 47.969 -12.891 1 33.16 8 ALA B C 1
ATOM 2017 O O . ALA B 1 8 ? -11.578 47.406 -13.438 1 33.16 8 ALA B O 1
ATOM 2018 N N . ALA B 1 9 ? -12.18 48.969 -12.133 1 31.09 9 ALA B N 1
ATOM 2019 C CA . ALA B 1 9 ? -10.992 49.125 -11.305 1 31.09 9 ALA B CA 1
ATOM 2020 C C . ALA B 1 9 ? -10.766 47.906 -10.43 1 31.09 9 ALA B C 1
ATOM 2022 O O . ALA B 1 9 ? -11.672 47.469 -9.703 1 31.09 9 ALA B O 1
ATOM 2023 N N . ALA B 1 10 ? -9.875 47.062 -10.797 1 37.16 10 ALA B N 1
ATOM 2024 C CA . ALA B 1 10 ? -9.312 46.031 -9.93 1 37.16 10 ALA B CA 1
ATOM 2025 C C . ALA B 1 10 ? -8.789 46.625 -8.625 1 37.16 10 ALA B C 1
ATOM 2027 O O . ALA B 1 10 ? -7.828 47.406 -8.633 1 37.16 10 ALA B O 1
ATOM 2028 N N . ALA B 1 11 ? -9.609 46.812 -7.672 1 32.75 11 ALA B N 1
ATOM 2029 C CA . ALA B 1 11 ? -9.094 47.125 -6.344 1 32.75 11 ALA B CA 1
ATOM 2030 C C . ALA B 1 11 ? -8.016 46.125 -5.922 1 32.75 11 ALA B C 1
ATOM 2032 O O . ALA B 1 11 ? -8.289 44.938 -5.754 1 32.75 11 ALA B O 1
ATOM 2033 N N . VAL B 1 12 ? -6.773 46.281 -6.184 1 37.03 12 VAL B N 1
ATOM 2034 C CA . VAL B 1 12 ? -5.645 45.656 -5.527 1 37.03 12 VAL B CA 1
ATOM 2035 C C . VAL B 1 12 ? -5.711 45.906 -4.02 1 37.03 12 VAL B C 1
ATOM 2037 O O . VAL B 1 12 ? -5.637 47.031 -3.57 1 37.03 12 VAL B O 1
ATOM 2040 N N . ALA B 1 13 ? -6.465 45.156 -3.283 1 38.88 13 ALA B N 1
ATOM 2041 C CA . ALA B 1 13 ? -6.395 45.219 -1.826 1 38.88 13 ALA B CA 1
ATOM 2042 C C . ALA B 1 13 ? -4.949 45.281 -1.348 1 38.88 13 ALA B C 1
ATOM 2044 O O . ALA B 1 13 ? -4.188 44.344 -1.529 1 38.88 13 ALA B O 1
ATOM 2045 N N . LEU B 1 14 ? -4.266 46.344 -1.241 1 34 14 LEU B N 1
ATOM 2046 C CA . LEU B 1 14 ? -3.078 46.625 -0.44 1 34 14 LEU B CA 1
ATOM 2047 C C . LEU B 1 14 ? -3.252 46.094 0.983 1 34 14 LEU B C 1
ATOM 2049 O O . LEU B 1 14 ? -3.93 46.719 1.799 1 34 14 LEU B O 1
ATOM 2053 N N . ILE B 1 15 ? -3.447 44.812 1.222 1 44.44 15 ILE B N 1
ATOM 2054 C CA . ILE B 1 15 ? -3.219 44.344 2.584 1 44.44 15 ILE B CA 1
ATOM 2055 C C . ILE B 1 15 ? -2.016 45.094 3.184 1 44.44 15 ILE B C 1
ATOM 2057 O O . ILE B 1 15 ? -0.916 45.031 2.625 1 44.44 15 ILE B O 1
ATOM 2061 N N . SER B 1 16 ? -2.129 45.938 3.998 1 43.34 16 SER B N 1
ATOM 2062 C CA . SER B 1 16 ? -1.119 46.875 4.512 1 43.34 16 SER B CA 1
ATOM 2063 C C . SER B 1 16 ? 0.063 46.094 5.109 1 43.34 16 SER B C 1
ATOM 2065 O O . SER B 1 16 ? -0.117 45.062 5.75 1 43.34 16 SER B O 1
ATOM 2067 N N . THR B 1 17 ? 1.356 46.125 4.613 1 51.12 17 THR B N 1
ATOM 2068 C CA . THR B 1 17 ? 2.65 45.781 5.188 1 51.12 17 THR B CA 1
ATOM 2069 C C . THR B 1 17 ? 2.596 45.812 6.711 1 51.12 17 THR B C 1
ATOM 2071 O O . THR B 1 17 ? 3.25 45.031 7.383 1 51.12 17 THR B O 1
ATOM 2074 N N . THR B 1 18 ? 1.717 46.625 7.133 1 49.78 18 THR B N 1
ATOM 2075 C CA . THR B 1 18 ? 1.656 46.844 8.578 1 49.78 18 THR B CA 1
ATOM 2076 C C . THR B 1 18 ? 0.959 45.656 9.258 1 49.78 18 THR B C 1
ATOM 2078 O O . THR B 1 18 ? 1.358 45.25 10.344 1 49.78 18 THR B O 1
ATOM 2081 N N . ASP B 1 19 ? -0.068 45.156 8.742 1 50.47 19 ASP B N 1
ATOM 2082 C CA . ASP B 1 19 ? -0.8 44.062 9.359 1 50.47 19 ASP B CA 1
ATOM 2083 C C . ASP B 1 19 ? 0.016 42.781 9.328 1 50.47 19 ASP B C 1
ATOM 2085 O O . ASP B 1 19 ? 0.021 42 10.305 1 50.47 19 ASP B O 1
ATOM 2089 N N . ALA B 1 20 ? 0.66 42.531 8.195 1 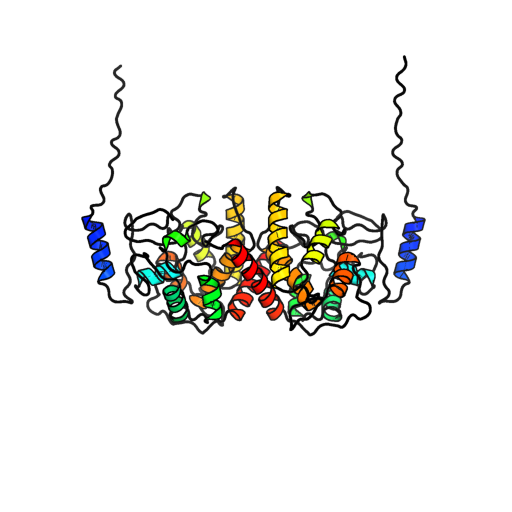56.94 20 ALA B N 1
ATOM 2090 C CA . ALA B 1 20 ? 1.568 41.406 8.094 1 56.94 20 ALA B CA 1
ATOM 2091 C C . ALA B 1 20 ? 2.662 41.469 9.156 1 56.94 20 ALA B C 1
ATOM 2093 O O . ALA B 1 20 ? 2.971 40.469 9.812 1 56.94 20 ALA B O 1
ATOM 2094 N N . LEU B 1 21 ? 3.205 42.594 9.203 1 56.12 21 LEU B N 1
ATOM 2095 C CA . LEU B 1 21 ? 4.266 42.781 10.188 1 56.12 21 LEU B CA 1
ATOM 2096 C C . LEU B 1 21 ? 3.732 42.625 11.602 1 56.12 21 LEU B C 1
ATOM 2098 O O . LEU B 1 21 ? 4.395 42 12.445 1 56.12 21 LEU B O 1
ATOM 2102 N N . GLN B 1 22 ? 2.508 43.062 11.773 1 53.16 22 GLN B N 1
ATOM 2103 C CA . GLN B 1 22 ? 1.921 42.906 13.102 1 53.16 22 GLN B CA 1
ATOM 2104 C C . GLN B 1 22 ? 1.609 41.469 13.398 1 53.16 22 GLN B C 1
ATOM 2106 O O . GLN B 1 22 ? 1.86 40.969 14.508 1 53.16 22 GLN B O 1
ATOM 2111 N N . GLY B 1 23 ? 1.047 40.719 12.469 1 61.03 23 GLY B N 1
ATOM 2112 C CA . GLY B 1 23 ? 0.79 39.312 12.633 1 61.03 23 GLY B CA 1
ATOM 2113 C C . GLY B 1 23 ? 2.045 38.5 12.906 1 61.03 23 GLY B C 1
ATOM 2114 O O . GLY B 1 23 ? 2.059 37.656 13.789 1 61.03 23 GLY B O 1
ATOM 2115 N N . GLU B 1 24 ? 3.074 38.875 12.227 1 68 24 GLU B N 1
ATOM 2116 C CA . GLU B 1 24 ? 4.355 38.188 12.406 1 68 24 GLU B CA 1
ATOM 2117 C C . GLU B 1 24 ? 4.945 38.5 13.781 1 68 24 GLU B C 1
ATOM 2119 O O . GLU B 1 24 ? 5.488 37.594 14.438 1 68 24 GLU B O 1
ATOM 2124 N N . VAL B 1 25 ? 4.883 39.75 14.047 1 59.03 25 VAL B N 1
ATOM 2125 C CA . VAL B 1 25 ? 5.43 40.188 15.336 1 59.03 25 VAL B CA 1
ATOM 2126 C C . VAL B 1 25 ? 4.68 39.5 16.469 1 59.03 25 VAL B C 1
ATOM 2128 O O . VAL B 1 25 ? 5.297 38.969 17.406 1 59.03 25 VAL B O 1
ATOM 2131 N N . ILE B 1 26 ? 3.436 39.438 16.375 1 65.19 26 ILE B N 1
ATOM 2132 C CA . ILE B 1 26 ? 2.65 38.781 17.406 1 65.19 26 ILE B CA 1
ATOM 2133 C C . ILE B 1 26 ? 3.016 37.312 17.453 1 65.19 26 ILE B C 1
ATOM 2135 O O . ILE B 1 26 ? 3.307 36.75 18.531 1 65.19 26 ILE B O 1
ATOM 2139 N N . ALA B 1 27 ? 3.105 36.719 16.344 1 75.88 27 ALA B N 1
ATOM 2140 C CA . ALA B 1 27 ? 3.361 35.281 16.297 1 75.88 27 ALA B CA 1
ATOM 2141 C C . ALA B 1 27 ? 4.746 34.938 16.859 1 75.88 27 ALA B C 1
ATOM 2143 O O . ALA B 1 27 ? 4.918 33.969 17.578 1 75.88 27 ALA B O 1
ATOM 2144 N N . SER B 1 28 ? 5.707 35.75 16.547 1 73.69 28 SER B N 1
ATOM 2145 C CA . SER B 1 28 ? 7.086 35.469 16.953 1 73.69 28 SER B CA 1
ATOM 2146 C C . SER B 1 28 ? 7.285 35.688 18.438 1 73.69 28 SER B C 1
ATOM 2148 O O . SER B 1 28 ? 8.211 35.125 19.031 1 73.69 28 SER B O 1
ATOM 2150 N N . SER B 1 29 ? 6.398 36.438 19.016 1 81.38 29 SER B N 1
ATOM 2151 C CA . SER B 1 29 ? 6.582 36.781 20.422 1 81.38 29 SER B CA 1
ATOM 2152 C C . SER B 1 29 ? 5.859 35.781 21.328 1 81.38 29 SER B C 1
ATOM 2154 O O . SER B 1 29 ? 6.09 35.75 22.531 1 81.38 29 SER B O 1
ATOM 2156 N N . LEU B 1 30 ? 5.133 34.938 20.766 1 90.44 30 LEU B N 1
ATOM 2157 C CA . LEU B 1 30 ? 4.359 33.969 21.547 1 90.44 30 LEU B CA 1
ATOM 2158 C C . LEU B 1 30 ? 5.254 32.875 22.094 1 90.44 30 LEU B C 1
ATOM 2160 O O . LEU B 1 30 ? 6.137 32.375 21.375 1 90.44 30 LEU B O 1
ATOM 2164 N N . PRO B 1 31 ? 5.078 32.594 23.406 1 92.62 31 PRO B N 1
ATOM 2165 C CA . PRO B 1 31 ? 5.812 31.438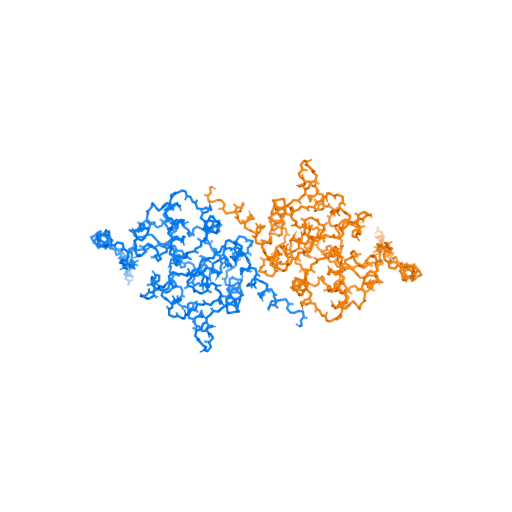 23.922 1 92.62 31 PRO B CA 1
ATOM 2166 C C . PRO B 1 31 ? 5.477 30.156 23.172 1 92.62 31 PRO B C 1
ATOM 2168 O O . PRO B 1 31 ? 4.367 30 22.641 1 92.62 31 PRO B O 1
ATOM 2171 N N . LYS B 1 32 ? 6.441 29.266 23.125 1 92.62 32 LYS B N 1
ATOM 2172 C CA . LYS B 1 32 ? 6.199 27.938 22.578 1 92.62 32 LYS B CA 1
ATOM 2173 C C . LYS B 1 32 ? 5 27.266 23.25 1 92.62 32 LYS B C 1
ATOM 2175 O O . LYS B 1 32 ? 4.852 27.344 24.469 1 92.62 32 LYS B O 1
ATOM 2180 N N . GLY B 1 33 ? 4.156 26.672 22.438 1 93.56 33 GLY B N 1
ATOM 2181 C CA . GLY B 1 33 ? 2.979 26 22.969 1 93.56 33 GLY B CA 1
ATOM 2182 C C . GLY B 1 33 ? 1.708 26.812 22.812 1 93.56 33 GLY B C 1
ATOM 2183 O O . GLY B 1 33 ? 0.606 26.25 22.812 1 93.56 33 GLY B O 1
ATOM 2184 N N . GLN B 1 34 ? 1.872 28.141 22.688 1 94.81 34 GLN B N 1
ATOM 2185 C CA . GLN B 1 34 ? 0.692 28.984 22.484 1 94.81 34 GLN B CA 1
ATOM 2186 C C . GLN B 1 34 ? 0.214 28.922 21.031 1 94.81 34 GLN B C 1
ATOM 2188 O O . GLN B 1 34 ? 1.017 29.047 20.109 1 94.81 34 GLN B O 1
ATOM 2193 N N . TYR B 1 35 ? -1.043 28.812 20.891 1 95.5 35 TYR B N 1
ATOM 2194 C CA . TYR B 1 35 ? -1.676 28.594 19.594 1 95.5 35 TYR B CA 1
ATOM 2195 C C . TYR B 1 35 ? -1.862 29.906 18.844 1 95.5 35 TYR B C 1
ATOM 2197 O O . TYR B 1 35 ? -2.338 30.891 19.406 1 95.5 35 TYR B O 1
ATOM 2205 N N . TYR B 1 36 ? -1.459 29.984 17.641 1 95.88 36 TYR B N 1
ATOM 2206 C CA . TYR B 1 36 ? -1.721 31.031 16.672 1 95.88 36 TYR B CA 1
ATOM 2207 C C . TYR B 1 36 ? -1.831 30.469 15.258 1 95.88 36 TYR B C 1
ATOM 2209 O O . TYR B 1 36 ? -0.886 29.859 14.75 1 95.88 36 TYR B O 1
ATOM 2217 N N . ARG B 1 37 ? -2.867 30.672 14.609 1 95.62 37 ARG B N 1
ATOM 2218 C CA . ARG B 1 37 ? -3.072 30.25 13.227 1 95.62 37 ARG B CA 1
ATOM 2219 C C . ARG B 1 37 ? -3.262 31.453 12.305 1 95.62 37 ARG B C 1
ATOM 2221 O O . ARG B 1 37 ? -4.266 32.156 12.398 1 95.62 37 ARG B O 1
ATOM 2228 N N . PRO B 1 38 ? -2.359 31.609 11.43 1 95 38 PRO B N 1
ATOM 2229 C CA . PRO B 1 38 ? -2.529 32.719 10.477 1 95 38 PRO B CA 1
ATOM 2230 C C . PRO B 1 38 ? -3.703 32.5 9.523 1 95 38 PRO B C 1
ATOM 2232 O O . PRO B 1 38 ? -4.066 31.359 9.242 1 95 38 PRO B O 1
ATOM 2235 N N . THR B 1 39 ? -4.301 33.531 9.086 1 91.31 39 THR B N 1
ATOM 2236 C CA . THR B 1 39 ? -5.457 33.438 8.203 1 91.31 39 THR B CA 1
ATOM 2237 C C . THR B 1 39 ? -5.359 34.469 7.082 1 91.31 39 THR B C 1
ATOM 2239 O O . THR B 1 39 ? -4.48 35.344 7.102 1 91.31 39 THR B O 1
ATOM 2242 N N . GLY B 1 40 ? -6.223 34.25 6.105 1 90.25 40 GLY B N 1
ATOM 2243 C CA . GLY B 1 40 ? -6.363 35.25 5.039 1 90.25 40 GLY B CA 1
ATOM 2244 C C . GLY B 1 40 ? -5.113 35.375 4.188 1 90.25 40 GLY B C 1
ATOM 2245 O O . GLY B 1 40 ? -4.488 34.375 3.822 1 90.25 40 GLY B O 1
ATOM 2246 N N . ASP B 1 41 ? -4.695 36.562 3.91 1 91.81 41 ASP B N 1
ATOM 2247 C CA . ASP B 1 41 ? -3.621 36.844 2.967 1 91.81 41 ASP B CA 1
ATOM 2248 C C . ASP B 1 41 ? -2.254 36.656 3.613 1 91.81 41 ASP B C 1
ATOM 2250 O O . ASP B 1 41 ? -1.227 36.688 2.932 1 91.81 41 ASP B O 1
ATOM 2254 N N . LEU B 1 42 ? -2.262 36.344 4.859 1 94.25 42 LEU B N 1
ATOM 2255 C CA . LEU B 1 42 ? -0.998 36.188 5.574 1 94.25 42 LEU B CA 1
ATOM 2256 C C . LEU B 1 42 ? -0.416 34.812 5.336 1 94.25 42 LEU B C 1
ATOM 2258 O O . LEU B 1 42 ? 0.76 34.562 5.621 1 94.25 42 LEU B O 1
ATOM 2262 N N . VAL B 1 43 ? -1.228 33.906 4.859 1 96.69 43 VAL B N 1
ATOM 2263 C CA . VAL B 1 43 ? -0.79 32.5 4.82 1 96.69 43 VAL B CA 1
ATOM 2264 C C . VAL B 1 43 ? -1.194 31.875 3.486 1 96.69 43 VAL B C 1
ATOM 2266 O O . VAL B 1 43 ? -2.234 32.219 2.92 1 96.69 43 VAL B O 1
ATOM 2269 N N . SER B 1 44 ? -0.377 31.016 2.965 1 97 44 SER B N 1
ATOM 2270 C CA . SER B 1 44 ? -0.656 30.219 1.774 1 97 44 SER B CA 1
ATOM 2271 C C . SER B 1 44 ? 0.131 28.906 1.786 1 97 44 SER B C 1
ATOM 2273 O O . SER B 1 44 ? 1.201 28.828 2.393 1 97 44 SER B O 1
ATOM 2275 N N . GLY B 1 45 ? -0.437 27.969 1.173 1 96.69 45 GLY B N 1
ATOM 2276 C CA . GLY B 1 45 ? 0.242 26.688 0.991 1 96.69 45 GLY B CA 1
ATOM 2277 C C . GLY B 1 45 ? 0.729 26.469 -0.429 1 96.69 45 GLY B C 1
ATOM 2278 O O . GLY B 1 45 ? 1.224 25.391 -0.762 1 96.69 45 GLY B O 1
ATOM 2279 N N . ARG B 1 46 ? 0.512 27.422 -1.285 1 95.81 46 ARG B N 1
ATOM 2280 C CA . ARG B 1 46 ? 0.999 27.281 -2.654 1 95.81 46 ARG B CA 1
ATOM 2281 C C . ARG B 1 46 ? 2.523 27.266 -2.693 1 95.81 46 ARG B C 1
ATOM 2283 O O . ARG B 1 46 ? 3.176 28.094 -2.051 1 95.81 46 ARG B O 1
ATOM 2290 N N . PRO B 1 47 ? 3.102 26.359 -3.451 1 93.06 47 PRO B N 1
ATOM 2291 C CA . PRO B 1 47 ? 4.551 26.156 -3.396 1 93.06 47 PRO B CA 1
ATOM 2292 C C . PRO B 1 47 ? 5.344 27.422 -3.738 1 93.06 47 PRO B C 1
ATOM 2294 O O . PRO B 1 47 ? 6.473 27.578 -3.27 1 93.06 47 PRO B O 1
ATOM 2297 N N . THR B 1 48 ? 4.812 28.344 -4.473 1 93.06 48 THR B N 1
ATOM 2298 C CA . THR B 1 48 ? 5.547 29.516 -4.926 1 93.06 48 THR B CA 1
ATOM 2299 C C . THR B 1 48 ? 5.156 30.75 -4.105 1 93.06 48 THR B C 1
ATOM 2301 O O . THR B 1 48 ? 5.641 31.859 -4.363 1 93.06 48 THR B O 1
ATOM 2304 N N . ALA B 1 49 ? 4.262 30.594 -3.158 1 94.5 49 ALA B N 1
ATOM 2305 C CA . ALA B 1 49 ? 3.779 31.734 -2.381 1 94.5 49 ALA B CA 1
ATOM 2306 C C . ALA B 1 49 ? 4.891 32.312 -1.516 1 94.5 49 ALA B C 1
ATOM 2308 O O . ALA B 1 49 ? 5.738 31.578 -1 1 94.5 49 ALA B O 1
ATOM 2309 N N . THR B 1 50 ? 4.867 33.594 -1.37 1 95.56 50 THR B N 1
ATOM 2310 C CA . THR B 1 50 ? 5.832 34.281 -0.533 1 95.56 50 THR B CA 1
ATOM 2311 C C . THR B 1 50 ? 5.133 35 0.622 1 95.56 50 THR B C 1
ATOM 2313 O O . THR B 1 50 ? 5.57 36.062 1.055 1 95.56 50 THR B O 1
ATOM 2316 N N . THR B 1 51 ? 3.975 34.469 1.017 1 95.81 51 THR B N 1
ATOM 2317 C CA . THR B 1 51 ? 3.227 35.031 2.139 1 95.81 51 THR B CA 1
ATOM 2318 C C . THR B 1 51 ? 4.047 34.938 3.424 1 95.81 51 THR B C 1
ATOM 2320 O O . THR B 1 51 ? 4.961 34.125 3.541 1 95.81 51 THR B O 1
ATOM 2323 N N . PRO B 1 52 ? 3.752 35.844 4.414 1 95.38 52 PRO B N 1
ATOM 2324 C CA . PRO B 1 52 ? 4.512 35.844 5.664 1 95.38 52 PRO B CA 1
ATOM 2325 C C . PRO B 1 52 ? 4.508 34.5 6.355 1 95.38 52 PRO B C 1
ATOM 2327 O O . PRO B 1 52 ? 5.523 34.094 6.918 1 95.38 52 PRO B O 1
ATOM 2330 N N . PHE B 1 53 ? 3.408 33.844 6.289 1 97.12 53 PHE B N 1
ATOM 2331 C CA . PHE B 1 53 ? 3.297 32.5 6.848 1 97.12 53 PHE B CA 1
ATOM 2332 C C . PHE B 1 53 ? 3.125 31.453 5.738 1 97.12 53 PHE B C 1
ATOM 2334 O O . PHE B 1 53 ? 2.395 31.688 4.773 1 97.12 53 PHE B O 1
ATOM 2341 N N . ARG B 1 54 ? 3.883 30.375 5.875 1 97.44 54 ARG B N 1
ATOM 2342 C CA . ARG B 1 54 ? 3.842 29.281 4.922 1 97.44 54 ARG B CA 1
ATOM 2343 C C . ARG B 1 54 ? 3.275 28.016 5.57 1 97.44 54 ARG B C 1
ATOM 2345 O O . ARG B 1 54 ? 3.701 27.625 6.66 1 97.44 54 ARG B O 1
ATOM 2352 N N . ARG B 1 55 ? 2.275 27.453 4.957 1 97.44 55 ARG B N 1
ATOM 2353 C CA . ARG B 1 55 ? 1.677 26.188 5.41 1 97.44 55 ARG B CA 1
ATOM 2354 C C . ARG B 1 55 ? 1.579 25.188 4.266 1 97.44 55 ARG B C 1
ATOM 2356 O O . ARG B 1 55 ? 1.964 25.5 3.133 1 97.44 55 ARG B O 1
ATOM 2363 N N . GLY B 1 56 ? 1.251 23.984 4.586 1 95.06 56 GLY B N 1
ATOM 2364 C CA . GLY B 1 56 ? 1.141 22.938 3.584 1 95.06 56 GLY B CA 1
ATOM 2365 C C . GLY B 1 56 ? -0.066 22.031 3.789 1 95.06 56 GLY B C 1
ATOM 2366 O O . GLY B 1 56 ? -0.969 22.359 4.562 1 95.06 56 GLY B O 1
ATOM 2367 N N . PRO B 1 57 ? -0.126 20.984 3.035 1 93.56 57 PRO B N 1
ATOM 2368 C CA . PRO B 1 57 ? -1.284 20.094 3.1 1 93.56 57 PRO B CA 1
ATOM 2369 C C . PRO B 1 57 ? -1.157 19.047 4.199 1 93.56 57 PRO B C 1
ATOM 2371 O O . PRO B 1 57 ? -1.585 17.891 4.02 1 93.56 57 PRO B O 1
ATOM 2374 N N . CYS B 1 58 ? -0.426 19.297 5.242 1 93.69 58 CYS B N 1
ATOM 2375 C CA . CYS B 1 58 ? -0.24 18.375 6.355 1 93.69 58 CYS B CA 1
ATOM 2376 C C . CYS B 1 58 ? -0.684 19 7.668 1 93.69 58 CYS B C 1
ATOM 2378 O O . CYS B 1 58 ? 0.057 19.781 8.266 1 93.69 58 CYS B O 1
ATOM 2380 N N . PRO B 1 59 ? -1.82 18.594 8.141 1 95.44 59 PRO B N 1
ATOM 2381 C CA . PRO B 1 59 ? -2.344 19.188 9.383 1 95.44 59 PRO B CA 1
ATOM 2382 C C . PRO B 1 59 ? -1.382 19.031 10.555 1 95.44 59 PRO B C 1
ATOM 2384 O O . PRO B 1 59 ? -1.317 19.906 11.422 1 95.44 59 PRO B O 1
ATOM 2387 N N . ALA B 1 60 ? -0.657 17.953 10.609 1 95.69 60 ALA B N 1
ATOM 2388 C CA . ALA B 1 60 ? 0.274 17.75 11.711 1 95.69 60 ALA B CA 1
ATOM 2389 C C . ALA B 1 60 ? 1.383 18.797 11.703 1 95.69 60 ALA B C 1
ATOM 2391 O O . ALA B 1 60 ? 1.674 19.406 12.734 1 95.69 60 ALA B O 1
ATOM 2392 N N . VAL B 1 61 ? 1.981 19.031 10.555 1 96.19 61 VAL B N 1
ATOM 2393 C CA . VAL B 1 61 ? 3.064 20 10.43 1 96.19 61 VAL B CA 1
ATOM 2394 C C . VAL B 1 61 ? 2.531 21.406 10.688 1 96.19 61 VAL B C 1
ATOM 2396 O O . VAL B 1 61 ? 3.164 22.203 11.383 1 96.19 61 VAL B O 1
ATOM 2399 N N . ASN B 1 62 ? 1.382 21.688 10.156 1 97.5 62 ASN B N 1
ATOM 2400 C CA . ASN B 1 62 ? 0.759 22.984 10.398 1 97.5 62 ASN B CA 1
ATOM 2401 C C . ASN B 1 62 ? 0.486 23.203 11.883 1 97.5 62 ASN B C 1
ATOM 2403 O O . ASN B 1 62 ? 0.663 24.312 12.398 1 97.5 62 ASN B O 1
ATOM 2407 N N . THR B 1 63 ? 0.035 22.141 12.539 1 97.88 63 THR B N 1
ATOM 2408 C CA . THR B 1 63 ? -0.218 22.219 13.969 1 97.88 63 THR B CA 1
ATOM 2409 C C . THR B 1 63 ? 1.062 22.562 14.734 1 97.88 63 THR B C 1
ATOM 2411 O O . THR B 1 63 ? 1.062 23.438 15.602 1 97.88 63 THR B O 1
ATOM 2414 N N . LEU B 1 64 ? 2.117 21.891 14.414 1 97.94 64 LEU B N 1
ATOM 2415 C CA . LEU B 1 64 ? 3.402 22.156 15.055 1 97.94 64 LEU B CA 1
ATOM 2416 C C . LEU B 1 64 ? 3.826 23.609 14.867 1 97.94 64 LEU B C 1
ATOM 2418 O O . LEU B 1 64 ? 4.312 24.234 15.805 1 97.94 64 LEU B O 1
ATOM 2422 N N . ALA B 1 65 ? 3.654 24.094 13.68 1 97.81 65 ALA B N 1
ATOM 2423 C CA . ALA B 1 65 ? 3.99 25.5 13.398 1 97.81 65 ALA B CA 1
ATOM 2424 C C . ALA B 1 65 ? 3.066 26.438 14.156 1 97.81 65 ALA B C 1
ATOM 2426 O O . ALA B 1 65 ? 3.521 27.438 14.734 1 97.81 65 ALA B O 1
ATOM 2427 N N . ASN B 1 66 ? 1.782 26.125 14.164 1 97.56 66 ASN B N 1
ATOM 2428 C CA . ASN B 1 66 ? 0.803 26.984 14.82 1 97.56 66 ASN B CA 1
ATOM 2429 C C . ASN B 1 66 ? 1.08 27.109 16.312 1 97.56 66 ASN B C 1
ATOM 2431 O O . ASN B 1 66 ? 0.692 28.094 16.953 1 97.56 66 ASN B O 1
ATOM 2435 N N . HIS B 1 67 ? 1.762 26.172 16.875 1 97.12 67 HIS B N 1
ATOM 2436 C CA . HIS B 1 67 ? 2.031 26.172 18.297 1 97.12 67 HIS B CA 1
ATOM 2437 C C . HIS B 1 67 ? 3.48 26.547 18.594 1 97.12 67 HIS B C 1
ATOM 2439 O O . HIS B 1 67 ? 3.902 26.578 19.75 1 97.12 67 HIS B O 1
ATOM 2445 N N . GLY B 1 68 ? 4.254 26.766 17.562 1 96.62 68 GLY B N 1
ATOM 2446 C CA . GLY B 1 68 ? 5.621 27.234 17.719 1 96.62 68 GLY B CA 1
ATOM 2447 C C . GLY B 1 68 ? 6.59 26.125 18.078 1 96.62 68 GLY B C 1
ATOM 2448 O O . GLY B 1 68 ? 7.668 26.391 18.625 1 96.62 68 GLY B O 1
ATOM 2449 N N . TYR B 1 69 ? 6.219 24.906 17.875 1 97.12 69 TYR B N 1
ATOM 2450 C CA . TYR B 1 69 ? 7.133 23.797 18.125 1 97.12 69 TYR B CA 1
ATOM 2451 C C . TYR B 1 69 ? 8.133 23.656 16.984 1 97.12 69 TYR B C 1
ATOM 2453 O O . TYR B 1 69 ? 9.156 22.984 17.125 1 97.12 69 TYR B O 1
ATOM 2461 N N . ILE B 1 70 ? 7.801 24.172 15.867 1 97 70 ILE B N 1
ATOM 2462 C CA . ILE B 1 70 ? 8.672 24.531 14.75 1 97 70 ILE B CA 1
ATOM 2463 C C . ILE B 1 70 ? 8.453 26 14.375 1 97 70 ILE B C 1
ATOM 2465 O O . ILE B 1 70 ? 7.586 26.672 14.938 1 97 70 ILE B O 1
ATOM 2469 N N . PRO B 1 71 ? 9.312 26.594 13.469 1 96.31 71 PRO B N 1
ATOM 2470 C CA . PRO B 1 71 ? 9.125 28.031 13.195 1 96.31 71 PRO B CA 1
ATOM 2471 C C . PRO B 1 71 ? 7.688 28.375 12.82 1 96.31 71 PRO B C 1
ATOM 2473 O O . PRO B 1 71 ? 7.133 27.812 11.875 1 96.31 71 PRO B O 1
ATOM 2476 N N . ARG B 1 72 ? 7.051 29.328 13.469 1 96.75 72 ARG B N 1
ATOM 2477 C CA . ARG B 1 72 ? 5.645 29.688 13.305 1 96.75 72 ARG B CA 1
ATOM 2478 C C . ARG B 1 72 ? 5.367 30.188 11.898 1 96.75 72 ARG B C 1
ATOM 2480 O O . ARG B 1 72 ? 4.27 30 11.367 1 96.75 72 ARG B O 1
ATOM 2487 N N . ASP B 1 73 ? 6.363 30.891 11.391 1 96.62 73 ASP B N 1
ATOM 2488 C CA . ASP B 1 73 ? 6.133 31.453 10.07 1 96.62 73 ASP B CA 1
ATOM 2489 C C . ASP B 1 73 ? 6.23 30.391 8.984 1 96.62 73 ASP B C 1
ATOM 2491 O O . ASP B 1 73 ? 5.863 30.625 7.832 1 96.62 73 ASP B O 1
ATOM 2495 N N . GLY B 1 74 ? 6.723 29.141 9.32 1 97 74 GLY B N 1
ATOM 2496 C CA . GLY B 1 74 ? 6.812 28.031 8.391 1 97 74 GLY B CA 1
ATOM 2497 C C . GLY B 1 74 ? 7.965 28.172 7.41 1 97 74 GLY B C 1
ATOM 2498 O O . GLY B 1 74 ? 7.988 27.484 6.375 1 97 74 GLY B O 1
ATOM 2499 N N . GLN B 1 75 ? 8.867 29.109 7.715 1 97.06 75 GLN B N 1
ATOM 2500 C CA . GLN B 1 75 ? 10.008 29.359 6.836 1 97.06 75 GLN B CA 1
ATOM 2501 C C . GLN B 1 75 ? 11.281 28.75 7.41 1 97.06 75 GLN B C 1
ATOM 2503 O O . GLN B 1 75 ? 11.461 28.703 8.633 1 97.06 75 GLN B O 1
ATOM 2508 N N . ASN B 1 76 ? 12.133 28.25 6.539 1 97.12 76 ASN B N 1
ATOM 2509 C CA . ASN B 1 76 ? 13.445 27.719 6.898 1 97.12 76 ASN B CA 1
ATOM 2510 C C . ASN B 1 76 ? 13.328 26.641 7.977 1 97.12 76 ASN B C 1
ATOM 2512 O O . ASN B 1 76 ? 14.055 26.672 8.977 1 97.12 76 ASN B O 1
ATOM 2516 N N . VAL B 1 77 ? 12.359 25.797 7.816 1 97.06 77 VAL B N 1
ATOM 2517 C CA . VAL B 1 77 ? 12.156 24.688 8.742 1 97.06 77 VAL B CA 1
ATOM 2518 C C . VAL B 1 77 ? 13.156 23.578 8.445 1 97.06 77 VAL B C 1
ATOM 2520 O O . VAL B 1 77 ? 13.359 23.219 7.285 1 97.06 77 VAL B O 1
ATOM 2523 N N . SER B 1 78 ? 13.75 23.062 9.438 1 97.25 78 SER B N 1
ATOM 2524 C CA . SER B 1 78 ? 14.711 22 9.188 1 97.25 78 SER B CA 1
ATOM 2525 C C . SER B 1 78 ? 14.055 20.625 9.32 1 97.25 78 SER B C 1
ATOM 2527 O O . SER B 1 78 ? 13.172 20.438 10.156 1 97.25 78 SER B O 1
ATOM 2529 N N . LYS B 1 79 ? 14.586 19.719 8.523 1 95.25 79 LYS B N 1
ATOM 2530 C CA . LYS B 1 79 ? 14.18 18.312 8.594 1 95.25 79 LYS B CA 1
ATOM 2531 C C . LYS B 1 79 ? 14.367 17.766 10.008 1 95.25 79 LYS B C 1
ATOM 2533 O O . LYS B 1 79 ? 13.523 17 10.5 1 95.25 79 LYS B O 1
ATOM 2538 N N . ALA B 1 80 ? 15.445 18.109 10.625 1 97.19 80 ALA B N 1
ATOM 2539 C CA . ALA B 1 80 ? 15.766 17.656 11.969 1 97.19 80 ALA B CA 1
ATOM 2540 C C . ALA B 1 80 ? 14.734 18.141 12.977 1 97.19 80 ALA B C 1
ATOM 2542 O O . ALA B 1 80 ? 14.344 17.391 13.883 1 97.19 80 ALA B O 1
ATOM 2543 N N . GLU B 1 81 ? 14.273 19.359 12.836 1 96.88 81 GLU B N 1
ATOM 2544 C CA . GLU B 1 81 ? 13.266 19.906 13.742 1 96.88 81 GLU B CA 1
ATOM 2545 C C . GLU B 1 81 ? 11.93 19.188 13.578 1 96.88 81 GLU B C 1
ATOM 2547 O O . GLU B 1 81 ? 11.234 18.938 14.57 1 96.88 81 GLU B O 1
ATOM 2552 N N . ILE B 1 82 ? 11.578 18.906 12.375 1 96.69 82 ILE B N 1
ATOM 2553 C CA . ILE B 1 82 ? 10.344 18.172 12.125 1 96.69 82 ILE B CA 1
ATOM 2554 C C . ILE B 1 82 ? 10.43 16.781 12.75 1 96.69 82 ILE B C 1
ATOM 2556 O O . ILE B 1 82 ? 9.5 16.359 13.438 1 96.69 82 ILE B O 1
ATOM 2560 N N . LYS B 1 83 ? 11.555 16.109 12.477 1 97.19 83 LYS B N 1
ATOM 2561 C CA . LYS B 1 83 ? 11.75 14.766 13.023 1 97.19 83 LYS B CA 1
ATOM 2562 C C . LYS B 1 83 ? 11.609 14.766 14.539 1 97.19 83 LYS B C 1
ATOM 2564 O O . LYS B 1 83 ? 10.859 13.961 15.102 1 97.19 83 LYS B O 1
ATOM 2569 N N . GLN B 1 84 ? 12.281 15.688 15.148 1 98.12 84 GLN B N 1
ATOM 2570 C CA . GLN B 1 84 ? 12.234 15.773 16.609 1 98.12 84 GLN B CA 1
ATOM 2571 C C . GLN B 1 84 ? 10.82 16.062 17.094 1 98.12 84 GLN B C 1
ATOM 2573 O O . GLN B 1 84 ? 10.367 15.484 18.078 1 98.12 84 GLN B O 1
ATOM 2578 N N . ALA B 1 85 ? 10.141 16.969 16.469 1 97.62 85 ALA B N 1
ATOM 2579 C CA . ALA B 1 85 ? 8.805 17.375 16.891 1 97.62 85 ALA B CA 1
ATOM 2580 C C . ALA B 1 85 ? 7.82 16.203 16.781 1 97.62 85 ALA B C 1
ATOM 2582 O O . ALA B 1 85 ? 7.02 15.977 17.688 1 97.62 85 ALA B O 1
ATOM 2583 N N . VAL B 1 86 ? 7.867 15.438 15.688 1 96.94 86 VAL B N 1
ATOM 2584 C CA . VAL B 1 86 ? 6.887 14.367 15.516 1 96.94 86 VAL B CA 1
ATOM 2585 C C . VAL B 1 86 ? 7.16 13.242 16.5 1 96.94 86 VAL B C 1
ATOM 2587 O O . VAL B 1 86 ? 6.23 12.602 17 1 96.94 86 VAL B O 1
ATOM 2590 N N . MET B 1 87 ? 8.453 12.984 16.781 1 98.12 87 MET B N 1
ATOM 2591 C CA . MET B 1 87 ? 8.789 11.992 17.797 1 98.12 87 MET B CA 1
ATOM 2592 C C . MET B 1 87 ? 8.328 12.453 19.172 1 98.12 87 MET B C 1
ATOM 2594 O O . MET B 1 87 ? 7.836 11.648 19.969 1 98.12 87 MET B O 1
ATOM 2598 N N . THR B 1 88 ? 8.477 13.711 19.453 1 97.69 88 THR B N 1
ATOM 2599 C CA . THR B 1 88 ? 8.156 14.266 20.766 1 97.69 88 THR B CA 1
ATOM 2600 C C . THR B 1 88 ? 6.648 14.32 20.969 1 97.69 88 THR B C 1
ATOM 2602 O O . THR B 1 88 ? 6.145 13.859 22 1 97.69 88 THR B O 1
ATOM 2605 N N . TYR B 1 89 ? 5.914 14.781 20.016 1 97 89 TYR B N 1
ATOM 2606 C CA . TYR B 1 89 ? 4.523 15.141 20.281 1 97 89 TYR B CA 1
ATOM 2607 C C . TYR B 1 89 ? 3.576 14.055 19.781 1 97 89 TYR B C 1
ATOM 2609 O O . TYR B 1 89 ? 2.49 13.875 20.344 1 97 89 TYR B O 1
ATOM 2617 N N . PHE B 1 90 ? 3.945 13.32 18.766 1 97.12 90 PHE B N 1
ATOM 2618 C CA . PHE B 1 90 ? 3.08 12.273 18.234 1 97.12 90 PHE B CA 1
ATOM 2619 C C . PHE B 1 90 ? 3.641 10.891 18.562 1 97.12 90 PHE B C 1
ATOM 2621 O O . PHE B 1 90 ? 3.037 9.875 18.219 1 97.12 90 PHE B O 1
ATOM 2628 N N . ASN B 1 91 ? 4.789 10.828 19.141 1 98.06 91 ASN B N 1
ATOM 2629 C CA . ASN B 1 91 ? 5.41 9.68 19.797 1 98.06 91 ASN B CA 1
ATOM 2630 C C . ASN B 1 91 ? 5.633 8.523 18.812 1 98.06 91 ASN B C 1
ATOM 2632 O O . ASN B 1 91 ? 5.375 7.371 19.156 1 98.06 91 ASN B O 1
ATOM 2636 N N . ILE B 1 92 ? 6.016 8.805 17.641 1 97.69 92 ILE B N 1
ATOM 2637 C CA . ILE B 1 92 ? 6.496 7.797 16.703 1 97.69 92 ILE B CA 1
ATOM 2638 C C . ILE B 1 92 ? 7.973 7.504 16.969 1 97.69 92 ILE B C 1
ATOM 2640 O O . ILE B 1 92 ? 8.727 8.398 17.359 1 97.69 92 ILE B O 1
ATOM 2644 N N . ASP B 1 93 ? 8.398 6.273 16.812 1 98.12 93 ASP B N 1
ATOM 2645 C CA . ASP B 1 93 ? 9.805 5.953 17.062 1 98.12 93 ASP B CA 1
ATOM 2646 C C . ASP B 1 93 ? 10.703 6.527 15.969 1 98.12 93 ASP B C 1
ATOM 2648 O O . ASP B 1 93 ? 10.219 7.039 14.961 1 98.12 93 ASP B O 1
ATOM 2652 N N . GLU B 1 94 ? 11.992 6.484 16.188 1 97.88 94 GLU B N 1
ATOM 2653 C CA . GLU B 1 94 ? 12.961 7.125 15.297 1 97.88 94 GLU B CA 1
ATOM 2654 C C . GLU B 1 94 ? 12.859 6.582 13.875 1 97.88 94 GLU B C 1
ATOM 2656 O O . GLU B 1 94 ? 12.859 7.352 12.906 1 97.88 94 GLU B O 1
ATOM 2661 N N . ALA B 1 95 ? 12.711 5.285 13.711 1 95.62 95 ALA B N 1
ATOM 2662 C CA . ALA B 1 95 ? 12.625 4.672 12.391 1 95.62 95 ALA B CA 1
ATOM 2663 C C . ALA B 1 95 ? 11.359 5.113 11.664 1 95.62 95 ALA B C 1
ATOM 2665 O O . ALA B 1 95 ? 11.383 5.344 10.453 1 95.62 95 ALA B O 1
ATOM 2666 N N . GLY B 1 96 ? 10.266 5.152 12.398 1 94.5 96 GLY B N 1
ATOM 2667 C CA . GLY B 1 96 ? 9.031 5.664 11.82 1 94.5 96 GLY B CA 1
ATOM 2668 C C . GLY B 1 96 ? 9.133 7.117 11.398 1 94.5 96 GLY B C 1
ATOM 2669 O O . GLY B 1 96 ? 8.688 7.484 10.305 1 94.5 96 GLY B O 1
ATOM 2670 N N . ALA B 1 97 ? 9.75 7.941 12.258 1 95.88 97 ALA B N 1
ATOM 2671 C CA . ALA B 1 97 ? 9.945 9.352 11.93 1 95.88 97 ALA B CA 1
ATOM 2672 C C . ALA B 1 97 ? 10.812 9.516 10.68 1 95.88 97 ALA B C 1
ATOM 2674 O O . ALA B 1 97 ? 10.5 10.312 9.805 1 95.88 97 ALA B O 1
ATOM 2675 N N . ASP B 1 98 ? 11.828 8.742 10.555 1 93.62 98 ASP B N 1
ATOM 2676 C CA . ASP B 1 98 ? 12.727 8.789 9.406 1 93.62 98 ASP B CA 1
ATOM 2677 C C . ASP B 1 98 ? 11.969 8.484 8.109 1 93.62 98 ASP B C 1
ATOM 2679 O O . ASP B 1 98 ? 12.242 9.086 7.07 1 93.62 98 ASP B O 1
ATOM 2683 N N . THR B 1 99 ? 11.039 7.555 8.188 1 86.81 99 THR B N 1
ATOM 2684 C CA . THR B 1 99 ? 10.25 7.176 7.02 1 86.81 99 THR B CA 1
ATOM 2685 C C . THR B 1 99 ? 9.516 8.383 6.453 1 86.81 99 THR B C 1
ATOM 2687 O O . THR B 1 99 ? 9.383 8.516 5.234 1 86.81 99 THR B O 1
ATOM 2690 N N . PHE B 1 100 ? 9.086 9.297 7.215 1 86.31 100 PHE B N 1
ATOM 2691 C CA . PHE B 1 100 ? 8.289 10.445 6.781 1 86.31 100 PHE B CA 1
ATOM 2692 C C . PHE B 1 100 ? 9.195 11.617 6.422 1 86.31 100 PHE B C 1
ATOM 2694 O O . PHE B 1 100 ? 8.883 12.391 5.516 1 86.31 100 PHE B O 1
ATOM 2701 N N . VAL B 1 101 ? 10.367 11.75 7.051 1 89.56 101 VAL B N 1
ATOM 2702 C CA . VAL B 1 101 ? 11.109 13 6.875 1 89.56 101 VAL B CA 1
ATOM 2703 C C . VAL B 1 101 ? 12.234 12.797 5.867 1 89.56 101 VAL B C 1
ATOM 2705 O O . VAL B 1 101 ? 12.781 13.766 5.332 1 89.56 101 VAL B O 1
ATOM 2708 N N . ASN B 1 102 ? 12.633 11.602 5.59 1 86.19 102 ASN B N 1
ATOM 2709 C CA . ASN B 1 102 ? 13.773 11.328 4.723 1 86.19 102 ASN B CA 1
ATOM 2710 C C . ASN B 1 102 ? 13.609 11.984 3.352 1 86.19 102 ASN B C 1
ATOM 2712 O O . ASN B 1 102 ? 14.562 12.516 2.789 1 86.19 102 ASN B O 1
ATOM 2716 N N . PRO B 1 103 ? 12.414 12.016 2.832 1 81.06 103 PRO B N 1
ATOM 2717 C CA . PRO B 1 103 ? 12.266 12.633 1.51 1 81.06 103 PRO B CA 1
ATOM 2718 C C . PRO B 1 103 ? 12.359 14.156 1.554 1 81.06 103 PRO B C 1
ATOM 2720 O O . PRO B 1 103 ? 12.461 14.797 0.508 1 81.06 103 PRO B O 1
ATOM 2723 N N . LEU B 1 104 ? 12.344 14.734 2.727 1 86.44 104 LEU B N 1
ATOM 2724 C CA . LEU B 1 104 ? 12.359 16.188 2.867 1 86.44 104 LEU B CA 1
ATOM 2725 C C . LEU B 1 104 ? 13.766 16.734 2.672 1 86.44 104 LEU B C 1
ATOM 2727 O O . LEU B 1 104 ? 14.75 16.078 3.016 1 86.44 104 LEU B O 1
ATOM 2731 N N . PRO B 1 105 ? 13.867 17.969 2.115 1 88.62 105 PRO B N 1
ATOM 2732 C CA . PRO B 1 105 ? 15.172 18.641 2.135 1 88.62 105 PRO B CA 1
ATOM 2733 C C . PRO B 1 105 ? 15.641 18.969 3.549 1 88.62 105 PRO B C 1
ATOM 2735 O O . PRO B 1 105 ? 14.836 18.984 4.484 1 88.62 105 PRO B O 1
ATOM 2738 N N . ALA B 1 106 ? 16.922 19.203 3.705 1 94.56 106 ALA B N 1
ATOM 2739 C CA . ALA B 1 106 ? 17.484 19.531 5.012 1 94.56 106 ALA B CA 1
ATOM 2740 C C . ALA B 1 106 ? 16.781 20.734 5.629 1 94.56 106 ALA B C 1
ATOM 2742 O O . ALA B 1 106 ? 16.547 20.766 6.836 1 94.56 106 ALA B O 1
ATOM 2743 N N . VAL B 1 107 ? 16.562 21.766 4.742 1 96.38 107 VAL B N 1
ATOM 2744 C CA . VAL B 1 107 ? 15.836 22.969 5.133 1 96.38 107 VAL B CA 1
ATOM 2745 C C . VAL B 1 107 ? 14.844 23.344 4.035 1 96.38 107 VAL B C 1
ATOM 2747 O O . VAL B 1 107 ? 15.156 23.266 2.848 1 96.38 107 VAL B O 1
ATOM 2750 N N . PHE B 1 108 ? 13.648 23.734 4.43 1 94.5 108 PHE B N 1
ATOM 2751 C CA . PHE B 1 108 ? 12.609 24.062 3.455 1 94.5 108 PHE B CA 1
ATOM 2752 C C . PHE B 1 108 ? 11.531 24.938 4.082 1 94.5 108 PHE B C 1
ATOM 2754 O O . PHE B 1 108 ? 11.5 25.109 5.301 1 94.5 108 PHE B O 1
ATOM 2761 N N . ASP B 1 109 ? 10.75 25.547 3.209 1 96.69 109 ASP B N 1
ATOM 2762 C CA . ASP B 1 109 ? 9.516 26.188 3.643 1 96.69 109 ASP B CA 1
ATOM 2763 C C . ASP B 1 109 ? 8.344 25.203 3.582 1 96.69 109 ASP B C 1
ATOM 2765 O O . ASP B 1 109 ? 8.266 24.375 2.666 1 96.69 109 ASP B O 1
ATOM 2769 N N . ILE B 1 110 ? 7.406 25.281 4.562 1 96.5 110 ILE B N 1
ATOM 2770 C CA . ILE B 1 110 ? 6.359 24.281 4.711 1 96.5 110 ILE B CA 1
ATOM 2771 C C . ILE B 1 110 ? 5.543 24.188 3.424 1 96.5 110 ILE B C 1
ATOM 2773 O O . ILE B 1 110 ? 5.109 23.094 3.031 1 96.5 110 ILE B O 1
ATOM 2777 N N . ASN B 1 111 ? 5.371 25.375 2.756 1 96.38 111 ASN B N 1
ATOM 2778 C CA . ASN B 1 111 ? 4.551 25.344 1.552 1 96.38 111 ASN B CA 1
ATOM 2779 C C . ASN B 1 111 ? 5.23 24.578 0.425 1 96.38 111 ASN B C 1
ATOM 2781 O O . ASN B 1 111 ? 4.586 24.203 -0.561 1 96.38 111 ASN B O 1
ATOM 2785 N N . GLN B 1 112 ? 6.48 24.25 0.528 1 92.38 112 GLN B N 1
ATOM 2786 C CA . GLN B 1 112 ? 7.168 23.422 -0.456 1 92.38 112 GLN B CA 1
ATOM 2787 C C . GLN B 1 112 ? 6.715 21.969 -0.363 1 92.38 112 GLN B C 1
ATOM 2789 O O . GLN B 1 112 ? 6.957 21.188 -1.276 1 92.38 112 GLN B O 1
ATOM 2794 N N . LEU B 1 113 ? 6.027 21.578 0.699 1 90.62 113 LEU B N 1
ATOM 2795 C CA . LEU B 1 113 ? 5.441 20.25 0.829 1 90.62 113 LEU B CA 1
ATOM 2796 C C . LEU B 1 113 ? 4.277 20.062 -0.144 1 90.62 113 LEU B C 1
ATOM 2798 O O . LEU B 1 113 ? 3.814 18.953 -0.364 1 90.62 113 LEU B O 1
ATOM 2802 N N . SER B 1 114 ? 3.893 21.156 -0.752 1 91.94 114 SER B N 1
ATOM 2803 C CA . SER B 1 114 ? 2.73 21.141 -1.636 1 91.94 114 SER B CA 1
ATOM 2804 C C . SER B 1 114 ? 3.139 20.891 -3.082 1 91.94 114 SER B C 1
ATOM 2806 O O . SER B 1 114 ? 2.291 20.875 -3.979 1 91.94 114 SER B O 1
ATOM 2808 N N . VAL B 1 115 ? 4.453 20.734 -3.26 1 82.31 115 VAL B N 1
ATOM 2809 C CA . VAL B 1 115 ? 4.863 20.344 -4.609 1 82.31 115 VAL B CA 1
ATOM 2810 C C . VAL B 1 115 ? 4.312 18.969 -4.941 1 82.31 115 VAL B C 1
ATOM 2812 O O . VAL B 1 115 ? 4.547 18 -4.203 1 82.31 115 VAL B O 1
ATOM 2815 N N . HIS B 1 116 ? 3.605 18.906 -6.02 1 74.56 116 HIS B N 1
ATOM 2816 C CA . HIS B 1 116 ? 2.83 17.734 -6.387 1 74.56 116 HIS B CA 1
ATOM 2817 C C . HIS B 1 116 ? 3.736 16.516 -6.621 1 74.56 116 HIS B C 1
ATOM 2819 O O . HIS B 1 116 ? 4.766 16.641 -7.289 1 74.56 116 HIS B O 1
ATOM 2825 N N . ASN B 1 117 ? 3.377 15.484 -5.988 1 65.19 117 ASN B N 1
ATOM 2826 C CA . ASN B 1 117 ? 3.936 14.141 -6.102 1 65.19 117 ASN B CA 1
ATOM 2827 C C . ASN B 1 117 ? 5.266 14.023 -5.359 1 65.19 117 ASN B C 1
ATOM 2829 O O . ASN B 1 117 ? 6.035 13.094 -5.598 1 65.19 117 ASN B O 1
ATOM 2833 N N . LYS B 1 118 ? 5.613 15.008 -4.59 1 64.75 118 LYS B N 1
ATOM 2834 C CA . LYS B 1 118 ? 6.711 14.859 -3.643 1 64.75 118 LYS B CA 1
ATOM 2835 C C . LYS B 1 118 ? 6.191 14.539 -2.242 1 64.75 118 LYS B C 1
ATOM 2837 O O . LYS B 1 118 ? 6.531 13.508 -1.666 1 64.75 118 LYS B O 1
ATOM 2842 N N . LEU B 1 119 ? 5.285 15.336 -1.712 1 69.88 119 LEU B N 1
ATOM 2843 C CA . LEU B 1 119 ? 4.559 15.07 -0.477 1 69.88 119 LEU B CA 1
ATOM 2844 C C . LEU B 1 119 ? 3.057 15.25 -0.678 1 69.88 119 LEU B C 1
ATOM 2846 O O . LEU B 1 119 ? 2.26 14.422 -0.231 1 69.88 119 LEU B O 1
ATOM 2850 N N . GLU B 1 120 ? 2.852 16.281 -1.355 1 79.12 120 GLU B N 1
ATOM 2851 C CA . GLU B 1 120 ? 1.46 16.469 -1.759 1 79.12 120 GLU B CA 1
ATOM 2852 C C . GLU B 1 120 ? 1.029 15.383 -2.746 1 79.12 120 GLU B C 1
ATOM 2854 O O . GLU B 1 120 ? 1.766 15.062 -3.682 1 79.12 120 GLU B O 1
ATOM 2859 N N . HIS B 1 121 ? -0.037 14.773 -2.475 1 83.5 121 HIS B N 1
ATOM 2860 C CA . HIS B 1 121 ? -0.523 13.719 -3.354 1 83.5 121 HIS B CA 1
ATOM 2861 C C . HIS B 1 121 ? -2.033 13.812 -3.545 1 83.5 121 HIS B C 1
ATOM 2863 O O . HIS B 1 121 ? -2.73 14.414 -2.729 1 83.5 121 HIS B O 1
ATOM 2869 N N . ASP B 1 122 ? -2.479 13.266 -4.613 1 89.19 122 ASP B N 1
ATOM 2870 C CA . ASP B 1 122 ? -3.912 13.18 -4.879 1 89.19 122 ASP B CA 1
ATOM 2871 C C . ASP B 1 122 ? -4.609 12.281 -3.863 1 89.19 122 ASP B C 1
ATOM 2873 O O . ASP B 1 122 ? -3.975 11.422 -3.252 1 89.19 122 ASP B O 1
ATOM 2877 N N . GLY B 1 123 ? -5.895 12.609 -3.725 1 91.38 123 GLY B N 1
ATOM 2878 C CA . GLY B 1 123 ? -6.723 11.766 -2.877 1 91.38 123 GLY B CA 1
ATOM 2879 C C . GLY B 1 123 ? -6.523 12.023 -1.396 1 91.38 123 GLY B C 1
ATOM 2880 O O . GLY B 1 123 ? -6.543 11.102 -0.586 1 91.38 123 GLY B O 1
ATOM 2881 N N . SER B 1 124 ? -6.289 13.25 -1.024 1 93 124 SER B N 1
ATOM 2882 C CA . SER B 1 124 ? -6.121 13.625 0.376 1 93 124 SER B CA 1
ATOM 2883 C C . SER B 1 124 ? -7.426 13.469 1.152 1 93 124 SER B C 1
ATOM 2885 O O . SER B 1 124 ? -8.5 13.383 0.557 1 93 124 SER B O 1
ATOM 2887 N N . LEU B 1 125 ? -7.273 13.391 2.445 1 95.12 125 LEU B N 1
ATOM 2888 C CA . LEU B 1 125 ? -8.438 13.195 3.305 1 95.12 125 LEU B CA 1
ATOM 2889 C C . LEU B 1 125 ? -9.289 14.461 3.348 1 95.12 125 LEU B C 1
ATOM 2891 O O . LEU B 1 125 ? -10.516 14.383 3.254 1 95.12 125 LEU B O 1
ATOM 2895 N N . VAL B 1 126 ? -8.578 15.672 3.379 1 96.44 126 VAL B N 1
ATOM 2896 C CA . VAL B 1 126 ? -9.398 16.859 3.59 1 96.44 126 VAL B CA 1
ATOM 2897 C C . VAL B 1 126 ? -8.898 18 2.695 1 96.44 126 VAL B C 1
ATOM 2899 O O . VAL B 1 126 ? -9.32 19.141 2.844 1 96.44 126 VAL B O 1
ATOM 2902 N N . HIS B 1 127 ? -7.934 17.781 1.861 1 95.06 127 HIS B N 1
ATOM 2903 C CA . HIS B 1 127 ? -7.469 18.766 0.896 1 95.06 127 HIS B CA 1
ATOM 2904 C C . HIS B 1 127 ? -7.824 18.359 -0.529 1 95.06 127 HIS B C 1
ATOM 2906 O O . HIS B 1 127 ? -7.637 17.203 -0.91 1 95.06 127 HIS B O 1
ATOM 2912 N N . ALA B 1 128 ? -8.305 19.266 -1.25 1 93.94 128 ALA B N 1
ATOM 2913 C CA . ALA B 1 128 ? -8.664 18.984 -2.635 1 93.94 128 ALA B CA 1
ATOM 2914 C C . ALA B 1 128 ? -7.426 18.703 -3.479 1 93.94 128 ALA B C 1
ATOM 2916 O O . ALA B 1 128 ? -6.348 19.234 -3.199 1 93.94 128 ALA B O 1
ATOM 2917 N N . ASP B 1 129 ? -7.629 17.828 -4.465 1 92.31 129 ASP B N 1
ATOM 2918 C CA . ASP B 1 129 ? -6.535 17.609 -5.41 1 92.31 129 ASP B CA 1
ATOM 2919 C C . ASP B 1 129 ? -6.059 18.938 -6.008 1 92.31 129 ASP B C 1
ATOM 2921 O O . ASP B 1 129 ? -6.867 19.828 -6.289 1 92.31 129 ASP B O 1
ATOM 2925 N N . SER B 1 130 ? -4.754 19.047 -6.25 1 89.19 130 SER B N 1
ATOM 2926 C CA . SER B 1 130 ? -4.168 20.25 -6.801 1 89.19 130 SER B CA 1
ATOM 2927 C C . SER B 1 130 ? -4.832 20.641 -8.125 1 89.19 130 SER B C 1
ATOM 2929 O O . SER B 1 130 ? -4.938 21.812 -8.453 1 89.19 130 SER B O 1
ATOM 2931 N N . TYR B 1 131 ? -5.297 19.656 -8.836 1 91.5 131 TYR B N 1
ATOM 2932 C CA . TYR B 1 131 ? -5.965 19.891 -10.117 1 91.5 131 TYR B CA 1
ATOM 2933 C C . TYR B 1 131 ? -7.148 20.828 -9.953 1 91.5 131 TYR B C 1
ATOM 2935 O O . TYR B 1 131 ? -7.473 21.594 -10.867 1 91.5 131 TYR B O 1
ATOM 2943 N N . LEU B 1 132 ? -7.754 20.812 -8.844 1 93.38 132 LEU B N 1
ATOM 2944 C CA . LEU B 1 132 ? -8.977 21.594 -8.633 1 93.38 132 LEU B CA 1
ATOM 2945 C C . LEU B 1 132 ? -8.648 23.016 -8.219 1 93.38 132 LEU B C 1
ATOM 2947 O O . LEU B 1 132 ? -9.547 23.859 -8.086 1 93.38 132 LEU B O 1
ATOM 2951 N N . GLY B 1 133 ? -7.434 23.359 -7.887 1 91.75 133 GLY B N 1
ATOM 2952 C CA . GLY B 1 133 ? -6.945 24.734 -7.852 1 91.75 133 GLY B CA 1
ATOM 2953 C C . GLY B 1 133 ? -7.051 25.359 -6.477 1 91.75 133 GLY B C 1
ATOM 2954 O O . GLY B 1 133 ? -6.656 26.516 -6.289 1 91.75 133 GLY B O 1
ATOM 2955 N N . GLU B 1 134 ? -7.535 24.656 -5.5 1 93.88 134 GLU B N 1
ATOM 2956 C CA . GLU B 1 134 ? -7.594 25.188 -4.148 1 93.88 134 GLU B CA 1
ATOM 2957 C C . GLU B 1 134 ? -6.195 25.312 -3.543 1 93.88 134 GLU B C 1
ATOM 2959 O O . GLU B 1 134 ? -5.27 24.625 -3.965 1 93.88 134 GLU B O 1
ATOM 2964 N N . ASP B 1 135 ? -6.047 26.344 -2.668 1 95.81 135 ASP B N 1
ATOM 2965 C CA . ASP B 1 135 ? -4.805 26.406 -1.9 1 95.81 135 ASP B CA 1
ATOM 2966 C C . ASP B 1 135 ? -4.562 25.094 -1.156 1 95.81 135 ASP B C 1
ATOM 2968 O O . ASP B 1 135 ? -5.422 24.625 -0.408 1 95.81 135 ASP B O 1
ATOM 2972 N N . PRO B 1 136 ? -3.379 24.5 -1.282 1 94.06 136 PRO B N 1
ATOM 2973 C CA . PRO B 1 136 ? -3.125 23.188 -0.688 1 94.06 136 PRO B CA 1
ATOM 2974 C C . PRO B 1 136 ? -3.217 23.203 0.835 1 94.06 136 PRO B C 1
ATOM 2976 O O . PRO B 1 136 ? -3.379 22.156 1.457 1 94.06 136 PRO B O 1
ATOM 2979 N N . ALA B 1 137 ? -3.09 24.328 1.43 1 95.06 137 ALA B N 1
ATOM 2980 C CA . ALA B 1 137 ? -3.17 24.422 2.885 1 95.06 137 ALA B CA 1
ATOM 2981 C C . ALA B 1 137 ? -4.617 24.562 3.346 1 95.06 137 ALA B C 1
ATOM 2983 O O . ALA B 1 137 ? -4.91 24.453 4.539 1 95.06 137 ALA B O 1
ATOM 2984 N N . SER B 1 138 ? -5.48 24.828 2.406 1 94.56 138 SER B N 1
ATOM 2985 C CA . SER B 1 138 ? -6.879 25.016 2.77 1 94.56 138 SER B CA 1
ATOM 2986 C C . SER B 1 138 ? -7.578 23.688 3.023 1 94.56 138 SER B C 1
ATOM 2988 O O . SER B 1 138 ? -7.438 22.75 2.236 1 94.56 138 SER B O 1
ATOM 2990 N N . VAL B 1 139 ? -8.312 23.625 4.094 1 95.69 139 VAL B N 1
ATOM 2991 C CA . VAL B 1 139 ? -9.141 22.453 4.398 1 95.69 139 VAL B CA 1
ATOM 2992 C C . VAL B 1 139 ? -10.453 22.547 3.627 1 95.69 139 VAL B C 1
ATOM 2994 O O . VAL B 1 139 ? -11.18 23.531 3.727 1 95.69 139 VAL B O 1
ATOM 2997 N N . ASN B 1 140 ? -10.695 21.531 2.855 1 96.25 140 ASN B N 1
ATOM 2998 C CA . ASN B 1 140 ? -11.945 21.484 2.109 1 96.25 140 ASN B CA 1
ATOM 2999 C C . ASN B 1 140 ? -13.117 21.109 3.012 1 96.25 140 ASN B C 1
ATOM 3001 O O . ASN B 1 140 ? -13.172 20 3.549 1 96.25 140 ASN B O 1
ATOM 3005 N N . ARG B 1 141 ? -14.094 22.016 3.098 1 96.25 141 ARG B N 1
ATOM 3006 C CA . ARG B 1 141 ? -15.172 21.891 4.07 1 96.25 141 ARG B CA 1
ATOM 3007 C C . ARG B 1 141 ? -16.062 20.688 3.75 1 96.25 141 ARG B C 1
ATOM 3009 O O . ARG B 1 141 ? -16.516 19.984 4.652 1 96.25 141 ARG B O 1
ATOM 3016 N N . ALA B 1 142 ? -16.297 20.453 2.518 1 97 142 ALA B N 1
ATOM 3017 C CA . ALA B 1 142 ? -17.125 19.312 2.137 1 97 142 ALA B CA 1
ATOM 3018 C C . ALA B 1 142 ? -16.422 18 2.49 1 97 142 ALA B C 1
ATOM 3020 O O . ALA B 1 142 ? -17.062 17.062 2.979 1 97 142 ALA B O 1
ATOM 3021 N N . MET B 1 143 ? -15.18 17.938 2.227 1 97.25 143 MET B N 1
ATOM 3022 C CA . MET B 1 143 ? -14.398 16.75 2.553 1 97.25 143 MET B CA 1
ATOM 3023 C C . MET B 1 143 ? -14.328 16.531 4.062 1 97.25 143 MET B C 1
ATOM 3025 O O . MET B 1 143 ? -14.438 15.406 4.539 1 97.25 143 MET B O 1
ATOM 3029 N N . LEU B 1 144 ? -14.188 17.625 4.762 1 97.75 144 LEU B N 1
ATOM 3030 C CA . LEU B 1 144 ? -14.172 17.547 6.219 1 97.75 144 LEU B CA 1
ATOM 3031 C C . LEU B 1 144 ? -15.508 17.047 6.754 1 97.75 144 LEU B C 1
ATOM 3033 O O . LEU B 1 144 ? -15.539 16.203 7.648 1 97.75 144 LEU B O 1
ATOM 3037 N N . LYS B 1 145 ? -16.562 17.531 6.211 1 97.69 145 LYS B N 1
ATOM 3038 C CA . LYS B 1 145 ? -17.906 17.078 6.605 1 97.69 145 LYS B CA 1
ATOM 3039 C C . LYS B 1 145 ? -18.062 15.578 6.355 1 97.69 145 LYS B C 1
ATOM 3041 O O . LYS B 1 145 ? -18.672 14.875 7.164 1 97.69 145 LYS B O 1
ATOM 3046 N N . ASP B 1 146 ? -17.578 15.156 5.258 1 98.19 146 ASP B N 1
ATOM 3047 C CA . ASP B 1 146 ? -17.609 13.727 4.949 1 98.19 146 ASP B CA 1
ATOM 3048 C C . ASP B 1 146 ? -16.859 12.922 5.992 1 98.19 146 ASP B C 1
ATOM 3050 O O . ASP B 1 146 ? -17.328 11.875 6.449 1 98.19 146 ASP B O 1
ATOM 3054 N N . VAL B 1 147 ? -15.656 13.336 6.414 1 98.19 147 VAL B N 1
ATOM 3055 C CA . VAL B 1 147 ? -14.898 12.664 7.465 1 98.19 147 VAL B CA 1
ATOM 3056 C C . VAL B 1 147 ? -15.742 12.578 8.734 1 98.19 147 VAL B C 1
ATOM 3058 O O . VAL B 1 147 ? -15.859 11.508 9.336 1 98.19 147 VAL B O 1
ATOM 3061 N N . TYR B 1 148 ? -16.406 13.648 9.07 1 97.25 148 TYR B N 1
ATOM 3062 C CA . TYR B 1 148 ? -17.172 13.711 10.312 1 97.25 148 TYR B CA 1
ATOM 3063 C C . TYR B 1 148 ? -18.391 12.797 10.25 1 97.25 148 TYR B C 1
ATOM 3065 O O . TYR B 1 148 ? -18.859 12.305 11.281 1 97.25 148 TYR B O 1
ATOM 3073 N N . SER B 1 149 ? -18.844 12.539 9.117 1 97.88 149 SER B N 1
ATOM 3074 C CA . SER B 1 149 ? -20.047 11.703 8.969 1 97.88 149 SER B CA 1
ATOM 3075 C C . SER B 1 149 ? -19.703 10.227 9.125 1 97.88 149 SER B C 1
ATOM 3077 O O . SER B 1 149 ? -20.609 9.383 9.188 1 97.88 149 SER B O 1
ATOM 3079 N N . ARG B 1 150 ? -18.422 9.891 9.195 1 97.81 150 ARG B N 1
ATOM 3080 C CA . ARG B 1 150 ? -18.016 8.484 9.164 1 97.81 150 ARG B CA 1
ATOM 3081 C C . ARG B 1 150 ? -17.781 7.957 10.578 1 97.81 150 ARG B C 1
ATOM 3083 O O . ARG B 1 150 ? -17.469 6.777 10.75 1 97.81 150 ARG B O 1
ATOM 3090 N N . PHE B 1 151 ? -17.922 8.805 11.609 1 98.06 151 PHE B N 1
ATOM 3091 C CA . PHE B 1 151 ? -17.688 8.367 12.977 1 98.06 151 PHE B CA 1
ATOM 3092 C C . PHE B 1 151 ? -18.75 7.352 13.406 1 98.06 151 PHE B C 1
ATOM 3094 O O . PHE B 1 151 ? -19.906 7.457 13.008 1 98.06 151 PHE B O 1
ATOM 3101 N N . THR B 1 152 ? -18.312 6.422 14.195 1 97.31 152 THR B N 1
ATOM 3102 C CA . THR B 1 152 ? -19.234 5.434 14.742 1 97.31 152 THR B CA 1
ATOM 3103 C C . THR B 1 152 ? -20.172 6.078 15.758 1 97.31 152 THR B C 1
ATOM 3105 O O . THR B 1 152 ? -19.938 7.195 16.219 1 97.31 152 THR B O 1
ATOM 3108 N N . PRO B 1 153 ? -21.234 5.34 16.125 1 96.56 153 PRO B N 1
ATOM 3109 C CA . PRO B 1 153 ? -22.141 5.863 17.156 1 96.56 153 PRO B CA 1
ATOM 3110 C C . PRO B 1 153 ? -21.438 6.102 18.484 1 96.56 153 PRO B 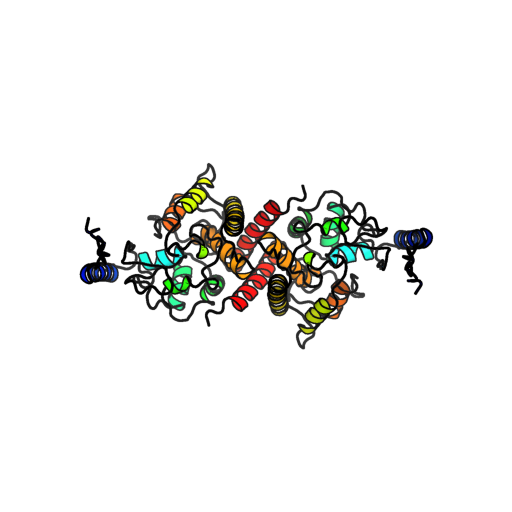C 1
ATOM 3112 O O . PRO B 1 153 ? -21.859 6.945 19.281 1 96.56 153 PRO B O 1
ATOM 3115 N N . GLU B 1 154 ? -20.375 5.398 18.766 1 96.12 154 GLU B N 1
ATOM 3116 C CA . GLU B 1 154 ? -19.609 5.547 19.984 1 96.12 154 GLU B CA 1
ATOM 3117 C C . GLU B 1 154 ? -18.688 6.754 19.922 1 96.12 154 GLU B C 1
ATOM 3119 O O . GLU B 1 154 ? -18 7.074 20.891 1 96.12 154 GLU B O 1
ATOM 3124 N N . GLY B 1 155 ? -18.641 7.453 18.797 1 96.88 155 GLY B N 1
ATOM 3125 C CA . GLY B 1 155 ? -17.906 8.703 18.672 1 96.88 155 GLY B CA 1
ATOM 3126 C C . GLY B 1 155 ? -16.453 8.5 18.312 1 96.88 155 GLY B C 1
ATOM 3127 O O . GLY B 1 155 ? -15.594 9.312 18.656 1 96.88 155 GLY B O 1
ATOM 3128 N N . VAL B 1 156 ? -16.094 7.387 17.625 1 97.81 156 VAL B N 1
ATOM 3129 C CA . VAL B 1 156 ? -14.703 7.156 17.234 1 97.81 156 VAL B CA 1
ATOM 3130 C C . VAL B 1 156 ? -14.633 6.828 15.742 1 97.81 156 VAL B C 1
ATOM 3132 O O . VAL B 1 156 ? -15.633 6.461 15.133 1 97.81 156 VAL B O 1
ATOM 3135 N N . LEU B 1 157 ? -13.539 7.066 15.141 1 98.38 157 LEU B N 1
ATOM 3136 C CA . LEU B 1 157 ? -13.133 6.68 13.797 1 98.38 157 LEU B CA 1
ATOM 3137 C C . LEU B 1 157 ? -11.938 5.73 13.844 1 98.38 157 LEU B C 1
ATOM 3139 O O . LEU B 1 157 ? -10.93 6.027 14.484 1 98.38 157 LEU B O 1
ATOM 3143 N N . GLY B 1 158 ? -12.07 4.566 13.242 1 98.5 158 GLY B N 1
ATOM 3144 C CA . GLY B 1 158 ? -11.008 3.574 13.289 1 98.5 158 GLY B CA 1
ATOM 3145 C C . GLY B 1 158 ? -10.594 3.08 11.914 1 98.5 158 GLY B C 1
ATOM 3146 O O . GLY B 1 158 ? -10.758 3.793 10.922 1 98.5 158 GLY B O 1
ATOM 3147 N N . VAL B 1 159 ? -10.031 1.94 11.875 1 97.62 159 VAL B N 1
ATOM 3148 C CA . VAL B 1 159 ? -9.438 1.335 10.688 1 97.62 159 VAL B CA 1
ATOM 3149 C C . VAL B 1 159 ? -10.5 1.174 9.609 1 97.62 159 VAL B C 1
ATOM 3151 O O . VAL B 1 159 ? -10.273 1.513 8.445 1 97.62 159 VAL B O 1
ATOM 3154 N N . ASP B 1 160 ? -11.711 0.779 9.977 1 96.75 160 ASP B N 1
ATOM 3155 C CA . ASP B 1 160 ? -12.773 0.539 9.008 1 96.75 160 ASP B CA 1
ATOM 3156 C C . ASP B 1 160 ? -13.211 1.842 8.344 1 96.75 160 ASP B C 1
ATOM 3158 O O . ASP B 1 160 ? -13.383 1.898 7.121 1 96.75 160 ASP B O 1
ATOM 3162 N N . GLN B 1 161 ? -13.414 2.836 9.156 1 98.19 161 GLN B N 1
ATOM 3163 C CA . GLN B 1 161 ? -13.875 4.121 8.641 1 98.19 161 GLN B CA 1
ATOM 3164 C C . GLN B 1 161 ? -12.812 4.77 7.758 1 98.19 161 GLN B C 1
ATOM 3166 O O . GLN B 1 161 ? -13.141 5.363 6.727 1 98.19 161 GLN B O 1
ATOM 3171 N N . LEU B 1 162 ? -11.547 4.656 8.148 1 98 162 LEU B N 1
ATOM 3172 C CA . LEU B 1 162 ? -10.477 5.223 7.336 1 98 162 LEU B CA 1
ATOM 3173 C C . LEU B 1 162 ? -10.336 4.461 6.023 1 98 162 LEU B C 1
ATOM 3175 O O . LEU B 1 162 ? -10.016 5.055 4.992 1 98 162 LEU B O 1
ATOM 3179 N N . ALA B 1 163 ? -10.562 3.131 6.074 1 95 163 ALA B N 1
ATOM 3180 C CA . ALA B 1 163 ? -10.562 2.371 4.824 1 95 163 ALA B CA 1
ATOM 3181 C C . ALA B 1 163 ? -11.641 2.883 3.871 1 95 163 ALA B C 1
ATOM 3183 O O . ALA B 1 163 ? -11.383 3.078 2.682 1 95 163 ALA B O 1
ATOM 3184 N N . ASP B 1 164 ? -12.82 3.164 4.406 1 96.38 164 ASP B N 1
ATOM 3185 C CA . ASP B 1 164 ? -13.914 3.693 3.594 1 96.38 164 ASP B CA 1
ATOM 3186 C C . ASP B 1 164 ? -13.555 5.066 3.023 1 96.38 164 ASP B C 1
ATOM 3188 O O . ASP B 1 164 ? -13.82 5.344 1.852 1 96.38 164 ASP B O 1
ATOM 3192 N N . LEU B 1 165 ? -13 5.855 3.844 1 97.5 165 LEU B N 1
ATOM 3193 C CA . LEU B 1 165 ? -12.641 7.203 3.422 1 97.5 165 LEU B CA 1
ATOM 3194 C C . LEU B 1 165 ? -11.586 7.168 2.324 1 97.5 165 LEU B C 1
ATOM 3196 O O . LEU B 1 165 ? -11.695 7.875 1.322 1 97.5 165 LEU B O 1
ATOM 3200 N N . ARG B 1 166 ? -10.555 6.344 2.523 1 95.75 166 ARG B N 1
ATOM 3201 C CA . ARG B 1 166 ? -9.484 6.246 1.535 1 95.75 166 ARG B CA 1
ATOM 3202 C C . ARG B 1 166 ? -10.008 5.691 0.214 1 95.75 166 ARG B C 1
ATOM 3204 O O . ARG B 1 166 ? -9.641 6.176 -0.858 1 95.75 166 ARG B O 1
ATOM 3211 N N . LYS B 1 167 ? -10.883 4.684 0.351 1 91.88 167 LYS B N 1
ATOM 3212 C CA . LYS B 1 167 ? -11.539 4.16 -0.842 1 91.88 167 LYS B CA 1
ATOM 3213 C C . LYS B 1 167 ? -12.305 5.262 -1.572 1 91.88 167 LYS B C 1
ATOM 3215 O O . LYS B 1 167 ? -12.156 5.43 -2.783 1 91.88 167 LYS B O 1
ATOM 3220 N N . ASP B 1 168 ? -13.047 6.066 -0.884 1 95.06 168 ASP B N 1
ATOM 3221 C CA . ASP B 1 168 ? -13.906 7.09 -1.479 1 95.06 168 ASP B CA 1
ATOM 3222 C C . ASP B 1 168 ? -13.07 8.234 -2.043 1 95.06 168 ASP B C 1
ATOM 3224 O O . ASP B 1 168 ? -13.445 8.844 -3.051 1 95.06 168 ASP B O 1
ATOM 3228 N N . ARG B 1 169 ? -11.961 8.578 -1.408 1 95.62 169 ARG B N 1
ATOM 3229 C CA . ARG B 1 169 ? -11.094 9.648 -1.912 1 95.62 169 ARG B CA 1
ATOM 3230 C C . ARG B 1 169 ? -10.469 9.258 -3.246 1 95.62 169 ARG B C 1
ATOM 3232 O O . ARG B 1 169 ? -10.352 10.086 -4.148 1 95.62 169 ARG B O 1
ATOM 3239 N N . LEU B 1 170 ? -10.047 8.039 -3.305 1 90.31 170 LEU B N 1
ATOM 3240 C CA . LEU B 1 170 ? -9.508 7.59 -4.586 1 90.31 170 LEU B CA 1
ATOM 3241 C C . LEU B 1 170 ? -10.586 7.621 -5.664 1 90.31 170 LEU B C 1
ATOM 3243 O O . LEU B 1 170 ? -10.336 8.078 -6.785 1 90.31 170 LEU B O 1
ATOM 3247 N N . ALA B 1 171 ? -11.789 7.16 -5.297 1 88.75 171 ALA B N 1
ATOM 3248 C CA . ALA B 1 171 ? -12.891 7.191 -6.258 1 88.75 171 ALA B CA 1
ATOM 3249 C C . ALA B 1 171 ? -13.18 8.617 -6.719 1 88.75 171 ALA B C 1
ATOM 3251 O O . ALA B 1 171 ? -13.406 8.859 -7.906 1 88.75 171 ALA B O 1
ATOM 3252 N N . THR B 1 172 ? -13.141 9.531 -5.805 1 92.81 172 THR B N 1
ATOM 3253 C CA . THR B 1 172 ? -13.375 10.938 -6.121 1 92.81 172 THR B CA 1
ATOM 3254 C C . THR B 1 172 ? -12.258 11.484 -7.012 1 92.81 172 THR B C 1
ATOM 3256 O O . THR B 1 172 ? -12.523 12.195 -7.98 1 92.81 172 THR B O 1
ATOM 3259 N N . CYS B 1 173 ? -11 11.195 -6.637 1 90.94 173 CYS B N 1
ATOM 3260 C CA . CYS B 1 173 ? -9.859 11.602 -7.449 1 90.94 173 CYS B CA 1
ATOM 3261 C C . CYS B 1 173 ? -10.023 11.133 -8.891 1 90.94 173 CYS B C 1
ATOM 3263 O O . CYS B 1 173 ? -9.906 11.938 -9.82 1 90.94 173 CYS B O 1
ATOM 3265 N N . MET B 1 174 ? -10.406 9.891 -9.07 1 84.12 174 MET B N 1
ATOM 3266 C CA . MET B 1 174 ? -10.547 9.297 -10.398 1 84.12 174 MET B CA 1
ATOM 3267 C C . MET B 1 174 ? -11.711 9.93 -11.156 1 84.12 174 MET B C 1
ATOM 3269 O O . MET B 1 174 ? -11.648 10.086 -12.375 1 84.12 174 MET B O 1
ATOM 3273 N N . ALA B 1 175 ? -12.727 10.32 -10.477 1 88.06 175 ALA B N 1
ATOM 3274 C CA . ALA B 1 175 ? -13.938 10.852 -11.094 1 88.06 175 ALA B CA 1
ATOM 3275 C C . ALA B 1 175 ? -13.766 12.328 -11.445 1 88.06 175 ALA B C 1
ATOM 3277 O O . ALA B 1 175 ? -14.281 12.797 -12.469 1 88.06 175 ALA B O 1
ATOM 3278 N N . LYS B 1 176 ? -13.008 13.055 -10.625 1 92.38 176 LYS B N 1
ATOM 3279 C CA . LYS B 1 176 ? -13.055 14.516 -10.734 1 92.38 176 LYS B CA 1
ATOM 3280 C C . LYS B 1 176 ? -11.719 15.07 -11.219 1 92.38 176 LYS B C 1
ATOM 3282 O O . LYS B 1 176 ? -11.633 16.234 -11.609 1 92.38 176 LYS B O 1
ATOM 3287 N N . ASN B 1 177 ? -10.664 14.32 -11.164 1 91.56 177 ASN B N 1
ATOM 3288 C CA . ASN B 1 177 ? -9.32 14.719 -11.578 1 91.56 177 ASN B CA 1
ATOM 3289 C C . ASN B 1 177 ? -8.82 13.867 -12.742 1 91.56 177 ASN B C 1
ATOM 3291 O O . ASN B 1 177 ? -8.336 12.758 -12.539 1 91.56 177 ASN B O 1
ATOM 3295 N N . PRO B 1 178 ? -8.906 14.359 -13.953 1 87.38 178 PRO B N 1
ATOM 3296 C CA . PRO B 1 178 ? -8.469 13.57 -15.102 1 87.38 178 PRO B CA 1
ATOM 3297 C C . PRO B 1 178 ? -6.988 13.203 -15.039 1 87.38 178 PRO B C 1
ATOM 3299 O O . PRO B 1 178 ? -6.539 12.297 -15.742 1 87.38 178 PRO B O 1
ATOM 3302 N N . ASN B 1 179 ? -6.285 13.914 -14.141 1 83.88 179 ASN B N 1
ATOM 3303 C CA . ASN B 1 179 ? -4.863 13.633 -13.969 1 83.88 179 ASN B CA 1
ATOM 3304 C C . ASN B 1 179 ? -4.586 12.906 -12.656 1 83.88 179 ASN B C 1
ATOM 3306 O O . ASN B 1 179 ? -3.492 13.023 -12.102 1 83.88 179 ASN B O 1
ATOM 3310 N N . CYS B 1 180 ? -5.609 12.219 -12.172 1 86.12 180 CYS B N 1
ATOM 3311 C CA . CYS B 1 180 ? -5.445 11.523 -10.898 1 86.12 180 CYS B CA 1
ATOM 3312 C C . CYS B 1 180 ? -4.273 10.547 -10.953 1 86.12 180 CYS B C 1
ATOM 3314 O O . CYS B 1 180 ? -4.25 9.641 -11.789 1 86.12 180 CYS B O 1
ATOM 3316 N N . THR B 1 181 ? -3.314 10.781 -10.125 1 81.25 181 THR B N 1
ATOM 3317 C CA . THR B 1 181 ? -2.158 9.906 -9.969 1 81.25 181 THR B CA 1
ATOM 3318 C C . THR B 1 181 ? -2.162 9.242 -8.594 1 81.25 181 THR B C 1
ATOM 3320 O O . THR B 1 181 ? -2.17 9.93 -7.566 1 81.25 181 THR B O 1
ATOM 3323 N N . PHE B 1 182 ? -2.189 7.891 -8.602 1 81.5 182 PHE B N 1
ATOM 3324 C CA . PHE B 1 182 ? -2.271 7.18 -7.332 1 81.5 182 PHE B CA 1
ATOM 3325 C C . PHE B 1 182 ? -1.475 5.883 -7.387 1 81.5 182 PHE B C 1
ATOM 3327 O O . PHE B 1 182 ? -2.035 4.797 -7.219 1 81.5 182 PHE B O 1
ATOM 3334 N N . GLY B 1 183 ? -0.217 6.07 -7.527 1 76.75 183 GLY B N 1
ATOM 3335 C CA . GLY B 1 183 ? 0.713 4.953 -7.555 1 76.75 183 GLY B CA 1
ATOM 3336 C C . GLY B 1 183 ? 1.247 4.59 -6.184 1 76.75 183 GLY B C 1
ATOM 3337 O O . GLY B 1 183 ? 0.636 4.918 -5.164 1 76.75 183 GLY B O 1
ATOM 3338 N N . ALA B 1 184 ? 2.293 3.846 -6.133 1 75.88 184 ALA B N 1
ATOM 3339 C CA . ALA B 1 184 ? 2.846 3.299 -4.898 1 75.88 184 ALA B CA 1
ATOM 3340 C C . ALA B 1 184 ? 3.189 4.41 -3.91 1 75.88 184 ALA B C 1
ATOM 3342 O O . ALA B 1 184 ? 2.967 4.273 -2.705 1 75.88 184 ALA B O 1
ATOM 3343 N N . THR B 1 185 ? 3.736 5.512 -4.402 1 79.94 185 THR B N 1
ATOM 3344 C CA . THR B 1 185 ? 4.105 6.633 -3.547 1 79.94 185 THR B CA 1
ATOM 3345 C C . THR B 1 185 ? 2.871 7.238 -2.887 1 79.94 185 THR B C 1
ATOM 3347 O O . THR B 1 185 ? 2.854 7.457 -1.674 1 79.94 185 THR B O 1
ATOM 3350 N N . GLN B 1 186 ? 1.846 7.422 -3.736 1 85.88 186 GLN B N 1
ATOM 3351 C CA . GLN B 1 186 ? 0.615 8.016 -3.225 1 85.88 186 GLN B CA 1
ATOM 3352 C C . GLN B 1 186 ? -0.062 7.094 -2.215 1 85.88 186 GLN B C 1
ATOM 3354 O O . GLN B 1 186 ? -0.588 7.555 -1.2 1 85.88 186 GLN B O 1
ATOM 3359 N N . VAL B 1 187 ? 0.003 5.848 -2.529 1 86.38 187 VAL B N 1
ATOM 3360 C CA . VAL B 1 187 ? -0.576 4.867 -1.615 1 86.38 187 VAL B CA 1
ATOM 3361 C C . VAL B 1 187 ? 0.184 4.887 -0.291 1 86.38 187 VAL B C 1
ATOM 3363 O O . VAL B 1 187 ? -0.425 4.93 0.781 1 86.38 187 VAL B O 1
ATOM 3366 N N . PHE B 1 188 ? 1.471 4.887 -0.358 1 83.75 188 PHE B N 1
ATOM 3367 C CA . PHE B 1 188 ? 2.277 4.898 0.857 1 83.75 188 PHE B CA 1
ATOM 3368 C C . PHE B 1 188 ? 1.964 6.129 1.702 1 83.75 188 PHE B C 1
ATOM 3370 O O . PHE B 1 188 ? 1.749 6.02 2.91 1 83.75 188 PHE B O 1
ATOM 3377 N N . LEU B 1 189 ? 1.925 7.242 1.107 1 87.19 189 LEU B N 1
ATOM 3378 C CA . LEU B 1 189 ? 1.675 8.492 1.821 1 87.19 189 LEU B CA 1
ATOM 3379 C C . LEU B 1 189 ? 0.253 8.523 2.373 1 87.19 189 LEU B C 1
ATOM 3381 O O . LEU B 1 189 ? 0.046 8.836 3.549 1 87.19 189 LEU B O 1
ATOM 3385 N N . ALA B 1 190 ? -0.707 8.141 1.508 1 91.5 190 ALA B N 1
ATOM 3386 C CA . ALA B 1 190 ? -2.113 8.203 1.899 1 91.5 190 ALA B CA 1
ATOM 3387 C C . ALA B 1 190 ? -2.391 7.281 3.084 1 91.5 190 ALA B C 1
ATOM 3389 O O . ALA B 1 190 ? -3.076 7.668 4.031 1 91.5 190 ALA B O 1
ATOM 3390 N N . TYR B 1 191 ? -1.851 6.168 3.066 1 93.19 191 TYR B N 1
ATOM 3391 C CA . TYR B 1 191 ? -2.168 5.195 4.109 1 93.19 191 TYR B CA 1
ATOM 3392 C C . TYR B 1 191 ? -1.289 5.406 5.336 1 93.19 191 TYR B C 1
ATOM 3394 O O . TYR B 1 191 ? -1.719 5.156 6.465 1 93.19 191 TYR B O 1
ATOM 3402 N N . GLY B 1 192 ? -0.033 5.84 5.121 1 91.81 192 GLY B N 1
ATOM 3403 C CA . GLY B 1 192 ? 0.752 6.301 6.254 1 91.81 192 GLY B CA 1
ATOM 3404 C C . GLY B 1 192 ? 0.088 7.43 7.02 1 91.81 192 GLY B C 1
ATOM 3405 O O . GLY B 1 192 ? 0.097 7.441 8.25 1 91.81 192 GLY B O 1
ATOM 3406 N N . GLU B 1 193 ? -0.491 8.344 6.277 1 92.69 193 GLU B N 1
ATOM 3407 C CA . GLU B 1 193 ? -1.232 9.445 6.887 1 92.69 193 GLU B CA 1
ATOM 3408 C C . GLU B 1 193 ? -2.426 8.93 7.688 1 92.69 193 GLU B C 1
ATOM 3410 O O . GLU B 1 193 ? -2.74 9.461 8.758 1 92.69 193 GLU B O 1
ATOM 3415 N N . ALA B 1 194 ? -3.057 7.961 7.148 1 95.5 194 ALA B N 1
ATOM 3416 C CA . ALA B 1 194 ? -4.18 7.359 7.859 1 95.5 194 ALA B CA 1
ATOM 3417 C C . ALA B 1 194 ? -3.736 6.777 9.195 1 95.5 194 ALA B C 1
ATOM 3419 O O . ALA B 1 194 ? -4.449 6.891 10.195 1 95.5 194 ALA B O 1
ATOM 3420 N N . VAL B 1 195 ? -2.611 6.211 9.211 1 96.31 195 VAL B N 1
ATOM 3421 C CA . VAL B 1 195 ? -2.104 5.648 10.461 1 96.31 195 VAL B CA 1
ATOM 3422 C C . VAL B 1 195 ? -1.771 6.777 11.438 1 96.31 195 VAL B C 1
ATOM 3424 O O . VAL B 1 195 ? -2 6.648 12.641 1 96.31 195 VAL B O 1
ATOM 3427 N N . LEU B 1 196 ? -1.211 7.891 10.945 1 95.19 196 LEU B N 1
ATOM 3428 C CA . LEU B 1 196 ? -0.924 9.023 11.82 1 95.19 196 LEU B CA 1
ATOM 3429 C C . LEU B 1 196 ? -2.197 9.539 12.484 1 95.19 196 LEU B C 1
ATOM 3431 O O . LEU B 1 196 ? -2.176 9.945 13.648 1 95.19 196 LEU B O 1
ATOM 3435 N N . VAL B 1 197 ? -3.305 9.477 11.797 1 97.19 197 VAL B N 1
ATOM 3436 C CA . VAL B 1 197 ? -4.598 9.867 12.359 1 97.19 197 VAL B CA 1
ATOM 3437 C C . VAL B 1 197 ? -4.941 8.945 13.531 1 97.19 197 VAL B C 1
ATOM 3439 O O . VAL B 1 197 ? -5.344 9.414 14.594 1 97.19 197 VAL B O 1
ATOM 3442 N N . LEU B 1 198 ? -4.734 7.684 13.367 1 98 198 LEU B N 1
ATOM 3443 C CA . LEU B 1 198 ? -5.141 6.699 14.367 1 98 198 LEU B CA 1
ATOM 3444 C C . LEU B 1 198 ? -4.145 6.648 15.516 1 98 198 LEU B C 1
ATOM 3446 O O . LEU B 1 198 ? -4.539 6.555 16.688 1 98 198 LEU B O 1
ATOM 3450 N N . SER B 1 199 ? -2.873 6.742 15.188 1 97.06 199 SER B N 1
ATOM 3451 C CA . SER B 1 199 ? -1.838 6.453 16.172 1 97.06 199 SER B CA 1
ATOM 3452 C C . SER B 1 199 ? -1.194 7.734 16.688 1 97.06 199 SER B C 1
ATOM 3454 O O . SER B 1 199 ? -0.869 7.84 17.875 1 97.06 199 SER B O 1
ATOM 3456 N N . GLY B 1 200 ? -1.01 8.656 15.852 1 96.44 200 GLY B N 1
ATOM 3457 C CA . GLY B 1 200 ? -0.402 9.914 16.25 1 96.44 200 GLY B CA 1
ATOM 3458 C C . GLY B 1 200 ? -1.362 10.844 16.969 1 96.44 200 GLY B C 1
ATOM 3459 O O . GLY B 1 200 ? -0.993 11.477 17.969 1 96.44 200 GLY B O 1
ATOM 3460 N N . PHE B 1 201 ? -2.576 10.891 16.422 1 97.06 201 PHE B N 1
ATOM 3461 C CA . PHE B 1 201 ? -3.598 11.734 17.031 1 97.06 201 PHE B CA 1
ATOM 3462 C C . PHE B 1 201 ? -4.441 10.945 18.016 1 97.06 201 PHE B C 1
ATOM 3464 O O . PHE B 1 201 ? -4.934 11.492 19 1 97.06 201 PHE B O 1
ATOM 3471 N N . GLY B 1 202 ? -4.594 9.688 17.781 1 96.69 202 GLY B N 1
ATOM 3472 C CA . GLY B 1 202 ? -5.559 8.883 18.516 1 96.69 202 GLY B CA 1
ATOM 3473 C C . GLY B 1 202 ? -4.91 7.895 19.453 1 96.69 202 GLY B C 1
ATOM 3474 O O . GLY B 1 202 ? -3.994 8.25 20.203 1 96.69 202 GLY B O 1
ATOM 3475 N N . ASP B 1 203 ? -5.438 6.703 19.422 1 96.5 203 ASP B N 1
ATOM 3476 C CA . ASP B 1 203 ? -4.996 5.641 20.328 1 96.5 203 ASP B CA 1
ATOM 3477 C C . ASP B 1 203 ? -4.316 4.512 19.547 1 96.5 203 ASP B C 1
ATOM 3479 O O . ASP B 1 203 ? -4.977 3.773 18.812 1 96.5 203 ASP B O 1
ATOM 3483 N N . VAL B 1 204 ? -3.018 4.305 19.828 1 94.62 204 VAL B N 1
ATOM 3484 C CA . VAL B 1 204 ? -2.191 3.35 19.109 1 94.62 204 VAL B CA 1
ATOM 3485 C C . VAL B 1 204 ? -2.727 1.934 19.312 1 94.62 204 VAL B C 1
ATOM 3487 O O . VAL B 1 204 ? -2.742 1.124 18.391 1 94.62 204 VAL B O 1
ATOM 3490 N N . ASN B 1 205 ? -3.184 1.635 20.453 1 94.69 205 ASN B N 1
ATOM 3491 C CA . ASN B 1 205 ? -3.576 0.277 20.812 1 94.69 205 ASN B CA 1
ATOM 3492 C C . ASN B 1 205 ? -4.961 -0.071 20.266 1 94.69 205 ASN B C 1
ATOM 3494 O O . ASN B 1 205 ? -5.156 -1.15 19.703 1 94.69 205 ASN B O 1
ATOM 3498 N N . GLU B 1 206 ? -5.887 0.845 20.406 1 96.38 206 GLU B N 1
ATOM 3499 C CA . GLU B 1 206 ? -7.242 0.615 19.922 1 96.38 206 GLU B CA 1
ATOM 3500 C C . GLU B 1 206 ? -7.375 0.977 18.453 1 96.38 206 GLU B C 1
ATOM 3502 O O . GLU B 1 206 ? -8.344 0.593 17.797 1 96.38 206 GLU B O 1
ATOM 3507 N N . LYS B 1 207 ? -6.453 1.739 17.938 1 97.25 207 LYS B N 1
ATOM 3508 C CA . LYS B 1 207 ? -6.438 2.211 16.547 1 97.25 207 LYS B CA 1
ATOM 3509 C C . LYS B 1 207 ? -7.703 2.998 16.219 1 97.25 207 LYS B C 1
ATOM 3511 O O . LYS B 1 207 ? -8.367 2.723 15.219 1 97.25 207 LYS B O 1
ATOM 3516 N N . VAL B 1 208 ? -8.023 3.992 17.125 1 98.12 208 VAL B N 1
ATOM 3517 C CA . VAL B 1 208 ? -9.164 4.879 16.938 1 98.12 208 VAL B CA 1
ATOM 3518 C C . VAL B 1 208 ? -8.773 6.309 17.312 1 98.12 208 VAL B C 1
ATOM 3520 O O . VAL B 1 208 ? -7.777 6.527 18 1 98.12 208 VAL B O 1
ATOM 3523 N N . VAL B 1 209 ? -9.5 7.27 16.812 1 98 209 VAL B N 1
ATOM 3524 C CA . VAL B 1 209 ? -9.414 8.672 17.219 1 98 209 VAL B CA 1
ATOM 3525 C C . VAL B 1 209 ? -10.812 9.211 17.516 1 98 209 VAL B C 1
ATOM 3527 O O . VAL B 1 209 ? -11.773 8.859 16.828 1 98 209 VAL B O 1
ATOM 3530 N N . ASP B 1 210 ? -10.945 9.984 18.531 1 96.75 210 ASP B N 1
ATOM 3531 C CA . ASP B 1 210 ? -12.242 10.57 18.828 1 96.75 210 ASP B CA 1
ATOM 3532 C C . ASP B 1 210 ? -12.484 11.836 18.016 1 96.75 210 ASP B C 1
ATOM 3534 O O . ASP B 1 210 ? -11.531 12.438 17.5 1 96.75 210 ASP B O 1
ATOM 3538 N N . LYS B 1 211 ? -13.703 12.219 17.953 1 95.81 211 LYS B N 1
ATOM 3539 C CA . LYS B 1 211 ? -14.133 13.281 17.047 1 95.81 211 LYS B CA 1
ATOM 3540 C C . LYS B 1 211 ? -13.508 14.617 17.422 1 95.81 211 LYS B C 1
ATOM 3542 O O . LYS B 1 211 ? -13.031 15.352 16.562 1 95.81 211 LYS B O 1
ATOM 3547 N N . ASP B 1 212 ? -13.508 14.977 18.656 1 95.31 212 ASP B N 1
ATOM 3548 C CA . ASP B 1 212 ? -12.984 16.266 19.109 1 95.31 212 ASP B CA 1
ATOM 3549 C C . ASP B 1 212 ? -11.5 16.391 18.781 1 95.31 212 ASP B C 1
ATOM 3551 O O . ASP B 1 212 ? -11.039 17.438 18.328 1 95.31 212 ASP B O 1
ATOM 3555 N N . THR B 1 213 ? -10.82 15.328 19.062 1 96.94 213 THR B N 1
ATOM 3556 C CA . THR B 1 213 ? -9.383 15.312 18.781 1 96.94 213 THR B CA 1
ATOM 3557 C C . THR B 1 213 ? -9.133 15.484 17.281 1 96.94 213 THR B C 1
ATOM 3559 O O . THR B 1 213 ? -8.312 16.312 16.891 1 96.94 213 THR B O 1
ATOM 3562 N N . LEU B 1 214 ? -9.82 14.719 16.469 1 97.25 214 LEU B N 1
ATOM 3563 C CA . LEU B 1 214 ? -9.586 14.781 15.031 1 97.25 214 LEU B CA 1
ATOM 3564 C C . LEU B 1 214 ? -9.977 16.156 14.477 1 97.25 214 LEU B C 1
ATOM 3566 O O . LEU B 1 214 ? -9.273 16.703 13.625 1 97.25 214 LEU B O 1
ATOM 3570 N N . GLN B 1 215 ? -11.055 16.719 14.977 1 96.06 215 GLN B N 1
ATOM 3571 C CA . GLN B 1 215 ? -11.469 18.062 14.547 1 96.06 215 GLN B CA 1
ATOM 3572 C C . GLN B 1 215 ? -10.406 19.094 14.891 1 96.06 215 GLN B C 1
ATOM 3574 O O . GLN B 1 215 ? -10.109 19.969 14.078 1 96.06 215 GLN B O 1
ATOM 3579 N N . SER B 1 216 ? -9.906 19 16.031 1 97.38 216 SER B N 1
ATOM 3580 C CA . SER B 1 216 ? -8.883 19.953 16.438 1 97.38 216 SER B CA 1
ATOM 3581 C C . SER B 1 216 ? -7.688 19.938 15.492 1 97.38 216 SER B C 1
ATOM 3583 O O . SER B 1 216 ? -7.184 20.984 15.102 1 97.38 216 SER B O 1
ATOM 3585 N N . PHE B 1 217 ? -7.254 18.734 15.109 1 97.56 217 PHE B N 1
ATOM 3586 C CA . PHE B 1 217 ? -6.074 18.609 14.258 1 97.56 217 PHE B CA 1
ATOM 3587 C C . PHE B 1 217 ? -6.422 18.938 12.812 1 97.56 217 PHE B C 1
ATOM 3589 O O . PHE B 1 217 ? -5.695 19.672 12.141 1 97.56 217 PHE B O 1
ATOM 3596 N N . LEU B 1 218 ? -7.516 18.406 12.266 1 97.38 218 LEU B N 1
ATOM 3597 C CA . LEU B 1 218 ? -7.785 18.5 10.836 1 97.38 218 LEU B CA 1
ATOM 3598 C C . LEU B 1 218 ? -8.391 19.859 10.484 1 97.38 218 LEU B C 1
ATOM 3600 O O . LEU B 1 218 ? -8.062 20.438 9.445 1 97.38 218 LEU B O 1
ATOM 3604 N N . GLU B 1 219 ? -9.234 20.375 11.312 1 96.44 219 GLU B N 1
ATOM 3605 C CA . GLU B 1 219 ? -9.953 21.609 11.008 1 96.44 219 GLU B CA 1
ATOM 3606 C C . GLU B 1 219 ? -9.234 22.828 11.57 1 96.44 219 GLU B C 1
ATOM 3608 O O . GLU B 1 219 ? -9.07 23.828 10.875 1 96.44 219 GLU B O 1
ATOM 3613 N N . PHE B 1 220 ? -8.758 22.703 12.758 1 97.06 220 PHE B N 1
ATOM 3614 C CA . PHE B 1 220 ? -8.211 23.891 13.43 1 97.06 220 PHE B CA 1
ATOM 3615 C C . PHE B 1 220 ? -6.691 23.859 13.398 1 97.06 220 PHE B C 1
ATOM 3617 O O . PHE B 1 220 ? -6.043 24.859 13.703 1 97.06 220 PHE B O 1
ATOM 3624 N N . GLU B 1 221 ? -6.105 22.625 13.031 1 97.69 221 GLU B N 1
ATOM 3625 C CA . GLU B 1 221 ? -4.656 22.469 13.062 1 97.69 221 GLU B CA 1
ATOM 3626 C C . GLU B 1 221 ? -4.078 22.969 14.383 1 97.69 221 GLU B C 1
ATOM 3628 O O . GLU B 1 221 ? -3.152 23.797 14.383 1 97.69 221 GLU B O 1
ATOM 3633 N N . ARG B 1 222 ? -4.609 22.344 15.406 1 97.94 222 ARG B N 1
ATOM 3634 C CA . ARG B 1 222 ? -4.355 22.703 16.797 1 97.94 222 ARG B CA 1
ATOM 3635 C C . ARG B 1 222 ? -4.266 21.453 17.672 1 97.94 222 ARG B C 1
ATOM 3637 O O . ARG B 1 222 ? -5.023 20.5 17.484 1 97.94 222 ARG B O 1
ATOM 3644 N N . PHE B 1 223 ? -3.316 21.531 18.625 1 97.69 223 PHE B N 1
ATOM 3645 C CA . PHE B 1 223 ? -3.365 20.5 19.656 1 97.69 223 PHE B CA 1
ATOM 3646 C C . PHE B 1 223 ? -4.625 20.625 20.5 1 97.69 223 PHE B C 1
ATOM 3648 O O . PHE B 1 223 ? -4.953 21.719 20.969 1 97.69 223 PHE B O 1
ATOM 3655 N N . PRO B 1 224 ? -5.301 19.5 20.688 1 95.88 224 PRO B N 1
ATOM 3656 C CA . PRO B 1 224 ? -6.445 19.578 21.609 1 95.88 224 PRO B CA 1
ATOM 3657 C C . PRO B 1 224 ? -6.051 20.031 23 1 95.88 224 PRO B C 1
ATOM 3659 O O . PRO B 1 224 ? -4.922 19.781 23.438 1 95.88 224 PRO B O 1
ATOM 3662 N N . GLU B 1 225 ? -6.941 20.719 23.75 1 88.94 225 GLU B N 1
ATOM 3663 C CA . GLU B 1 225 ? -6.684 21.234 25.094 1 88.94 225 GLU B CA 1
ATOM 3664 C C . GLU B 1 225 ? -6.223 20.125 26.031 1 88.94 225 GLU B C 1
ATOM 3666 O O . GLU B 1 225 ? -5.324 20.328 26.844 1 88.94 225 GLU B O 1
ATOM 3671 N N . ASN B 1 226 ? -6.715 19 25.984 1 86.44 226 ASN B N 1
ATOM 3672 C CA . ASN B 1 226 ? -6.348 17.875 26.844 1 86.44 226 ASN B CA 1
ATOM 3673 C C . ASN B 1 226 ? -5.613 16.797 26.062 1 86.44 226 ASN B C 1
ATOM 3675 O O . ASN B 1 226 ? -5.785 15.602 26.344 1 86.44 226 ASN B O 1
ATOM 3679 N N . PHE B 1 227 ? -4.754 17.359 25.156 1 90.19 227 PHE B N 1
ATOM 3680 C CA . PHE B 1 227 ? -4.047 16.391 24.328 1 90.19 227 PHE B CA 1
ATOM 3681 C C . PHE B 1 227 ? -3.02 15.633 25.172 1 90.19 227 PHE B C 1
ATOM 3683 O O . PHE B 1 227 ? -2.219 16.234 25.875 1 90.19 227 PHE B O 1
ATOM 3690 N N . GLU B 1 228 ? -3.205 14.305 25.141 1 90.19 228 GLU B N 1
ATOM 3691 C CA . GLU B 1 228 ? -2.215 13.43 25.766 1 90.19 228 GLU B CA 1
ATOM 3692 C C . GLU B 1 228 ? -1.354 12.742 24.703 1 90.19 228 GLU B C 1
ATOM 3694 O O . GLU B 1 228 ? -1.876 12.195 23.734 1 90.19 228 GLU B O 1
ATOM 3699 N N . ARG B 1 229 ? -0.023 12.82 24.969 1 93.06 229 ARG B N 1
ATOM 3700 C CA . ARG B 1 229 ? 0.912 12.125 24.078 1 93.06 229 ARG B CA 1
ATOM 3701 C C . ARG B 1 229 ? 0.535 10.656 23.938 1 93.06 229 ARG B C 1
ATOM 3703 O O . ARG B 1 229 ? 0.338 9.961 24.938 1 93.06 229 ARG B O 1
ATOM 3710 N N . PRO B 1 230 ? 0.324 10.18 22.75 1 96.25 230 PRO B N 1
ATOM 3711 C CA . PRO B 1 230 ? -0.081 8.781 22.578 1 96.25 230 PRO B CA 1
ATOM 3712 C C . PRO B 1 230 ? 1.014 7.797 22.969 1 96.25 230 PRO B C 1
ATOM 3714 O O . PRO B 1 230 ? 2.16 8.195 23.188 1 96.25 230 PRO B O 1
ATOM 3717 N N . ASP B 1 231 ? 0.62 6.527 23.141 1 97.12 231 ASP B N 1
ATOM 3718 C CA . ASP B 1 231 ? 1.619 5.477 23.312 1 97.12 231 ASP B CA 1
ATOM 3719 C C . ASP B 1 231 ? 2.553 5.398 22.109 1 97.12 231 ASP B C 1
ATOM 3721 O O . ASP B 1 231 ? 2.172 5.773 21 1 97.12 231 ASP B O 1
ATOM 3725 N N . LEU B 1 232 ? 3.773 4.973 22.438 1 97.44 232 LEU B N 1
ATOM 3726 C CA . LEU B 1 232 ? 4.777 4.852 21.391 1 97.44 232 LEU B CA 1
ATOM 3727 C C . LEU B 1 232 ? 4.297 3.91 20.281 1 97.44 232 LEU B C 1
ATOM 3729 O O . LEU B 1 232 ? 3.812 2.812 20.562 1 97.44 232 LEU B O 1
ATOM 3733 N N . PHE B 1 233 ? 4.34 4.41 19.047 1 94.44 233 PHE B N 1
ATOM 3734 C CA . PHE B 1 233 ? 4.172 3.475 17.938 1 94.44 233 PHE B CA 1
ATOM 3735 C C . PHE B 1 233 ? 5.41 3.465 17.047 1 94.44 233 PHE B C 1
ATOM 3737 O O . PHE B 1 233 ? 6.086 4.484 16.906 1 94.44 233 PHE B O 1
ATOM 3744 N N . THR B 1 234 ? 5.656 2.279 16.547 1 96.25 234 THR B N 1
ATOM 3745 C CA . THR B 1 234 ? 6.902 2.008 15.844 1 96.25 234 THR B CA 1
ATOM 3746 C C . THR B 1 234 ? 6.668 1.979 14.336 1 96.25 234 THR B C 1
ATOM 3748 O O . THR B 1 234 ? 5.523 1.943 13.883 1 96.25 234 THR B O 1
ATOM 3751 N N . LYS B 1 235 ? 7.801 1.986 13.578 1 93.62 235 LYS B N 1
ATOM 3752 C CA . LYS B 1 235 ? 7.715 1.792 12.133 1 93.62 235 LYS B CA 1
ATOM 3753 C C . LYS B 1 235 ? 6.965 0.507 11.797 1 93.62 235 LYS B C 1
ATOM 3755 O O . LYS B 1 235 ? 6.141 0.486 10.883 1 93.62 235 LYS B O 1
ATOM 3760 N N . ALA B 1 236 ? 7.227 -0.576 12.516 1 91.94 236 ALA B N 1
ATOM 3761 C CA . ALA B 1 236 ? 6.57 -1.857 12.266 1 91.94 236 ALA B CA 1
ATOM 3762 C C . ALA B 1 236 ? 5.059 -1.745 12.438 1 91.94 236 ALA B C 1
ATOM 3764 O O . ALA B 1 236 ? 4.297 -2.203 11.586 1 91.94 236 ALA B O 1
ATOM 3765 N N . SER B 1 237 ? 4.637 -1.116 13.523 1 94.19 237 SER B N 1
ATOM 3766 C CA . SER B 1 237 ? 3.201 -0.985 13.75 1 94.19 237 SER B CA 1
ATOM 3767 C C . SER B 1 237 ? 2.562 -0.054 12.727 1 94.19 237 SER B C 1
ATOM 3769 O O . SER B 1 237 ? 1.407 -0.248 12.336 1 94.19 237 SER B O 1
ATOM 3771 N N . LEU B 1 238 ? 3.332 0.967 12.312 1 95.06 238 LEU B N 1
ATOM 3772 C CA . LEU B 1 238 ? 2.887 1.852 11.242 1 95.06 238 LEU B CA 1
ATOM 3773 C C . LEU B 1 238 ? 2.6 1.062 9.969 1 95.06 238 LEU B C 1
ATOM 3775 O O . LEU B 1 238 ? 1.52 1.186 9.391 1 95.06 238 LEU B O 1
ATOM 3779 N N . LEU B 1 239 ? 3.486 0.241 9.57 1 92.69 239 LEU B N 1
ATOM 3780 C CA . LEU B 1 239 ? 3.359 -0.519 8.328 1 92.69 239 LEU B CA 1
ATOM 3781 C C . LEU B 1 239 ? 2.256 -1.564 8.445 1 92.69 239 LEU B C 1
ATOM 3783 O O . LEU B 1 239 ? 1.5 -1.781 7.492 1 92.69 239 LEU B O 1
ATOM 3787 N N . ILE B 1 240 ? 2.127 -2.182 9.602 1 92.56 240 ILE B N 1
ATOM 3788 C CA . ILE B 1 240 ? 1.089 -3.184 9.812 1 92.56 240 ILE B CA 1
ATOM 3789 C C . ILE B 1 240 ? -0.288 -2.531 9.711 1 92.56 240 ILE B C 1
ATOM 3791 O O . ILE B 1 240 ? -1.16 -3.021 8.984 1 92.56 240 ILE B O 1
ATOM 3795 N N . THR B 1 241 ? -0.435 -1.426 10.375 1 94.94 241 THR B N 1
ATOM 3796 C CA . THR B 1 241 ? -1.736 -0.767 10.375 1 94.94 241 THR B CA 1
ATOM 3797 C C . THR B 1 241 ? -2.066 -0.216 8.992 1 94.94 241 THR B C 1
ATOM 3799 O O . THR B 1 241 ? -3.207 -0.312 8.539 1 94.94 241 THR B O 1
ATOM 3802 N N . ALA B 1 242 ? -1.078 0.382 8.312 1 94.44 242 ALA B N 1
ATOM 3803 C CA . ALA B 1 242 ? -1.284 0.841 6.938 1 94.44 242 ALA B CA 1
ATOM 3804 C C . ALA B 1 242 ? -1.714 -0.31 6.035 1 94.44 242 ALA B C 1
ATOM 3806 O O . ALA B 1 242 ? -2.631 -0.161 5.223 1 94.44 242 ALA B O 1
ATOM 3807 N N . GLY B 1 243 ? -1.037 -1.401 6.172 1 91.25 243 GLY B N 1
ATOM 3808 C CA . GLY B 1 243 ? -1.376 -2.586 5.398 1 91.25 243 GLY B CA 1
ATOM 3809 C C . GLY B 1 243 ? -2.773 -3.105 5.684 1 91.25 243 GLY B C 1
ATOM 3810 O O . GLY B 1 243 ? -3.461 -3.58 4.777 1 91.25 243 GLY B O 1
ATOM 3811 N N . GLU B 1 244 ? -3.182 -3.078 6.949 1 91.38 244 GLU B N 1
ATOM 3812 C CA . GLU B 1 244 ? -4.527 -3.496 7.328 1 91.38 244 GLU B CA 1
ATOM 3813 C C . GLU B 1 244 ? -5.586 -2.629 6.648 1 91.38 244 GLU B C 1
ATOM 3815 O O . GLU B 1 244 ? -6.594 -3.141 6.156 1 91.38 244 GLU B O 1
ATOM 3820 N N . ILE B 1 245 ? -5.355 -1.349 6.621 1 94.25 245 ILE B N 1
ATOM 3821 C CA . ILE B 1 245 ? -6.297 -0.438 5.98 1 94.25 245 ILE B CA 1
ATOM 3822 C C . ILE B 1 245 ? -6.352 -0.724 4.48 1 94.25 245 ILE B C 1
ATOM 3824 O O . ILE B 1 245 ? -7.434 -0.809 3.898 1 94.25 245 ILE B O 1
ATOM 3828 N N . GLN B 1 246 ? -5.18 -0.878 3.922 1 90.5 246 GLN B N 1
ATOM 3829 C CA . GLN B 1 246 ? -5.109 -1.18 2.496 1 90.5 246 GLN B CA 1
ATOM 3830 C C . GLN B 1 246 ? -5.836 -2.482 2.174 1 90.5 246 GLN B C 1
ATOM 3832 O O . GLN B 1 246 ? -6.555 -2.568 1.176 1 90.5 246 GLN B O 1
ATOM 3837 N N . ALA B 1 247 ? -5.617 -3.504 2.988 1 86.88 247 ALA B N 1
ATOM 3838 C CA . ALA B 1 247 ? -6.262 -4.797 2.789 1 86.88 247 ALA B CA 1
ATOM 3839 C C . ALA B 1 247 ? -7.781 -4.664 2.84 1 86.88 247 ALA B C 1
ATOM 3841 O O . ALA B 1 247 ? -8.492 -5.297 2.057 1 86.88 247 ALA B O 1
ATOM 3842 N N . LEU B 1 248 ? -8.305 -3.869 3.73 1 88.31 248 LEU B N 1
ATOM 3843 C CA . LEU B 1 248 ? -9.742 -3.639 3.842 1 88.31 248 LEU B CA 1
ATOM 3844 C C . LEU B 1 248 ? -10.273 -2.916 2.607 1 88.31 248 LEU B C 1
ATOM 3846 O O . LEU B 1 248 ? -11.359 -3.24 2.111 1 88.31 248 LEU B O 1
ATOM 3850 N N . VAL B 1 249 ? -9.5 -1.946 2.148 1 89.19 249 VAL B N 1
ATOM 3851 C CA . VAL B 1 249 ? -9.898 -1.248 0.93 1 89.19 249 VAL B CA 1
ATOM 3852 C C . VAL B 1 249 ? -9.977 -2.236 -0.231 1 89.19 249 VAL B C 1
ATOM 3854 O O . VAL B 1 249 ? -10.93 -2.221 -1.006 1 89.19 249 VAL B O 1
ATOM 3857 N N . ALA B 1 250 ? -8.938 -3.059 -0.346 1 83.31 250 ALA B N 1
ATOM 3858 C CA . ALA B 1 250 ? -8.914 -4.059 -1.409 1 83.31 250 ALA B CA 1
ATOM 3859 C C . ALA B 1 250 ? -10.117 -4.996 -1.307 1 83.31 250 ALA B C 1
ATOM 3861 O O . ALA B 1 250 ? -10.742 -5.328 -2.316 1 83.31 250 ALA B O 1
ATOM 3862 N N . ALA B 1 251 ? -10.438 -5.453 -0.122 1 80.56 251 ALA B N 1
ATOM 3863 C CA . ALA B 1 251 ? -11.562 -6.355 0.102 1 80.56 251 ALA B CA 1
ATOM 3864 C C . ALA B 1 251 ? -12.883 -5.695 -0.282 1 80.56 251 ALA B C 1
ATOM 3866 O O . ALA B 1 251 ? -13.797 -6.359 -0.772 1 80.56 251 ALA B O 1
ATOM 3867 N N . LYS B 1 252 ? -12.938 -4.414 -0.093 1 81.5 252 LYS B N 1
ATOM 3868 C CA . LYS B 1 252 ? -14.164 -3.668 -0.349 1 81.5 252 LYS B CA 1
ATOM 3869 C C . LYS B 1 252 ? -14.312 -3.344 -1.833 1 81.5 252 LYS B C 1
ATOM 3871 O O . LYS B 1 252 ? -15.398 -2.986 -2.291 1 81.5 252 LYS B O 1
ATOM 3876 N N . THR B 1 253 ? -13.234 -3.426 -2.533 1 77.25 253 THR B N 1
ATOM 3877 C CA . THR B 1 253 ? -13.281 -3.027 -3.938 1 77.25 253 THR B CA 1
ATOM 3878 C C . THR B 1 253 ? -13.234 -4.25 -4.848 1 77.25 253 THR B C 1
ATOM 3880 O O . THR B 1 253 ? -13.375 -4.129 -6.066 1 77.25 253 THR B O 1
ATOM 3883 N N . THR B 1 254 ? -12.734 -5.477 -4.445 1 66 254 THR B N 1
ATOM 3884 C CA . THR B 1 254 ? -12.555 -6.652 -5.293 1 66 254 THR B CA 1
ATOM 3885 C C . THR B 1 254 ? -13.742 -7.602 -5.156 1 66 254 THR B C 1
ATOM 3887 O O . THR B 1 254 ? -13.828 -8.609 -5.867 1 66 254 THR B O 1
ATOM 3890 N N . SER B 1 255 ? -14.758 -7.469 -4.363 1 53.59 255 SER B N 1
ATOM 3891 C CA . SER B 1 255 ? -15.75 -8.531 -4.215 1 53.59 255 SER B CA 1
ATOM 3892 C C . SER B 1 255 ? -16.234 -9.031 -5.57 1 53.59 255 SER B C 1
ATOM 3894 O O . SER B 1 255 ? -16.594 -8.234 -6.438 1 53.59 255 SER B O 1
ATOM 3896 N N . LEU B 1 256 ? -15.578 -10.297 -5.953 1 46.5 256 LEU B N 1
ATOM 3897 C CA . LEU B 1 256 ? -16.031 -11.023 -7.133 1 46.5 256 LEU B CA 1
ATOM 3898 C C . LEU B 1 256 ? -17.531 -11.289 -7.07 1 46.5 256 LEU B C 1
ATOM 3900 O O . LEU B 1 256 ? -18.094 -11.914 -7.977 1 46.5 256 LEU B O 1
ATOM 3904 N N . GLU B 1 257 ? -18.203 -10.875 -6.035 1 42.34 257 GLU B N 1
ATOM 3905 C CA . GLU B 1 257 ? -19.641 -11.148 -6.078 1 42.34 257 GLU B CA 1
ATOM 3906 C C . GLU B 1 257 ? -20.344 -10.18 -7.023 1 42.34 257 GLU B C 1
ATOM 3908 O O . GLU B 1 257 ? -19.953 -9.023 -7.156 1 42.34 257 GLU B O 1
#

Sequence (514 aa):
MVSVYAFAAAAVALISTTDALQGEVIASSLPKGQYYRPTGDLVSGRPTATTPFRRGPCPAVNTLANHGYIPRDGQNVSKAEIKQAVMTYFNIDEAGADTFVNPLPAVFDINQLSVHNKLEHDGSLVHADSYLGEDPASVNRAMLKDVYSRFTPEGVLGVDQLADLRKDRLATCMAKNPNCTFGATQVFLAYGEAVLVLSGFGDVNEKVVDKDTLQSFLEFERFPENFERPDLFTKASLLITAGEIQALVAAKTTSLEMVSVYAFAAAAVALISTTDALQGEVIASSLPKGQYYRPTGDLVSGRPTATTPFRRGPCPAVNTLANHGYIPRDGQNVSKAEIKQAVMTYFNIDEAGADTFVNPLPAVFDINQLSVHNKLEHDGSLVHADSYLGEDPASVNRAMLKDVYSRFTPEGVLGVDQLADLRKDRLATCMAKNPNCTFGATQVFLAYGEAVLVLSGFGDVNEKVVDKDTLQSFLEFERFPENFERPDLFTKASLLITAGEIQALVAAKTTSLE

Organism: Pythium oligandrum (NCBI:txid41045)

Nearest PDB structures (foldseek):
  8iag-assembly1_B  TM=8.800E-01  e=4.288E-16  Daldinia caldariorum
  7o1z-assembly1_A  TM=8.688E-01  e=2.558E-16  Hypoxylon sp. EC38
  7znv-assembly1_A  TM=8.725E-01  e=2.850E-15  Marasmius rotula
  7zcl-assembly1_A  TM=8.879E-01  e=4.778E-15  Achaetomiella virescens
  8rnk-assembly1_A  TM=8.906E-01  e=2.251E-14  Marasmius wettsteinii

Foldseek 3Di:
DPPPPPPPPPPPPPPDPVVLVVLLVVLVPDDAQDFDDDDDQQEFLAQPDPHQAHAALFLQVQLCLRRPLFPVSQAFTALVSQLVVLCVQLVEDNVQSCVLSVLPDRTGGNSNCCPEPSNNAALAQFAHDVQVPDGRRDGHPVSVVLLCVQADPVQKDFLLSLLVSSLVSLVCCVVPPVPHDCDPSNLCNRLLSLQCQQRRQHELVVRIHGDQSSCCRRPVSHGDPPGDHYPHDYPVSSVVSSVSSVVSNCVVVPPPD/DPPPPPPPPPPPPPPDPVVLVVLLVVLVPDPAQDFADDDDQQEFLAQPDPHQAYAALFLQVQLCLRRPLFPVSQAFTALVSQLVVLCVFLVEDNVQSCVLSVLPDRTGGNSNCCPEPSNNAALAQFAHHVQVPDGRRDGHPVSVVVLCVLADPVQKDFLLSLLVSSLVSLVCCVVPPVPHDCDPSNLCNRLLSLQCQQRRQHELVVRIHGDQSSCCRRPVSHGDPPGDHYPHDYPVSSVVSSVSSVVSNCVVVPPPD

InterPro domains:
  IPR000028 Chloroperoxidase [PF01328] (53-231)
  IPR000028 Chloroperoxidase [PS51405] (31-247)
  IPR036851 Chloroperoxidase-like superfamily [G3DSA:1.10.489.10] (45-256)
  IPR036851 Chloroperoxidase-like superfamily [SSF47571] (50-134)

Secondary structure (DSSP, 8-state):
----------------HHHHHHHHHHHHHSPTT------GGGEE--TT---SEE--S-HHHHHHHHTTSS-TT--SEEHHHHHHHHHHHS-B-HHHHHHHHTTS-SEE-GGGGGSBTTTB-SS-SSS--GGG---TTSPPHHHHHHHHTT--TTSEEEHHHHHHHHHHHHHHHHHH-TT---SHHHHHHHHHHHHIIIIIISBTTTTEEEHHHHHHHHTS----TTPPPPPPB-HHHHHHHHHHHHHHHHHHHH---/----------------HHHHHHHHHHHHHSPTT------GGGEE--TT---SEE--S-HHHHHHHHTTSS-TT--SEEHHHHHHHHHHHS-B-HHHHHHHHTTS-SEE-GGGGGSBTTTB-SS-SSS--GGG---TTSPPHHHHHHHHTT--TTSEEEHHHHHHHHHHHHHHHHHH-TT---SHHHHHHHHHHHHIIIIIISBTTTTEEEHHHHHHHHTS----TT--PPPPB-HHHHHHHHHHHHHHHHHHHH---

pLDDT: mean 87.45, std 17.09, range [29.78, 98.5]

Solvent-accessible surface area (backbone atoms only — not comparable to full-atom values): 26913 Å² total; per-residue (Å²): 138,85,81,79,79,77,77,79,76,77,77,73,79,74,74,54,71,58,57,54,47,48,53,48,51,54,58,71,67,50,58,70,70,49,78,54,76,79,58,72,83,38,37,40,7,42,56,82,61,82,42,74,22,30,28,24,69,40,45,67,62,40,18,36,16,22,17,42,70,40,53,57,42,18,53,75,35,39,36,68,54,52,40,50,43,44,33,67,56,26,21,34,35,72,69,32,36,45,68,70,40,65,60,52,58,68,60,39,42,39,9,52,42,36,38,77,63,54,65,27,50,52,42,40,80,36,32,66,40,68,86,76,66,57,54,36,42,45,68,34,64,68,41,45,52,53,58,65,69,52,44,43,97,90,46,35,38,36,56,69,42,51,18,52,49,53,49,49,24,45,53,45,29,60,73,74,29,96,78,58,57,49,46,59,44,33,47,46,52,54,34,50,50,52,36,39,47,19,25,34,69,21,33,51,86,79,34,26,22,44,58,69,53,48,43,25,29,64,73,64,26,33,79,45,95,82,63,67,72,25,56,78,41,42,42,61,56,45,26,32,51,24,37,52,28,36,49,50,33,24,57,72,66,24,59,72,115,136,85,81,79,79,77,76,77,74,78,77,74,77,74,74,53,72,62,56,55,51,46,52,48,51,54,60,72,67,51,58,71,69,49,79,52,76,80,58,72,82,37,36,41,7,42,57,82,61,81,42,76,24,30,28,26,68,41,44,67,62,40,18,36,16,21,19,41,69,40,52,57,41,19,54,74,34,38,36,67,55,51,39,51,42,46,34,68,57,25,19,34,34,71,68,32,36,46,70,70,42,64,62,50,56,68,58,39,42,38,9,54,41,36,38,77,62,55,67,26,50,52,42,41,79,36,33,66,40,68,87,76,65,57,54,36,42,46,67,33,64,69,41,44,52,53,58,64,70,50,42,44,96,89,45,36,37,34,56,67,42,51,19,51,48,53,48,49,25,45,52,46,27,61,72,74,30,96,78,56,56,49,47,60,44,34,48,46,52,53,33,48,50,52,35,40,48,20,25,33,68,20,33,50,85,78,34,27,23,42,57,70,53,50,44,24,30,64,73,65,26,33,81,45,93,82,64,68,71,24,56,79,40,42,41,62,56,45,26,32,50,24,38,51,28,36,51,50,32,23,58,72,67,22,58,73,116